Protein AF-A0A519LH57-F1 (afdb_monomer_lite)

Secondary structure (DSSP, 8-state):
-EEESTTS-HHHHHHHHHHHHHHHH------PEEEETTSPEEEE---TT-THHHHHHHTTEEE-S---TT---GGG--TTGGGGS-HHHHTTEEPTT-EEEEEETTEEEEEEEE-S-EEHHHHTTS---TTEEEEEEEEEEEEEEEP--------EE--SSHHHHHHHHHHHHTTEEEE---HHHHHHHGGGSS-SEEEEE--TT--HHHHTEEEEEEE-TT--EEEEEEE-HHHHHHHHHHHHTT-SSHHHHHHS-HHHHHHHHHTPPPEEEEEETGGGS-HHHHHGGGGTTTSGGGSTTSTT---B--TTT--SSPB---TTEEEEEEEESS-TTPPPPPHHHHTTS--EE----GGGGTT-EETTEEHHHHHHHHHHHHHHHS-GGGPPPTT-

Radius of gyration: 27.73 Å; chains: 1; bounding box: 90×45×63 Å

Structure (mmCIF, N/CA/C/O backbone):
data_AF-A0A519LH57-F1
#
_entry.id   AF-A0A519LH57-F1
#
loop_
_atom_site.group_PDB
_atom_site.id
_atom_site.type_symbol
_atom_site.label_atom_id
_atom_site.label_alt_id
_atom_site.label_comp_id
_atom_site.label_asym_id
_atom_site.label_entity_id
_atom_site.label_seq_id
_atom_site.pdbx_PDB_ins_code
_atom_site.Cartn_x
_atom_site.Cartn_y
_atom_site.Cartn_z
_atom_site.occupancy
_atom_site.B_iso_or_equiv
_atom_site.auth_seq_id
_atom_site.auth_comp_id
_atom_site.auth_asym_id
_atom_site.auth_atom_id
_atom_site.pdbx_PDB_model_num
ATOM 1 N N . MET A 1 1 ? -12.711 -1.588 0.528 1.00 86.62 1 MET A N 1
ATOM 2 C CA . MET A 1 1 ? -12.561 -0.575 1.585 1.00 86.62 1 MET A CA 1
ATOM 3 C C . MET A 1 1 ? -13.440 -0.939 2.759 1.00 86.62 1 MET A C 1
ATOM 5 O O . MET A 1 1 ? -14.632 -1.154 2.567 1.00 86.62 1 MET A O 1
ATOM 9 N N . PHE A 1 2 ? -12.862 -1.014 3.952 1.00 86.56 2 PHE A N 1
ATOM 10 C CA . PHE A 1 2 ? -13.617 -1.192 5.187 1.00 86.56 2 PHE A CA 1
ATOM 11 C C . PHE A 1 2 ? -13.914 0.171 5.791 1.00 86.56 2 PHE A C 1
ATOM 13 O O . PHE A 1 2 ? -12.991 0.946 6.025 1.00 86.56 2 PHE A O 1
ATOM 20 N N . TYR A 1 3 ? -15.178 0.465 6.058 1.00 88.75 3 TYR A N 1
ATOM 21 C CA . TYR A 1 3 ? -15.562 1.753 6.619 1.00 88.75 3 TYR A CA 1
ATOM 22 C C . TYR A 1 3 ? -16.493 1.587 7.811 1.00 88.75 3 TYR A C 1
ATOM 24 O O . TYR A 1 3 ? -17.164 0.568 7.942 1.00 88.75 3 TYR A O 1
ATOM 32 N N . GLY A 1 4 ? -16.512 2.575 8.696 1.00 87.38 4 GLY A N 1
ATOM 33 C CA . GLY A 1 4 ? -17.443 2.621 9.816 1.00 87.38 4 GLY A CA 1
ATOM 34 C C . GLY A 1 4 ? -16.901 3.434 10.987 1.00 87.38 4 GLY A C 1
ATOM 35 O O . GLY A 1 4 ? -15.805 4.000 10.881 1.00 87.38 4 GLY A O 1
ATOM 36 N N . PRO A 1 5 ? -17.619 3.440 12.115 1.00 86.19 5 PRO A N 1
ATOM 37 C CA . PRO A 1 5 ? -17.265 4.222 13.294 1.00 86.19 5 PRO A CA 1
ATOM 38 C C . PRO A 1 5 ? -15.869 3.888 13.851 1.00 86.19 5 PRO A C 1
ATOM 40 O O . PRO A 1 5 ? -15.321 2.808 13.575 1.00 86.19 5 PRO A O 1
ATOM 43 N N . PRO A 1 6 ? -15.241 4.793 14.618 1.00 86.00 6 PRO A N 1
ATOM 44 C CA . PRO A 1 6 ? -13.938 4.539 15.222 1.00 86.00 6 PRO A CA 1
ATOM 45 C C . PRO A 1 6 ? -13.995 3.356 16.203 1.00 86.00 6 PRO A C 1
ATOM 47 O O . PRO A 1 6 ? -15.017 3.071 16.825 1.00 86.00 6 PRO A O 1
ATOM 50 N N . GLY A 1 7 ? -12.883 2.628 16.331 1.00 82.75 7 GLY A N 1
ATOM 51 C CA . GLY A 1 7 ? -12.760 1.509 17.275 1.00 82.75 7 GLY A CA 1
ATOM 52 C C . GLY A 1 7 ? -13.539 0.235 16.917 1.00 82.75 7 GLY A C 1
ATOM 53 O O . GLY A 1 7 ? -13.696 -0.664 17.741 1.00 82.75 7 GLY A O 1
ATOM 54 N N . THR A 1 8 ? -14.066 0.105 15.697 1.00 83.62 8 THR A N 1
ATOM 55 C CA . THR A 1 8 ? -14.770 -1.121 15.260 1.00 83.62 8 THR A CA 1
ATOM 56 C C . THR A 1 8 ? -13.824 -2.257 14.850 1.00 83.62 8 THR A C 1
ATOM 58 O O . THR A 1 8 ? -14.255 -3.296 14.348 1.00 83.62 8 THR A O 1
ATOM 61 N N . GLY A 1 9 ? -12.516 -2.078 15.063 1.00 78.75 9 GLY A N 1
ATOM 62 C CA . GLY A 1 9 ? -11.500 -3.093 14.794 1.00 78.75 9 GLY A CA 1
ATOM 63 C C . GLY A 1 9 ? -11.222 -3.325 13.307 1.00 78.75 9 GLY A C 1
ATOM 64 O O . GLY A 1 9 ? -10.816 -4.425 12.947 1.00 78.75 9 GLY A O 1
ATOM 65 N N . LYS A 1 10 ? -11.428 -2.325 12.436 1.00 82.25 10 LYS A N 1
ATOM 66 C CA . LYS A 1 10 ? -11.167 -2.416 10.981 1.00 82.25 10 LYS A CA 1
ATOM 67 C C . LYS A 1 10 ? -9.721 -2.834 10.682 1.00 82.25 10 LYS A C 1
ATOM 69 O O . LYS A 1 10 ? -9.503 -3.890 10.088 1.00 82.25 10 LYS A O 1
ATOM 74 N N . THR A 1 11 ? -8.749 -2.072 11.186 1.00 75.56 11 THR A N 1
ATOM 75 C CA . THR A 1 11 ? -7.308 -2.350 11.044 1.00 75.56 11 THR A CA 1
ATOM 76 C C . THR A 1 11 ? -6.927 -3.683 11.701 1.00 75.56 11 THR A C 1
ATOM 78 O O . THR A 1 11 ? -6.190 -4.481 11.128 1.00 75.56 11 THR A O 1
ATOM 81 N N . PHE A 1 12 ? -7.523 -4.014 12.853 1.00 70.62 12 PHE A N 1
ATOM 82 C CA . PHE A 1 12 ? -7.316 -5.309 13.515 1.00 70.62 12 PHE A CA 1
ATOM 83 C C . PHE A 1 12 ? -7.858 -6.500 12.702 1.00 70.62 12 PHE A C 1
ATOM 85 O O . PHE A 1 12 ? -7.219 -7.549 12.624 1.00 70.62 12 PHE A O 1
ATOM 92 N N . LYS A 1 13 ? -9.028 -6.369 12.068 1.00 69.19 13 LYS A N 1
ATOM 93 C CA . LYS A 1 13 ? -9.631 -7.414 11.224 1.00 69.19 13 LYS A CA 1
ATOM 94 C C . LYS A 1 13 ? -8.754 -7.715 10.008 1.00 69.19 13 LYS A C 1
ATOM 96 O O . LYS A 1 13 ? -8.604 -8.877 9.642 1.00 69.19 13 LYS A O 1
ATOM 101 N N . ILE A 1 14 ? -8.133 -6.683 9.442 1.00 69.19 14 ILE A N 1
ATOM 102 C CA . ILE A 1 14 ? -7.126 -6.819 8.388 1.00 69.19 14 ILE A CA 1
ATOM 103 C C . ILE A 1 14 ? -5.888 -7.539 8.933 1.00 69.19 14 ILE A C 1
ATOM 105 O O . ILE A 1 14 ? -5.545 -8.610 8.444 1.00 69.19 14 ILE A O 1
ATOM 109 N N . ASN A 1 15 ? -5.274 -7.033 10.004 1.00 65.94 15 ASN A N 1
ATOM 110 C CA . ASN A 1 15 ? -4.054 -7.625 10.568 1.00 65.94 15 ASN A CA 1
ATOM 111 C C . ASN A 1 15 ? -4.246 -9.088 11.008 1.00 65.94 15 ASN A C 1
ATOM 113 O O . ASN A 1 15 ? -3.377 -9.933 10.800 1.00 65.94 15 ASN A O 1
ATOM 117 N N . SER A 1 16 ? -5.408 -9.423 11.572 1.00 63.00 16 SER A N 1
ATOM 118 C CA . SER A 1 16 ? -5.740 -10.793 11.983 1.00 63.00 16 SER A CA 1
ATOM 119 C C . SER A 1 16 ? -5.959 -11.749 10.806 1.00 63.00 16 SER A C 1
ATOM 121 O O . SER A 1 16 ? -5.621 -12.927 10.928 1.00 63.00 16 SER A O 1
ATOM 123 N N . PHE A 1 17 ? -6.463 -11.271 9.661 1.00 62.25 17 PHE A N 1
ATOM 124 C CA . PHE A 1 17 ? -6.525 -12.061 8.427 1.00 62.25 17 PHE A CA 1
ATOM 125 C C . PHE A 1 17 ? -5.117 -12.491 7.980 1.00 62.25 17 PHE A C 1
ATOM 127 O O . PHE A 1 17 ? -4.906 -13.670 7.693 1.00 62.25 17 PHE A O 1
ATOM 134 N N . PHE A 1 18 ? -4.132 -11.589 8.037 1.00 57.09 18 PHE A N 1
ATOM 135 C CA . PHE A 1 18 ? -2.741 -11.904 7.684 1.00 57.09 18 PHE A CA 1
ATOM 136 C C . PHE A 1 18 ? -2.032 -12.760 8.718 1.00 57.09 18 PHE A C 1
ATOM 138 O O . PHE A 1 18 ? -1.332 -13.697 8.347 1.00 57.09 18 PHE A O 1
ATOM 145 N N . ASN A 1 19 ? -2.247 -12.517 10.011 1.00 54.31 19 ASN A N 1
ATOM 146 C CA . ASN A 1 19 ? -1.657 -13.365 11.047 1.00 54.31 19 ASN A CA 1
ATOM 147 C C . ASN A 1 19 ? -2.153 -14.819 10.945 1.00 54.31 19 ASN A C 1
ATOM 149 O O . ASN A 1 19 ? -1.376 -15.742 11.176 1.00 54.31 19 ASN A O 1
ATOM 153 N N . LYS A 1 20 ? -3.403 -15.039 10.512 1.00 50.91 20 LYS A N 1
ATOM 154 C CA . LYS A 1 20 ? -3.922 -16.382 10.194 1.00 50.91 20 LYS A CA 1
ATOM 155 C C . LYS A 1 20 ? -3.296 -17.004 8.940 1.00 50.91 20 LYS A C 1
ATOM 157 O O . LYS A 1 20 ? -3.197 -18.227 8.866 1.00 50.91 20 LYS A O 1
ATOM 162 N N . GLN A 1 21 ? -2.881 -16.203 7.955 1.00 46.81 21 GLN A N 1
ATOM 163 C CA . GLN A 1 21 ? -2.101 -16.706 6.817 1.00 46.81 21 GLN A CA 1
ATOM 164 C C . GLN A 1 21 ? -0.653 -17.021 7.222 1.00 46.81 21 GLN A C 1
ATOM 166 O O . GLN A 1 21 ? -0.165 -18.102 6.901 1.00 46.81 21 GLN A O 1
ATOM 171 N N . LYS A 1 22 ? -0.011 -16.164 8.031 1.00 41.72 22 LYS A N 1
ATOM 172 C CA . LYS A 1 22 ? 1.315 -16.418 8.626 1.00 41.72 22 LYS A CA 1
ATOM 173 C C . LYS A 1 22 ? 1.349 -17.724 9.422 1.00 41.72 22 LYS A C 1
ATOM 175 O O . LYS A 1 22 ? 2.281 -18.502 9.265 1.00 41.72 22 LYS A O 1
ATOM 180 N N . SER A 1 23 ? 0.312 -18.011 10.215 1.00 32.34 23 SER A N 1
ATOM 181 C CA . SER A 1 23 ? 0.250 -19.233 11.031 1.00 32.34 23 SER A CA 1
ATOM 182 C C . SER A 1 23 ? 0.074 -20.527 10.224 1.00 32.34 23 SER A C 1
ATOM 184 O O . SER A 1 23 ? 0.236 -21.610 10.776 1.00 32.34 23 SER A O 1
ATOM 186 N N . LYS A 1 24 ? -0.275 -20.445 8.931 1.00 32.28 24 LYS A N 1
ATOM 187 C CA . LYS A 1 24 ? -0.234 -21.596 8.010 1.00 32.28 24 LYS A CA 1
ATOM 188 C C . LYS A 1 24 ? 1.150 -21.803 7.383 1.00 32.28 24 LYS A C 1
ATOM 190 O O . LYS A 1 24 ? 1.414 -22.895 6.897 1.00 32.28 24 LYS A O 1
ATOM 195 N N . ILE A 1 25 ? 2.007 -20.778 7.395 1.00 31.89 25 ILE A N 1
ATOM 196 C CA . ILE A 1 25 ? 3.345 -20.767 6.777 1.00 31.89 25 ILE A CA 1
ATOM 197 C C . ILE A 1 25 ? 4.450 -21.065 7.806 1.00 31.89 25 ILE A C 1
ATOM 199 O O . ILE A 1 25 ? 5.575 -21.375 7.427 1.00 31.89 25 ILE A O 1
ATOM 203 N N . THR A 1 26 ? 4.145 -21.074 9.108 1.00 26.42 26 THR A N 1
ATOM 204 C CA . THR A 1 26 ? 5.056 -21.574 10.149 1.00 26.42 26 THR A CA 1
ATOM 205 C C . THR A 1 26 ? 5.199 -23.095 10.084 1.00 26.42 26 THR A C 1
ATOM 207 O O . THR A 1 26 ? 4.656 -23.831 10.903 1.00 26.42 26 THR A O 1
ATOM 210 N N . VAL A 1 27 ? 5.958 -23.556 9.095 1.00 26.59 27 VAL A N 1
ATOM 211 C CA . VAL A 1 27 ? 6.859 -24.690 9.268 1.00 26.59 27 VAL A CA 1
ATOM 212 C C . VAL A 1 27 ? 8.116 -24.134 9.935 1.00 26.59 27 VAL A C 1
ATOM 214 O O . VAL A 1 27 ? 8.675 -23.128 9.498 1.00 26.59 27 VAL A O 1
ATOM 217 N N . GLU A 1 28 ? 8.498 -24.764 11.041 1.00 39.25 28 GLU A N 1
ATOM 218 C CA . GLU A 1 28 ? 9.746 -24.568 11.779 1.00 39.25 28 GLU A CA 1
ATOM 219 C C . GLU A 1 28 ? 10.941 -24.309 10.846 1.00 39.25 28 GLU A C 1
ATOM 221 O O . GLU A 1 28 ? 11.124 -25.032 9.875 1.00 39.25 28 GLU A O 1
ATOM 226 N N . THR A 1 29 ? 11.794 -23.325 11.151 1.00 32.84 29 THR A N 1
ATOM 227 C CA . THR A 1 29 ? 13.244 -23.446 10.899 1.00 32.84 29 THR A CA 1
ATOM 228 C C . THR A 1 29 ? 14.023 -22.469 11.781 1.00 32.84 29 THR A C 1
ATOM 230 O O . THR A 1 29 ? 13.977 -21.255 11.596 1.00 32.84 29 THR A O 1
ATOM 233 N N . ASP A 1 30 ? 14.769 -23.056 12.709 1.00 46.25 30 ASP A N 1
ATOM 234 C CA . ASP A 1 30 ? 15.690 -22.495 13.707 1.00 46.25 30 ASP A CA 1
ATOM 235 C C . ASP A 1 30 ? 17.018 -21.972 13.084 1.00 46.25 30 ASP A C 1
ATOM 237 O O . ASP A 1 30 ? 18.065 -21.955 13.721 1.00 46.25 30 ASP A O 1
ATOM 241 N N . ASP A 1 31 ? 16.999 -21.559 11.807 1.00 51.50 31 ASP A N 1
ATOM 242 C CA . ASP A 1 31 ? 18.203 -21.307 10.983 1.00 51.50 31 ASP A CA 1
ATOM 243 C C . ASP A 1 31 ? 18.528 -19.811 10.775 1.00 51.50 31 ASP A C 1
ATOM 245 O O . ASP A 1 31 ? 19.300 -19.442 9.884 1.00 51.50 31 ASP A O 1
ATOM 249 N N . SER A 1 32 ? 17.919 -18.906 11.547 1.00 52.75 32 SER A N 1
ATOM 250 C CA . SER A 1 32 ? 18.198 -17.470 11.420 1.00 52.75 32 SER A CA 1
ATOM 251 C C . SER A 1 32 ? 19.548 -17.099 12.038 1.00 52.75 32 SER A C 1
ATOM 253 O O . SER A 1 32 ? 19.804 -17.386 13.206 1.00 52.75 32 SER A O 1
ATOM 255 N N . ILE A 1 33 ? 20.393 -16.400 11.281 1.00 58.28 33 ILE A N 1
ATOM 256 C CA . ILE A 1 33 ? 21.719 -15.961 11.727 1.00 58.28 33 ILE A CA 1
ATOM 257 C C . ILE A 1 33 ? 21.624 -14.514 12.210 1.00 58.28 33 ILE A C 1
ATOM 259 O O . ILE A 1 33 ? 21.286 -13.627 11.430 1.00 58.28 33 ILE A O 1
ATOM 263 N N . LEU A 1 34 ? 21.957 -14.264 13.478 1.00 58.94 34 LEU A N 1
ATOM 264 C CA . LEU A 1 34 ? 21.999 -12.919 14.057 1.00 58.94 34 LEU A CA 1
ATOM 265 C C . LEU A 1 34 ? 23.425 -12.365 14.047 1.00 58.94 34 LEU A C 1
ATOM 267 O O . LEU A 1 34 ? 24.358 -12.953 14.591 1.00 58.94 34 LEU A O 1
ATOM 271 N N . VAL A 1 35 ? 23.580 -11.201 13.435 1.00 59.75 35 VAL A N 1
ATOM 272 C CA . VAL A 1 35 ? 24.844 -10.530 13.177 1.00 59.75 35 VAL A CA 1
ATOM 273 C C . VAL A 1 35 ? 24.882 -9.225 13.975 1.00 59.75 35 VAL A C 1
ATOM 275 O O . VAL A 1 35 ? 24.046 -8.343 13.818 1.00 59.75 35 VAL A O 1
ATOM 278 N N . ASN A 1 36 ? 25.863 -9.063 14.858 1.00 61.59 36 ASN A N 1
ATOM 279 C CA . ASN A 1 36 ? 25.970 -7.854 15.679 1.00 61.59 36 ASN A CA 1
ATOM 280 C C . ASN A 1 36 ? 26.385 -6.634 14.825 1.00 61.59 36 ASN A C 1
ATOM 282 O O . ASN A 1 36 ? 27.467 -6.634 14.233 1.00 61.59 36 ASN A O 1
ATOM 286 N N . ARG A 1 37 ? 25.553 -5.579 14.801 1.00 55.75 37 ARG A N 1
ATOM 287 C CA . ARG A 1 37 ? 25.773 -4.356 14.000 1.00 55.75 37 ARG A CA 1
ATOM 288 C C . ARG A 1 37 ? 26.990 -3.526 14.442 1.00 55.75 37 ARG A C 1
ATOM 290 O O . ARG A 1 37 ? 27.453 -2.693 13.673 1.00 55.75 37 ARG A O 1
ATOM 297 N N . HIS A 1 38 ? 27.520 -3.732 15.650 1.00 54.62 38 HIS A N 1
ATOM 298 C CA . HIS A 1 38 ? 28.698 -3.008 16.150 1.00 54.62 38 HIS A CA 1
ATOM 299 C C . HIS A 1 38 ? 30.034 -3.537 15.605 1.00 54.62 38 HIS A C 1
ATOM 301 O O . HIS A 1 38 ? 31.081 -2.972 15.921 1.00 54.62 38 HIS A O 1
ATOM 307 N N . LYS A 1 39 ? 30.023 -4.616 14.813 1.00 62.41 39 LYS A N 1
ATOM 308 C CA . LYS A 1 39 ? 31.231 -5.174 14.193 1.00 62.41 39 LYS A CA 1
ATOM 309 C C . LYS A 1 39 ? 31.447 -4.606 12.787 1.00 62.41 39 LYS A C 1
ATOM 311 O O . LYS A 1 39 ? 30.489 -4.245 12.107 1.00 62.41 39 LYS A O 1
ATOM 316 N N . THR A 1 40 ? 32.703 -4.505 12.353 1.00 62.50 40 THR A N 1
ATOM 317 C CA . THR A 1 40 ? 33.045 -3.893 11.059 1.00 62.50 40 THR A CA 1
ATOM 318 C C . THR A 1 40 ? 32.749 -4.872 9.926 1.00 62.50 40 THR A C 1
ATOM 320 O O . THR A 1 40 ? 33.123 -6.041 10.021 1.00 62.50 40 THR A O 1
ATOM 323 N N . PHE A 1 41 ? 32.115 -4.397 8.848 1.00 69.31 41 PHE A N 1
ATOM 324 C CA . PHE A 1 41 ? 31.885 -5.194 7.642 1.00 69.31 41 PHE A CA 1
ATOM 325 C C . PHE A 1 41 ? 32.854 -4.814 6.535 1.00 69.31 41 PHE A C 1
ATOM 327 O O . PHE A 1 41 ? 32.938 -3.652 6.124 1.00 69.31 41 PHE A O 1
ATOM 334 N N . TRP A 1 42 ? 33.529 -5.827 6.015 1.00 63.91 42 TRP A N 1
ATOM 335 C CA . TRP A 1 42 ? 34.465 -5.717 4.914 1.00 63.91 42 TRP A CA 1
ATOM 336 C C . TRP A 1 42 ? 33.834 -6.267 3.644 1.00 63.91 42 TRP A C 1
ATOM 338 O O . TRP A 1 42 ? 33.405 -7.422 3.591 1.00 63.91 42 TRP A O 1
ATOM 348 N N . HIS A 1 43 ? 33.794 -5.436 2.609 1.00 59.50 43 HIS A N 1
ATOM 349 C CA . HIS A 1 43 ? 33.404 -5.866 1.278 1.00 59.50 43 HIS A CA 1
ATOM 350 C C . HIS A 1 43 ? 34.622 -6.437 0.559 1.00 59.50 43 HIS A C 1
ATOM 352 O O . HIS A 1 43 ? 35.592 -5.721 0.285 1.00 59.50 43 HIS A O 1
ATOM 358 N N . LEU A 1 44 ? 34.560 -7.729 0.250 1.00 59.47 44 LEU A N 1
ATOM 359 C CA . LEU A 1 44 ? 35.591 -8.418 -0.506 1.00 59.47 44 LEU A CA 1
ATOM 360 C C . LEU A 1 44 ? 35.054 -8.803 -1.872 1.00 59.47 44 LEU A C 1
ATOM 362 O O . LEU A 1 44 ? 33.998 -9.424 -1.976 1.00 59.47 44 LEU A O 1
ATOM 366 N N . ALA A 1 45 ? 35.837 -8.467 -2.897 1.00 54.72 45 ALA A N 1
ATOM 367 C CA . ALA A 1 45 ? 35.523 -8.754 -4.285 1.00 54.72 45 ALA A CA 1
ATOM 368 C C . ALA A 1 45 ? 36.394 -9.875 -4.897 1.00 54.72 45 ALA A C 1
ATOM 370 O O . ALA A 1 45 ? 37.166 -9.575 -5.812 1.00 54.72 45 ALA A O 1
ATOM 371 N N . PRO A 1 46 ? 36.358 -11.142 -4.433 1.00 51.22 46 PRO A N 1
ATOM 372 C CA . PRO A 1 46 ? 37.061 -12.218 -5.114 1.00 51.22 46 PRO A CA 1
ATOM 373 C C . PRO A 1 46 ? 36.134 -12.837 -6.168 1.00 51.22 46 PRO A C 1
ATOM 375 O O . PRO A 1 46 ? 35.061 -13.347 -5.856 1.00 51.22 46 PRO A O 1
ATOM 378 N N . GLY A 1 47 ? 36.535 -12.773 -7.439 1.00 47.47 47 GLY A N 1
ATOM 379 C CA . GLY A 1 47 ? 35.885 -13.528 -8.509 1.00 47.47 47 GLY A CA 1
ATOM 380 C C . GLY A 1 47 ? 35.867 -15.017 -8.200 1.00 47.47 47 GLY A C 1
ATOM 381 O O . GLY A 1 47 ? 36.927 -15.6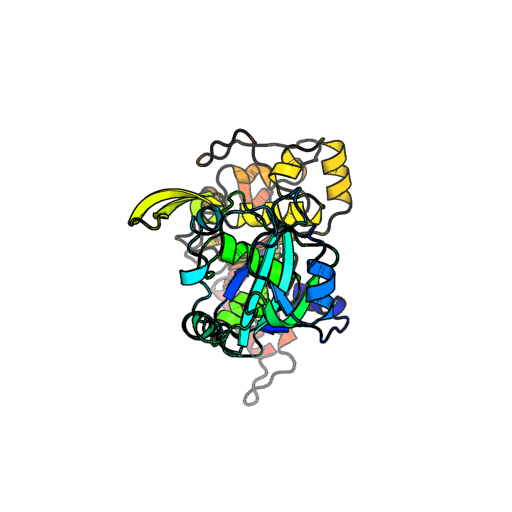26 -8.074 1.00 47.47 47 GLY A O 1
ATOM 382 N N . GLU A 1 48 ? 34.676 -15.603 -8.074 1.00 40.88 48 GLU A N 1
ATOM 383 C CA . GLU A 1 48 ? 34.534 -17.054 -8.059 1.00 40.88 48 GLU A CA 1
ATOM 384 C C . GLU A 1 48 ? 35.039 -17.578 -9.415 1.00 40.88 48 GLU A C 1
ATOM 386 O O . GLU A 1 48 ? 34.524 -17.201 -10.468 1.00 40.88 48 GLU A O 1
ATOM 391 N N . GLY A 1 49 ? 36.133 -18.347 -9.388 1.00 44.44 49 GLY A N 1
ATOM 392 C CA . GLY A 1 49 ? 36.847 -18.788 -10.592 1.00 44.44 49 GLY A CA 1
ATOM 393 C C . GLY A 1 49 ? 38.345 -19.063 -10.406 1.00 44.44 49 GLY A C 1
ATOM 394 O O . GLY A 1 49 ? 38.957 -19.688 -11.268 1.00 44.44 49 GLY A O 1
ATOM 395 N N . GLY A 1 50 ? 38.953 -18.645 -9.290 1.00 48.47 50 GLY A N 1
ATOM 396 C CA . GLY A 1 50 ? 40.349 -18.974 -8.975 1.00 48.47 50 GLY A CA 1
ATOM 397 C C . GLY A 1 50 ? 40.507 -20.369 -8.357 1.00 48.47 50 GLY A C 1
ATOM 398 O O . GLY A 1 50 ? 39.748 -20.731 -7.459 1.00 48.47 50 GLY A O 1
ATOM 399 N N . TYR A 1 51 ? 41.533 -21.125 -8.770 1.00 47.34 51 TYR A N 1
ATOM 400 C CA . TYR A 1 51 ? 41.884 -22.440 -8.201 1.00 47.34 51 TYR A CA 1
ATOM 401 C C . TYR A 1 51 ? 42.007 -22.425 -6.662 1.00 47.34 51 TYR A C 1
ATOM 403 O O . TYR A 1 51 ? 41.651 -23.401 -6.012 1.00 47.34 51 TYR A O 1
ATOM 411 N N . LEU A 1 52 ? 42.412 -21.291 -6.072 1.00 50.72 52 LEU A N 1
ATOM 412 C CA . LEU A 1 52 ? 42.555 -21.126 -4.622 1.00 50.72 52 LEU A CA 1
ATOM 413 C C . LEU A 1 52 ? 41.234 -21.045 -3.837 1.00 50.72 52 LEU A C 1
ATOM 415 O O . LEU A 1 52 ? 41.262 -21.249 -2.627 1.00 50.72 52 LEU A O 1
ATOM 419 N N . TRP A 1 53 ? 40.085 -20.735 -4.453 1.00 58.97 53 TRP A N 1
ATOM 420 C CA . TRP A 1 53 ? 38.835 -20.527 -3.699 1.00 58.97 53 TRP A CA 1
ATOM 421 C C . TRP A 1 53 ? 38.401 -21.784 -2.945 1.00 58.97 53 TRP A C 1
ATOM 423 O O . TRP A 1 53 ? 38.085 -21.717 -1.760 1.00 58.97 53 TRP A O 1
ATOM 433 N N . ASN A 1 54 ? 38.433 -22.938 -3.612 1.00 60.88 54 ASN A N 1
ATOM 434 C CA . ASN A 1 54 ? 38.037 -24.204 -3.000 1.00 60.88 54 ASN A CA 1
ATOM 435 C C . ASN A 1 54 ? 39.026 -24.643 -1.912 1.00 60.88 54 ASN A C 1
ATOM 437 O O . ASN A 1 54 ? 38.596 -25.100 -0.852 1.00 60.88 54 ASN A O 1
ATOM 441 N N . ASP A 1 55 ? 40.323 -24.427 -2.134 1.00 60.94 55 ASP A N 1
ATOM 442 C CA . ASP A 1 55 ? 41.373 -24.758 -1.169 1.00 60.94 55 ASP A CA 1
ATOM 443 C C . ASP A 1 55 ? 41.254 -23.894 0.094 1.00 60.94 55 ASP A C 1
ATOM 445 O O . ASP A 1 55 ? 41.189 -24.417 1.207 1.00 60.94 55 ASP A O 1
ATOM 449 N N . LEU A 1 56 ? 41.112 -22.575 -0.061 1.00 63.66 56 LEU A N 1
ATOM 450 C CA . LEU A 1 56 ? 40.930 -21.637 1.051 1.00 63.66 56 LEU A CA 1
ATOM 451 C C . LEU A 1 56 ? 39.614 -21.877 1.800 1.00 63.66 56 LEU A C 1
ATOM 453 O O . LEU A 1 56 ? 39.600 -21.914 3.033 1.00 63.66 56 LEU A O 1
ATOM 457 N N . LYS A 1 57 ? 38.524 -22.128 1.063 1.00 64.19 57 LYS A N 1
ATOM 458 C CA . LYS A 1 57 ? 37.224 -22.509 1.626 1.00 64.19 57 LYS A CA 1
ATOM 459 C C . LYS A 1 57 ? 37.346 -23.763 2.491 1.00 64.19 57 LYS A C 1
ATOM 461 O O . LYS A 1 57 ? 36.873 -23.752 3.624 1.00 64.19 57 LYS A O 1
ATOM 466 N N . SER A 1 58 ? 38.011 -24.809 1.994 1.00 67.44 58 SER A N 1
ATOM 467 C CA . SER A 1 58 ? 38.226 -26.055 2.745 1.00 67.44 58 SER A CA 1
ATOM 468 C C . SER A 1 58 ? 39.122 -25.871 3.977 1.00 67.44 58 SER A C 1
ATOM 470 O O . SER A 1 58 ? 38.950 -26.566 4.976 1.00 67.44 58 SER A O 1
ATOM 472 N N . GLY A 1 59 ? 40.034 -24.896 3.932 1.00 69.69 59 GLY A N 1
ATOM 473 C CA . GLY A 1 59 ? 40.966 -24.571 5.008 1.00 69.69 59 GLY A CA 1
ATOM 474 C C . GLY A 1 59 ? 40.479 -23.520 6.010 1.00 69.69 59 GLY A C 1
ATOM 475 O O . GLY A 1 59 ? 41.286 -23.100 6.834 1.00 69.69 59 GLY A O 1
ATOM 476 N N . ASN A 1 60 ? 39.214 -23.071 5.957 1.00 79.56 60 ASN A N 1
ATOM 477 C CA . ASN A 1 60 ? 38.682 -21.972 6.789 1.00 79.56 60 ASN A CA 1
ATOM 478 C C . ASN A 1 60 ? 39.509 -20.677 6.692 1.00 79.56 60 ASN A C 1
ATOM 480 O O . ASN A 1 60 ? 39.763 -19.982 7.678 1.00 79.56 60 ASN A O 1
ATOM 484 N N . ARG A 1 61 ? 39.960 -20.363 5.478 1.00 71.81 61 ARG A N 1
ATOM 485 C CA . ARG A 1 61 ? 40.816 -19.216 5.180 1.00 71.81 61 ARG A CA 1
ATOM 486 C C . ARG A 1 61 ? 40.202 -18.343 4.098 1.00 71.81 61 ARG A C 1
ATOM 488 O O . ARG A 1 61 ? 39.434 -18.803 3.259 1.00 71.81 61 ARG A O 1
ATOM 495 N N . LEU A 1 62 ? 40.570 -17.070 4.117 1.00 70.44 62 LEU A N 1
ATOM 496 C CA . LEU A 1 62 ? 40.093 -16.038 3.209 1.00 70.44 62 LEU A CA 1
ATOM 497 C C . LEU A 1 62 ? 41.283 -15.257 2.656 1.00 70.44 62 LEU A C 1
ATOM 499 O O . LEU A 1 62 ? 41.976 -14.585 3.411 1.00 70.44 62 LEU A O 1
ATOM 503 N N . GLY A 1 63 ? 41.533 -15.358 1.351 1.00 63.69 63 GLY A N 1
ATOM 504 C CA . GLY A 1 63 ? 42.611 -14.629 0.673 1.00 63.69 63 GLY A CA 1
ATOM 505 C C . GLY A 1 63 ? 42.169 -13.242 0.200 1.00 63.69 63 GLY A C 1
ATOM 506 O O . GLY A 1 63 ? 41.009 -13.085 -0.184 1.00 63.69 63 GLY A O 1
ATOM 507 N N . TYR A 1 64 ? 43.063 -12.243 0.209 1.00 55.97 64 TYR A N 1
ATOM 508 C CA . TYR A 1 64 ? 42.713 -10.851 -0.145 1.00 55.97 64 TYR A CA 1
ATOM 509 C C . TYR A 1 64 ? 43.551 -10.180 -1.260 1.00 55.97 64 TYR A C 1
ATOM 511 O O . TYR A 1 64 ? 43.418 -8.973 -1.459 1.00 55.97 64 TYR A O 1
ATOM 519 N N . GLU A 1 65 ? 44.316 -10.924 -2.071 1.00 48.69 65 GLU A N 1
ATOM 520 C CA . GLU A 1 65 ? 44.940 -10.412 -3.313 1.00 48.69 65 GLU A CA 1
ATOM 521 C C . GLU A 1 65 ? 44.409 -11.128 -4.578 1.00 48.69 65 GLU A C 1
ATOM 523 O O . GLU A 1 65 ? 44.053 -12.304 -4.557 1.00 48.69 65 GLU A O 1
ATOM 528 N N . TRP A 1 66 ? 44.262 -10.362 -5.667 1.00 44.06 66 TRP A N 1
ATOM 529 C CA . TRP A 1 66 ? 43.395 -10.618 -6.830 1.00 44.06 66 TRP A CA 1
ATOM 530 C C . TRP A 1 66 ? 43.733 -11.862 -7.676 1.00 44.06 66 TRP A C 1
ATOM 532 O O . TRP A 1 66 ? 44.869 -12.050 -8.101 1.00 44.06 66 TRP A O 1
ATOM 542 N N . CYS A 1 67 ? 42.692 -12.609 -8.067 1.00 34.09 67 CYS A N 1
ATOM 543 C CA . CYS A 1 67 ? 42.663 -13.393 -9.306 1.00 34.09 67 CYS A CA 1
ATOM 544 C C . CYS A 1 67 ? 42.010 -12.535 -10.399 1.00 34.09 67 CYS A C 1
ATOM 546 O O . CYS A 1 67 ? 40.789 -12.380 -10.408 1.00 34.09 67 CYS A O 1
ATOM 548 N N . HIS A 1 68 ? 42.806 -11.980 -11.315 1.00 32.28 68 HIS A N 1
ATOM 549 C CA . HIS A 1 68 ? 42.278 -11.525 -12.600 1.00 32.28 68 HIS A CA 1
ATOM 550 C C . HIS A 1 68 ? 42.341 -12.690 -13.590 1.00 32.28 68 HIS A C 1
ATOM 552 O O . HIS A 1 68 ? 43.328 -13.426 -13.621 1.00 32.28 68 HIS A O 1
ATOM 558 N N . ASN A 1 69 ? 41.268 -12.848 -14.366 1.00 39.81 69 ASN A N 1
ATOM 559 C CA . ASN A 1 69 ? 41.133 -13.791 -15.473 1.00 39.81 69 ASN A CA 1
ATOM 560 C C . ASN A 1 69 ? 42.445 -13.955 -16.274 1.00 39.81 69 ASN A C 1
ATOM 562 O O . ASN A 1 69 ? 43.002 -12.970 -16.751 1.00 39.81 69 ASN A O 1
ATOM 566 N N . ASP A 1 70 ? 42.874 -15.215 -16.397 1.00 38.75 70 ASP A N 1
ATOM 567 C CA . ASP A 1 70 ? 43.907 -15.787 -17.283 1.00 38.75 70 ASP A CA 1
ATOM 568 C C . ASP A 1 70 ? 45.310 -16.137 -16.757 1.00 38.75 70 ASP A C 1
ATOM 570 O O . ASP A 1 70 ? 46.059 -16.758 -17.511 1.00 38.75 70 ASP A O 1
ATOM 574 N N . ILE A 1 71 ? 45.717 -15.877 -15.506 1.00 34.06 71 ILE A N 1
ATOM 575 C CA . ILE A 1 71 ? 47.108 -16.213 -15.107 1.00 34.06 71 ILE A CA 1
ATOM 576 C C . ILE A 1 71 ? 47.211 -16.826 -13.705 1.00 34.06 71 ILE A C 1
ATOM 578 O O . ILE A 1 71 ? 47.374 -16.139 -12.704 1.00 34.06 71 ILE A O 1
ATOM 582 N N . GLY A 1 72 ? 47.201 -18.160 -13.656 1.00 34.62 72 GLY A N 1
ATOM 583 C CA . GLY A 1 72 ? 47.566 -18.975 -12.493 1.00 34.62 72 GLY A CA 1
ATOM 584 C C . GLY A 1 72 ? 49.075 -19.226 -12.346 1.00 34.62 72 GLY A C 1
ATOM 585 O O . GLY A 1 72 ? 49.473 -20.366 -12.134 1.00 34.62 72 GLY A O 1
ATOM 586 N N . ASP A 1 73 ? 49.926 -18.201 -12.469 1.00 35.56 73 ASP A N 1
ATOM 587 C CA . ASP A 1 73 ? 51.353 -18.312 -12.115 1.00 35.56 73 ASP A CA 1
ATOM 588 C C . ASP A 1 73 ? 51.909 -16.976 -11.585 1.00 35.56 73 ASP A C 1
ATOM 590 O O . ASP A 1 73 ? 52.152 -16.024 -12.332 1.00 35.56 73 ASP A O 1
ATOM 594 N N . LEU A 1 74 ? 52.130 -16.928 -10.269 1.00 36.50 74 LEU A N 1
ATOM 595 C CA . LEU A 1 74 ? 52.633 -15.778 -9.506 1.00 36.50 74 LEU A CA 1
ATOM 596 C C . LEU A 1 74 ? 54.101 -15.411 -9.807 1.00 36.50 74 LEU A C 1
ATOM 598 O O . LEU A 1 74 ? 54.609 -14.439 -9.255 1.00 36.50 74 LEU A O 1
ATOM 602 N N . LYS A 1 75 ? 54.808 -16.122 -10.699 1.00 35.09 75 LYS A N 1
ATOM 603 C CA . LYS A 1 75 ? 56.191 -15.773 -11.088 1.00 35.09 75 LYS A CA 1
ATOM 604 C C . LYS A 1 75 ? 56.310 -14.644 -12.122 1.00 35.09 75 LYS A C 1
ATOM 606 O O . LYS A 1 75 ? 57.430 -14.268 -12.460 1.00 35.09 75 LYS A O 1
ATOM 611 N N . LYS A 1 76 ? 55.200 -14.123 -12.661 1.00 36.03 76 LYS A N 1
ATOM 612 C CA . LYS A 1 76 ? 55.214 -13.213 -13.829 1.00 36.03 76 LYS A CA 1
ATOM 613 C C . LYS A 1 76 ? 54.799 -11.761 -13.573 1.00 36.03 76 LYS A C 1
ATOM 615 O O . LYS A 1 76 ? 54.722 -10.999 -14.533 1.00 36.03 76 LYS A O 1
ATOM 620 N N . LEU A 1 77 ? 54.580 -11.343 -12.328 1.00 33.38 77 LEU A N 1
ATOM 621 C CA . LEU A 1 77 ? 54.227 -9.952 -12.017 1.00 33.38 77 LEU A CA 1
ATOM 622 C C . LEU A 1 77 ? 55.351 -9.256 -11.243 1.00 33.38 77 LEU A C 1
ATOM 624 O O . LEU A 1 77 ? 55.783 -9.719 -10.190 1.00 33.38 77 LEU A O 1
ATOM 628 N N . ASN A 1 78 ? 55.822 -8.125 -11.776 1.00 35.84 78 ASN A N 1
ATOM 629 C CA . ASN A 1 78 ? 56.760 -7.243 -11.085 1.00 35.84 78 ASN A CA 1
ATOM 630 C C . ASN A 1 78 ? 56.019 -6.388 -10.045 1.00 35.84 78 ASN A C 1
ATOM 632 O O . ASN A 1 78 ? 54.919 -5.893 -10.295 1.00 35.84 78 ASN A O 1
ATOM 636 N N . ARG A 1 79 ? 56.689 -6.179 -8.902 1.00 39.69 79 ARG A N 1
ATOM 637 C CA . ARG A 1 79 ? 56.238 -5.488 -7.673 1.00 39.69 79 ARG A CA 1
ATOM 638 C C . ARG A 1 79 ? 55.480 -4.166 -7.869 1.00 39.69 79 ARG A C 1
ATOM 640 O O . ARG A 1 79 ? 54.705 -3.786 -6.993 1.00 39.69 79 ARG A O 1
ATOM 647 N N . ASP A 1 80 ? 55.680 -3.480 -8.987 1.00 38.44 80 ASP A N 1
ATOM 648 C CA . ASP A 1 80 ? 55.093 -2.165 -9.244 1.00 38.44 80 ASP A CA 1
ATOM 649 C C . ASP A 1 80 ? 53.619 -2.220 -9.677 1.00 38.44 80 ASP A C 1
ATOM 651 O O . ASP A 1 80 ? 52.882 -1.266 -9.437 1.00 38.44 80 ASP A O 1
ATOM 655 N N . GLN A 1 81 ? 53.134 -3.343 -10.224 1.00 38.09 81 GLN A N 1
ATOM 656 C CA . GLN A 1 81 ? 51.725 -3.478 -10.637 1.00 38.09 81 GLN A CA 1
ATOM 657 C C . GLN A 1 81 ? 50.767 -3.741 -9.459 1.00 38.09 81 GLN A C 1
ATOM 659 O O . GLN A 1 81 ? 49.584 -3.420 -9.541 1.00 38.09 81 GLN A O 1
ATOM 664 N N . THR A 1 82 ? 51.285 -4.230 -8.330 1.00 41.25 82 THR A N 1
ATOM 665 C CA . THR A 1 82 ? 50.562 -4.407 -7.054 1.00 41.25 82 THR A CA 1
ATOM 666 C C . THR A 1 82 ? 50.337 -3.106 -6.272 1.00 41.25 82 THR A C 1
ATOM 668 O O . THR A 1 82 ? 49.520 -3.077 -5.357 1.00 41.25 82 THR A O 1
ATOM 671 N N . ASN A 1 83 ? 51.029 -2.011 -6.605 1.00 37.56 83 ASN A N 1
ATOM 672 C CA . ASN A 1 83 ? 50.973 -0.767 -5.822 1.00 37.56 83 ASN A CA 1
ATOM 673 C C . ASN A 1 83 ? 49.778 0.149 -6.154 1.00 37.56 83 ASN A C 1
ATOM 675 O O . ASN A 1 83 ? 49.527 1.093 -5.408 1.00 37.56 83 ASN A O 1
ATOM 679 N N . ASN A 1 84 ? 49.022 -0.117 -7.226 1.00 35.94 84 ASN A N 1
ATOM 680 C CA . ASN A 1 84 ? 47.942 0.776 -7.676 1.00 35.94 84 ASN A CA 1
ATOM 681 C C . ASN A 1 84 ? 46.604 0.606 -6.939 1.00 35.94 84 ASN A C 1
ATOM 683 O O . ASN A 1 84 ? 45.707 1.425 -7.122 1.00 35.94 84 ASN A O 1
ATOM 687 N N . PHE A 1 85 ? 46.469 -0.392 -6.065 1.00 44.41 85 PHE A N 1
ATOM 688 C CA . PHE A 1 85 ? 45.340 -0.485 -5.145 1.00 44.41 85 PHE A CA 1
ATOM 689 C C . PHE A 1 85 ? 45.857 -0.434 -3.713 1.00 44.41 85 PHE A C 1
ATOM 691 O O . PHE A 1 85 ? 46.608 -1.302 -3.275 1.00 44.41 85 PHE A O 1
ATOM 698 N N . ASN A 1 86 ? 45.446 0.585 -2.958 1.00 45.28 86 ASN A N 1
ATOM 699 C CA . ASN A 1 86 ? 45.854 0.790 -1.568 1.00 45.28 86 ASN A CA 1
ATOM 700 C C . ASN A 1 86 ? 45.136 -0.192 -0.611 1.00 45.28 86 ASN A C 1
ATOM 702 O O . ASN A 1 86 ? 44.582 0.202 0.409 1.00 45.28 86 ASN A O 1
ATOM 706 N N . ILE A 1 87 ? 45.122 -1.489 -0.948 1.00 46.94 87 ILE A N 1
ATOM 707 C CA . ILE A 1 87 ? 44.562 -2.598 -0.152 1.00 46.94 87 ILE A CA 1
ATOM 708 C C . ILE A 1 87 ? 45.191 -2.610 1.251 1.00 46.94 87 ILE A C 1
ATOM 710 O O . ILE A 1 87 ? 44.501 -2.862 2.238 1.00 46.94 87 ILE A O 1
ATOM 714 N N . LYS A 1 88 ? 46.468 -2.207 1.347 1.00 49.44 88 LYS A N 1
ATOM 715 C CA . LYS A 1 88 ? 47.225 -2.005 2.595 1.00 49.44 88 LYS A CA 1
ATOM 716 C C . LYS A 1 88 ? 46.559 -1.010 3.556 1.00 49.44 88 LYS A C 1
ATOM 718 O O . LYS A 1 88 ? 46.630 -1.198 4.766 1.00 49.44 88 LYS A O 1
ATOM 723 N N . ALA A 1 89 ? 45.892 0.029 3.049 1.00 49.28 89 ALA A N 1
ATOM 724 C CA . ALA A 1 89 ? 45.189 1.005 3.885 1.00 49.28 89 ALA A CA 1
ATOM 725 C C . ALA A 1 89 ? 43.851 0.472 4.418 1.00 49.28 89 ALA A C 1
ATOM 727 O O . ALA A 1 89 ? 43.433 0.862 5.503 1.00 49.28 89 ALA A O 1
ATOM 728 N N . TYR A 1 90 ? 43.200 -0.439 3.690 1.00 51.38 90 TYR A N 1
ATOM 729 C CA . TYR A 1 90 ? 41.905 -0.981 4.088 1.00 51.38 90 TYR A CA 1
ATOM 730 C C . TYR A 1 90 ? 42.066 -2.170 5.042 1.00 51.38 90 TYR A C 1
ATOM 732 O O . TYR A 1 90 ? 41.509 -2.128 6.125 1.00 51.38 90 TYR A O 1
ATOM 740 N N . PHE A 1 91 ? 42.901 -3.169 4.753 1.00 57.94 91 PHE A N 1
ATOM 741 C CA . PHE A 1 91 ? 43.037 -4.370 5.605 1.00 57.94 91 PHE A CA 1
ATOM 742 C C . PHE A 1 91 ? 44.135 -4.277 6.666 1.00 57.94 91 PHE A C 1
ATOM 744 O O . PHE A 1 91 ? 44.535 -5.284 7.246 1.00 57.94 91 PHE A O 1
ATOM 751 N N . SER A 1 92 ? 44.633 -3.071 6.945 1.00 57.84 92 SER A N 1
ATOM 752 C CA . SER A 1 92 ? 45.703 -2.883 7.929 1.00 57.84 92 SER A CA 1
ATOM 753 C C . SER A 1 92 ? 45.288 -3.242 9.349 1.00 57.84 92 SER A C 1
ATOM 755 O O . SER A 1 92 ? 46.160 -3.536 10.163 1.00 57.84 92 SER A O 1
ATOM 757 N N . TYR A 1 93 ? 43.983 -3.261 9.634 1.00 68.44 93 TYR A N 1
ATOM 758 C CA . TYR A 1 93 ? 43.469 -3.600 10.950 1.00 68.44 93 TYR A CA 1
ATOM 759 C C . TYR A 1 93 ? 42.100 -4.288 10.866 1.00 68.44 93 TYR A C 1
ATOM 761 O O . TYR A 1 93 ? 41.061 -3.626 10.790 1.00 68.44 93 TYR A O 1
ATOM 769 N N . VAL A 1 94 ? 42.115 -5.621 10.880 1.00 74.25 94 VAL A N 1
ATOM 770 C CA . VAL A 1 94 ? 40.927 -6.473 11.049 1.00 74.25 94 VAL A CA 1
ATOM 771 C C . VAL A 1 94 ? 40.914 -6.949 12.493 1.00 74.25 94 VAL A C 1
ATOM 773 O O . VAL A 1 94 ? 41.911 -7.481 12.975 1.00 74.25 94 VAL A O 1
ATOM 776 N N . LYS A 1 95 ? 39.796 -6.784 13.195 1.00 77.31 95 LYS A N 1
ATOM 777 C CA . LYS A 1 95 ? 39.644 -7.335 14.544 1.00 77.31 95 LYS A CA 1
ATOM 778 C C . LYS A 1 95 ? 38.972 -8.694 14.499 1.00 77.31 95 LYS A C 1
ATOM 780 O O . LYS A 1 95 ? 38.108 -8.946 13.660 1.00 77.31 95 LYS A O 1
ATOM 785 N N . LYS A 1 96 ? 39.281 -9.534 15.481 1.00 81.31 96 LYS A N 1
ATOM 786 C CA . LYS A 1 96 ? 38.506 -10.729 15.779 1.00 81.31 96 LYS A CA 1
ATOM 787 C C . LYS A 1 96 ? 37.030 -10.358 15.887 1.00 81.31 96 LYS A C 1
ATOM 789 O O . LYS A 1 96 ? 36.636 -9.477 16.652 1.00 81.31 96 LYS A O 1
ATOM 794 N N . GLY A 1 97 ? 36.212 -11.090 15.150 1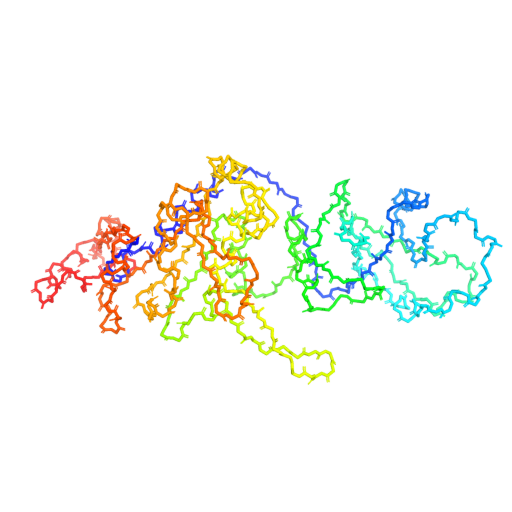.00 75.75 97 GLY A N 1
ATOM 795 C CA . GLY A 1 97 ? 34.782 -10.889 15.075 1.00 75.75 97 GLY A CA 1
ATOM 796 C C . GLY A 1 97 ? 34.324 -9.975 13.944 1.00 75.75 97 GLY A C 1
ATOM 797 O O . GLY A 1 97 ? 33.128 -9.974 13.678 1.00 75.75 97 GLY A O 1
ATOM 798 N N . ASP A 1 98 ? 35.201 -9.222 13.278 1.00 77.81 98 ASP A N 1
ATOM 799 C CA . ASP A 1 98 ? 34.800 -8.478 12.080 1.00 77.81 98 ASP A CA 1
ATOM 800 C C . ASP A 1 98 ? 34.239 -9.437 11.022 1.00 77.81 98 ASP A C 1
ATOM 802 O O . ASP A 1 98 ? 34.676 -10.584 10.902 1.00 77.81 98 ASP A O 1
ATOM 806 N N . TYR A 1 99 ? 33.262 -8.967 10.254 1.00 79.81 99 TYR A N 1
ATOM 807 C CA . TYR A 1 99 ? 32.592 -9.779 9.247 1.00 79.81 99 TYR A CA 1
ATOM 808 C C . TYR A 1 99 ? 33.052 -9.410 7.840 1.00 79.81 99 TYR A C 1
ATOM 810 O O . TYR A 1 99 ? 33.293 -8.248 7.513 1.00 79.81 99 TYR A O 1
ATOM 818 N N . PHE A 1 100 ? 33.111 -10.415 6.979 1.00 77.12 100 PHE A N 1
ATOM 819 C CA . PHE A 1 100 ? 33.438 -10.300 5.569 1.00 77.12 100 PHE A CA 1
ATOM 820 C C . PHE A 1 100 ? 32.231 -10.696 4.730 1.00 77.12 100 PHE A C 1
ATOM 822 O O . PHE A 1 100 ? 31.700 -11.792 4.901 1.00 77.12 100 PHE A O 1
ATOM 829 N N . CYS A 1 101 ? 31.838 -9.831 3.799 1.00 75.12 101 CYS A N 1
ATOM 830 C CA . CYS A 1 101 ? 30.853 -10.136 2.767 1.00 75.12 101 CYS A CA 1
ATOM 831 C C . CYS A 1 101 ? 31.590 -10.398 1.451 1.00 75.12 101 CYS A C 1
ATOM 833 O O . CYS A 1 101 ? 32.259 -9.504 0.925 1.00 75.12 101 CYS A O 1
ATOM 835 N N . ILE A 1 102 ? 31.466 -11.621 0.934 1.00 74.81 102 ILE A N 1
ATOM 836 C CA . ILE A 1 102 ? 32.143 -12.074 -0.279 1.00 74.81 102 ILE A CA 1
ATOM 837 C C . ILE A 1 102 ? 31.207 -11.873 -1.467 1.00 74.81 102 ILE A C 1
ATOM 839 O O . ILE A 1 102 ? 30.159 -12.516 -1.566 1.00 74.81 102 ILE A O 1
ATOM 843 N N . ILE A 1 103 ? 31.587 -10.979 -2.373 1.00 66.56 103 ILE A N 1
ATOM 844 C CA . ILE A 1 103 ? 30.787 -10.574 -3.529 1.00 66.56 103 ILE A CA 1
ATOM 845 C C . ILE A 1 103 ? 31.658 -10.671 -4.784 1.00 66.56 103 ILE A C 1
ATOM 847 O O . ILE A 1 103 ? 32.846 -10.400 -4.744 1.00 66.56 103 ILE A O 1
ATOM 851 N N . SER A 1 104 ? 31.096 -11.016 -5.936 1.00 64.75 104 SER A N 1
ATOM 852 C CA . SER A 1 104 ? 31.778 -10.829 -7.221 1.00 64.75 104 SER A CA 1
ATOM 853 C C . SER A 1 104 ? 30.809 -10.313 -8.265 1.00 64.75 104 SER A C 1
ATOM 855 O O . SER A 1 104 ? 29.747 -10.896 -8.488 1.00 64.75 104 SER A O 1
ATOM 857 N N . GLY A 1 105 ? 31.152 -9.190 -8.896 1.00 62.06 105 GLY A N 1
ATOM 858 C CA . GLY A 1 105 ? 30.221 -8.470 -9.760 1.00 62.06 105 GLY A CA 1
ATOM 859 C C . GLY A 1 105 ? 28.938 -8.115 -8.998 1.00 62.06 105 GLY A C 1
ATOM 860 O O . GLY A 1 105 ? 28.989 -7.391 -8.003 1.00 62.06 105 GLY A O 1
ATOM 861 N N . ARG A 1 106 ? 27.801 -8.647 -9.467 1.00 61.56 106 ARG A N 1
ATOM 862 C CA . ARG A 1 106 ? 26.466 -8.506 -8.852 1.00 61.56 106 ARG A CA 1
ATOM 863 C C . ARG A 1 106 ? 26.045 -9.716 -8.014 1.00 61.56 106 ARG A C 1
ATOM 865 O O . ARG A 1 106 ? 24.873 -9.844 -7.705 1.00 61.56 106 ARG A O 1
ATOM 872 N N . LYS A 1 107 ? 26.955 -10.634 -7.700 1.00 64.56 107 LYS A N 1
ATOM 873 C CA . LYS A 1 107 ? 26.629 -11.893 -7.023 1.00 64.56 107 LYS A CA 1
ATOM 874 C C . LYS A 1 107 ? 27.178 -11.922 -5.603 1.00 64.56 107 LYS A C 1
ATOM 876 O O . LYS A 1 107 ? 28.352 -11.612 -5.409 1.00 64.56 107 LYS A O 1
ATOM 881 N N . PHE A 1 108 ? 26.356 -12.317 -4.637 1.00 71.81 108 PHE A N 1
ATOM 882 C CA . PHE A 1 108 ? 26.741 -12.515 -3.239 1.00 71.81 108 PHE A CA 1
ATOM 883 C C . PHE A 1 108 ? 26.959 -14.005 -2.939 1.00 71.81 108 PHE A C 1
ATOM 885 O O . PHE A 1 108 ? 26.065 -14.820 -3.155 1.00 71.81 108 PHE A O 1
ATOM 892 N N . TYR A 1 109 ? 28.157 -14.359 -2.463 1.00 72.50 109 TYR A N 1
ATOM 893 C CA . TYR A 1 109 ? 28.624 -15.750 -2.376 1.00 72.50 109 TYR A CA 1
ATOM 894 C C . TYR A 1 109 ? 28.718 -16.285 -0.955 1.00 72.50 109 TYR A C 1
ATOM 896 O O . TYR A 1 109 ? 28.462 -17.468 -0.732 1.00 72.50 109 TYR A O 1
ATOM 904 N N . ALA A 1 110 ? 29.105 -15.455 0.015 1.00 77.19 110 ALA A N 1
ATOM 905 C CA . ALA A 1 110 ? 29.286 -15.917 1.386 1.00 77.19 110 ALA A CA 1
ATOM 906 C C . ALA A 1 110 ? 29.411 -14.772 2.397 1.00 77.19 110 ALA A C 1
ATOM 908 O O . ALA A 1 110 ? 29.741 -13.636 2.050 1.00 77.19 110 ALA A O 1
ATOM 909 N N . ILE A 1 111 ? 29.236 -15.127 3.670 1.00 80.62 111 ILE A N 1
ATOM 910 C CA . ILE A 1 111 ? 29.609 -14.320 4.832 1.00 80.62 111 ILE A CA 1
ATOM 911 C C . ILE A 1 111 ? 30.538 -15.115 5.753 1.00 80.62 111 ILE A C 1
ATOM 913 O O . ILE A 1 111 ? 30.331 -16.311 5.986 1.00 80.62 111 ILE A O 1
ATOM 917 N N . ALA A 1 112 ? 31.566 -14.453 6.278 1.00 82.50 112 ALA A N 1
ATOM 918 C CA . ALA A 1 112 ? 32.547 -15.056 7.175 1.00 82.50 112 ALA A CA 1
ATOM 919 C C . ALA A 1 112 ? 32.910 -14.114 8.332 1.00 82.50 112 ALA A C 1
ATOM 921 O O . ALA A 1 112 ? 32.833 -12.901 8.182 1.00 82.50 112 ALA A O 1
ATOM 922 N N . GLU A 1 113 ? 33.305 -14.661 9.477 1.00 84.50 113 GLU A N 1
ATOM 923 C CA . GLU A 1 113 ? 33.736 -13.918 10.668 1.00 84.50 113 GLU A CA 1
ATOM 924 C C . GLU A 1 113 ? 35.241 -14.115 10.900 1.00 84.50 113 GLU A C 1
ATOM 926 O O . GLU A 1 113 ? 35.718 -15.249 10.895 1.00 84.50 113 GLU A O 1
ATOM 931 N N . ALA A 1 114 ? 35.993 -13.039 11.135 1.00 83.81 114 ALA A N 1
ATOM 932 C CA . ALA A 1 114 ? 37.412 -13.095 11.479 1.00 83.81 114 ALA A CA 1
ATOM 933 C C . ALA A 1 114 ? 37.632 -13.811 12.821 1.00 83.81 114 ALA A C 1
ATOM 935 O O . ALA A 1 114 ? 37.041 -13.434 13.837 1.00 83.81 114 ALA A O 1
ATOM 936 N N . LEU A 1 115 ? 38.524 -14.804 12.870 1.00 81.88 115 LEU A N 1
ATOM 937 C CA . LEU A 1 115 ? 38.799 -15.544 14.111 1.00 81.88 115 LEU A CA 1
ATOM 938 C C . LEU A 1 115 ? 39.845 -14.880 15.013 1.00 81.88 115 LEU A C 1
ATOM 940 O O . LEU A 1 115 ? 39.846 -15.106 16.230 1.00 81.88 115 LEU A O 1
ATOM 944 N N . HIS A 1 116 ? 40.695 -14.033 14.436 1.00 80.19 116 HIS A N 1
ATOM 945 C CA . HIS A 1 116 ? 41.817 -13.387 15.110 1.00 80.19 116 HIS A CA 1
ATOM 946 C C . HIS A 1 116 ? 41.916 -11.905 14.740 1.00 80.19 116 HIS A C 1
ATOM 948 O O . HIS A 1 116 ? 41.302 -11.451 13.775 1.00 80.19 116 HIS A O 1
ATOM 954 N N . ASP A 1 117 ? 42.678 -11.156 15.535 1.00 77.69 117 ASP A N 1
ATOM 955 C CA . ASP A 1 117 ? 43.100 -9.808 15.168 1.00 77.69 117 ASP A CA 1
ATOM 956 C C . ASP A 1 117 ? 44.222 -9.919 14.125 1.00 77.69 117 ASP A C 1
ATOM 958 O O . ASP A 1 117 ? 45.211 -10.620 14.350 1.00 77.69 117 ASP A O 1
ATOM 962 N N . TYR A 1 118 ? 44.087 -9.211 13.007 1.00 72.12 118 TYR A N 1
ATOM 963 C CA . TYR A 1 118 ? 45.093 -9.131 11.954 1.00 72.12 118 TYR A CA 1
ATOM 964 C C . TYR A 1 118 ? 45.558 -7.687 11.802 1.00 72.12 118 TYR A C 1
ATOM 966 O O . TYR A 1 118 ? 44.767 -6.774 11.559 1.00 72.12 118 TYR A O 1
ATOM 974 N N . ASP A 1 119 ? 46.867 -7.499 11.941 1.00 69.19 119 ASP A N 1
ATOM 975 C CA . ASP A 1 119 ? 47.541 -6.213 11.808 1.00 69.19 119 ASP A CA 1
ATOM 976 C C . ASP A 1 119 ? 48.624 -6.329 10.733 1.00 69.19 119 ASP A C 1
ATOM 978 O O . ASP A 1 119 ? 49.699 -6.895 10.957 1.00 69.19 119 ASP A O 1
ATOM 982 N N . TYR A 1 120 ? 48.330 -5.790 9.550 1.00 59.84 120 TYR A N 1
ATOM 983 C CA . TYR A 1 120 ? 49.232 -5.845 8.397 1.00 59.84 120 TYR A CA 1
ATOM 984 C C . TYR A 1 120 ? 50.560 -5.119 8.670 1.00 59.84 120 TYR A C 1
ATOM 986 O O . TYR A 1 120 ? 51.601 -5.498 8.133 1.00 59.84 120 TYR A O 1
ATOM 994 N N . SER A 1 121 ? 50.562 -4.089 9.527 1.00 57.47 121 SER A N 1
ATOM 995 C CA . SER A 1 121 ? 51.769 -3.301 9.811 1.00 57.47 121 SER A CA 1
ATOM 996 C C . SER A 1 121 ? 52.851 -4.111 10.541 1.00 57.47 121 SER A C 1
ATOM 998 O O . SER A 1 121 ? 54.039 -3.834 10.377 1.00 57.47 121 SER A O 1
ATOM 1000 N N . LYS A 1 122 ? 52.456 -5.164 11.272 1.00 53.50 122 LYS A N 1
ATOM 1001 C CA . LYS A 1 122 ? 53.355 -6.080 12.000 1.00 53.50 122 LYS A CA 1
ATOM 1002 C C . LYS A 1 122 ? 53.859 -7.261 11.160 1.00 53.50 122 LYS A C 1
ATOM 1004 O O . LYS A 1 122 ? 54.812 -7.930 11.557 1.00 53.50 122 LYS A O 1
ATOM 1009 N N . ALA A 1 123 ? 53.246 -7.516 10.003 1.00 47.84 123 ALA A N 1
ATOM 1010 C CA . ALA A 1 123 ? 53.572 -8.645 9.128 1.00 47.84 123 ALA A CA 1
ATOM 1011 C C . ALA A 1 123 ? 54.905 -8.466 8.375 1.00 47.84 123 ALA A C 1
ATOM 1013 O O . ALA A 1 123 ? 55.605 -9.442 8.116 1.00 47.84 123 ALA A O 1
ATOM 1014 N N . ILE A 1 124 ? 55.296 -7.218 8.081 1.00 47.91 124 ILE A N 1
ATOM 1015 C CA . ILE A 1 124 ? 56.517 -6.874 7.322 1.00 47.91 124 ILE A CA 1
ATOM 1016 C C . ILE A 1 124 ? 57.794 -7.384 8.018 1.00 47.91 124 ILE A C 1
ATOM 1018 O O . ILE A 1 124 ? 58.799 -7.640 7.362 1.00 47.91 124 ILE A O 1
ATOM 1022 N N . THR A 1 125 ? 57.756 -7.566 9.337 1.00 44.69 125 THR A N 1
ATOM 1023 C CA . THR A 1 125 ? 58.910 -7.964 10.154 1.00 44.69 125 THR A CA 1
ATOM 1024 C C . THR A 1 125 ? 59.075 -9.470 10.379 1.00 44.69 125 THR A C 1
ATOM 1026 O O . THR A 1 125 ? 60.067 -9.849 10.992 1.00 44.69 125 THR A O 1
ATOM 1029 N N . LEU A 1 126 ? 58.144 -10.331 9.939 1.00 40.94 126 LEU A N 1
ATOM 1030 C CA . LEU A 1 126 ? 58.077 -11.727 10.418 1.00 40.94 126 LEU A CA 1
ATOM 1031 C C . LEU A 1 126 ? 58.061 -12.842 9.348 1.00 40.94 126 LEU A C 1
ATOM 1033 O O . LEU A 1 126 ? 57.814 -13.981 9.717 1.00 40.94 126 LEU A O 1
ATOM 1037 N N . GLU A 1 127 ? 58.343 -12.580 8.065 1.00 41.00 127 GLU A N 1
ATOM 1038 C CA . GLU A 1 127 ? 58.411 -13.617 6.993 1.00 41.00 127 GLU A CA 1
ATOM 1039 C C . GLU A 1 127 ? 57.183 -14.562 6.891 1.00 41.00 127 GLU A C 1
ATOM 1041 O O . GLU A 1 127 ? 57.252 -15.622 6.273 1.00 41.00 127 GLU A O 1
ATOM 1046 N N . PHE A 1 128 ? 56.033 -14.190 7.462 1.00 37.28 128 PHE A N 1
ATOM 1047 C CA . PHE A 1 128 ? 54.807 -14.989 7.409 1.00 37.28 128 PHE A CA 1
ATOM 1048 C C . PHE A 1 128 ? 53.909 -14.581 6.237 1.00 37.28 128 PHE A C 1
ATOM 1050 O O . PHE A 1 128 ? 53.719 -13.398 5.946 1.00 37.28 128 PHE A O 1
ATOM 1057 N N . ASP A 1 129 ? 53.305 -15.590 5.612 1.00 47.66 129 ASP A N 1
ATOM 1058 C CA . ASP A 1 129 ? 52.427 -15.481 4.448 1.00 47.66 129 ASP A CA 1
ATOM 1059 C C . ASP A 1 129 ? 50.997 -15.071 4.868 1.00 47.66 129 ASP A C 1
ATOM 1061 O O . ASP A 1 129 ? 50.041 -15.848 4.834 1.00 47.66 129 ASP A O 1
ATOM 1065 N N . PHE A 1 130 ? 50.840 -13.828 5.340 1.00 49.91 130 PHE A N 1
ATOM 1066 C CA . PHE A 1 130 ? 49.556 -13.246 5.770 1.00 49.91 130 PHE A CA 1
ATOM 1067 C C . PHE A 1 130 ? 48.627 -12.881 4.603 1.00 49.91 130 PHE A C 1
ATOM 1069 O O . PHE A 1 130 ? 47.740 -12.046 4.764 1.00 49.91 130 PHE A O 1
ATOM 1076 N N . GLN A 1 131 ? 48.789 -13.496 3.429 1.00 55.66 131 GLN A N 1
ATOM 1077 C CA . GLN A 1 131 ? 47.863 -13.334 2.302 1.00 55.66 131 GLN A CA 1
ATOM 1078 C C . GLN A 1 131 ? 46.467 -13.894 2.606 1.00 55.66 131 GLN A C 1
ATOM 1080 O O . GLN A 1 131 ? 45.529 -13.654 1.846 1.00 55.66 131 GLN A O 1
ATOM 1085 N N . THR A 1 132 ? 46.325 -14.633 3.714 1.00 63.41 132 THR A N 1
ATOM 1086 C CA . THR A 1 132 ? 45.074 -15.249 4.148 1.00 63.41 132 THR A CA 1
ATOM 1087 C C . THR A 1 132 ? 44.699 -14.857 5.577 1.00 63.41 132 THR A C 1
ATOM 1089 O O . THR A 1 132 ? 45.548 -14.732 6.458 1.00 63.41 132 THR A O 1
ATOM 1092 N N . ILE A 1 133 ? 43.403 -14.667 5.796 1.00 71.88 133 ILE A N 1
ATOM 1093 C CA . ILE A 1 133 ? 42.758 -14.411 7.083 1.00 71.88 133 ILE A CA 1
ATOM 1094 C C . ILE A 1 133 ? 42.033 -15.698 7.474 1.00 71.88 133 ILE A C 1
ATOM 1096 O O . ILE A 1 133 ? 41.281 -16.243 6.668 1.00 71.88 133 ILE A O 1
ATOM 1100 N N . GLU A 1 134 ? 42.243 -16.203 8.687 1.00 76.94 134 GLU A N 1
ATOM 1101 C CA . GLU A 1 134 ? 41.465 -17.338 9.187 1.00 76.94 134 GLU A CA 1
ATOM 1102 C C . GLU A 1 134 ? 40.082 -16.850 9.603 1.00 76.94 134 GLU A C 1
ATOM 1104 O O . GLU A 1 134 ? 39.922 -15.892 10.372 1.00 76.94 134 GLU A O 1
ATOM 1109 N N . VAL A 1 135 ? 39.071 -17.512 9.055 1.00 83.44 135 VAL A N 1
ATOM 1110 C CA . VAL A 1 135 ? 37.684 -17.101 9.187 1.00 83.44 135 VAL A CA 1
ATOM 1111 C C . VAL A 1 135 ? 36.799 -18.278 9.539 1.00 83.44 135 VAL A C 1
ATOM 1113 O O . VAL A 1 135 ? 37.008 -19.410 9.110 1.00 83.44 135 VAL A O 1
ATOM 1116 N N . LYS A 1 136 ? 35.742 -17.992 10.287 1.00 85.06 136 LYS A N 1
ATOM 1117 C CA . LYS A 1 136 ? 34.609 -18.891 10.430 1.00 85.06 136 LYS A CA 1
ATOM 1118 C C . LYS A 1 136 ? 33.604 -18.564 9.337 1.00 85.06 136 LYS A C 1
ATOM 1120 O O . LYS A 1 136 ? 33.014 -17.486 9.349 1.00 85.06 136 LYS A O 1
ATOM 1125 N N . TRP A 1 137 ? 33.382 -19.490 8.410 1.00 81.31 137 TRP A N 1
ATOM 1126 C CA . TRP A 1 137 ? 32.305 -19.356 7.434 1.00 81.31 137 TRP A CA 1
ATOM 1127 C C . TRP A 1 137 ? 30.958 -19.402 8.150 1.00 81.31 137 TRP A C 1
ATOM 1129 O O . TRP A 1 137 ? 30.625 -20.381 8.816 1.00 81.31 137 TRP A O 1
ATOM 1139 N N . ILE A 1 138 ? 30.204 -18.317 8.033 1.00 78.75 138 ILE A N 1
ATOM 1140 C CA . ILE A 1 138 ? 28.892 -18.172 8.658 1.00 78.75 138 ILE A CA 1
ATOM 1141 C C . ILE A 1 138 ? 27.826 -18.754 7.733 1.00 78.75 138 ILE A C 1
ATOM 1143 O O . ILE A 1 138 ? 26.974 -19.521 8.172 1.00 78.75 138 ILE A O 1
ATOM 1147 N N . LYS A 1 139 ? 27.902 -18.427 6.439 1.00 78.44 139 LYS A N 1
ATOM 1148 C CA . LYS A 1 139 ? 27.042 -18.995 5.397 1.00 78.44 139 LYS A CA 1
ATOM 1149 C C . LYS A 1 139 ? 27.725 -18.899 4.039 1.00 78.44 139 LYS A C 1
ATOM 1151 O O . LYS A 1 139 ? 28.402 -17.912 3.759 1.00 78.44 139 LYS A O 1
ATOM 1156 N N . ILE A 1 140 ? 27.533 -19.919 3.206 1.00 75.94 140 ILE A N 1
ATOM 1157 C CA . ILE A 1 140 ? 28.033 -19.980 1.829 1.00 75.94 140 ILE A CA 1
ATOM 1158 C C . ILE A 1 140 ? 26.863 -20.354 0.920 1.00 75.94 140 ILE A C 1
ATOM 1160 O O . ILE A 1 140 ? 26.121 -21.288 1.226 1.00 75.94 140 ILE A O 1
ATOM 1164 N N . PHE A 1 141 ? 26.700 -19.631 -0.183 1.00 71.81 141 PHE A N 1
ATOM 1165 C CA . PHE A 1 141 ? 25.596 -19.798 -1.122 1.00 71.81 141 PHE A CA 1
ATOM 1166 C C . PHE A 1 141 ? 26.062 -20.593 -2.342 1.00 71.81 141 PHE A C 1
ATOM 1168 O O . PHE A 1 141 ? 26.950 -20.161 -3.070 1.00 71.81 141 PHE A O 1
ATOM 1175 N N . ASN A 1 142 ? 25.456 -21.761 -2.575 1.00 63.81 142 ASN A N 1
ATOM 1176 C CA . ASN A 1 142 ? 25.751 -22.583 -3.758 1.00 63.81 142 ASN A CA 1
ATOM 1177 C C . ASN A 1 142 ? 25.182 -21.964 -5.049 1.00 63.81 142 ASN A C 1
ATOM 1179 O O . ASN A 1 142 ? 25.713 -22.185 -6.132 1.00 63.81 142 ASN A O 1
ATOM 1183 N N . THR A 1 143 ? 24.106 -21.186 -4.926 1.00 64.38 143 THR A N 1
ATOM 1184 C CA . THR A 1 143 ? 23.528 -20.341 -5.977 1.00 64.38 143 THR A CA 1
ATOM 1185 C C . THR A 1 143 ? 23.618 -18.890 -5.503 1.00 64.38 143 THR A C 1
ATOM 1187 O O . THR A 1 143 ? 22.841 -18.508 -4.627 1.00 64.38 143 THR A O 1
ATOM 1190 N N . PRO A 1 144 ? 24.581 -18.101 -6.006 1.00 61.22 144 PRO A N 1
ATOM 1191 C CA . PRO A 1 144 ? 24.834 -16.753 -5.508 1.00 61.22 144 PRO A CA 1
ATOM 1192 C C . PRO A 1 144 ? 23.646 -15.827 -5.755 1.00 61.22 144 PRO A C 1
ATOM 1194 O O . PRO A 1 144 ? 23.086 -15.827 -6.854 1.00 61.22 144 PRO A O 1
ATOM 1197 N N . GLU A 1 145 ? 23.302 -14.998 -4.776 1.00 61.28 145 GLU A N 1
ATOM 1198 C CA . GLU A 1 145 ? 22.195 -14.053 -4.924 1.00 61.28 145 GLU A CA 1
ATOM 1199 C C . GLU A 1 145 ? 22.561 -12.841 -5.768 1.00 61.28 145 GLU A C 1
ATOM 1201 O O . GLU A 1 145 ? 23.669 -12.308 -5.665 1.00 61.28 145 GLU A O 1
ATOM 1206 N N . LEU A 1 146 ? 21.608 -12.391 -6.585 1.00 58.22 146 LEU A N 1
ATOM 1207 C CA . LEU A 1 146 ? 21.735 -11.194 -7.404 1.00 58.22 146 LEU A CA 1
ATOM 1208 C C . LEU A 1 146 ? 21.489 -9.943 -6.554 1.00 58.22 146 LEU A C 1
ATOM 1210 O O . LEU A 1 146 ? 20.400 -9.727 -6.037 1.00 58.22 146 LEU A O 1
ATOM 1214 N N . LEU A 1 147 ? 22.510 -9.101 -6.448 1.00 58.91 147 LEU A N 1
ATOM 1215 C CA . LEU A 1 147 ? 22.430 -7.778 -5.845 1.00 58.91 147 LEU A CA 1
ATOM 1216 C C . LEU A 1 147 ? 21.913 -6.780 -6.888 1.00 58.91 147 LEU A C 1
ATOM 1218 O O . LEU A 1 147 ? 22.514 -6.601 -7.955 1.00 58.91 147 LEU A O 1
ATOM 1222 N N . SER A 1 148 ? 20.818 -6.099 -6.563 1.00 53.09 148 SER A N 1
ATOM 1223 C CA . SER A 1 148 ? 20.202 -5.054 -7.379 1.00 53.09 148 SER A CA 1
ATOM 1224 C C . SER A 1 148 ? 21.031 -3.764 -7.320 1.00 53.09 148 SER A C 1
ATOM 1226 O O . SER A 1 148 ? 20.820 -2.925 -6.457 1.00 53.09 148 SER A O 1
ATOM 1228 N N . THR A 1 149 ? 22.046 -3.592 -8.176 1.00 47.31 149 THR A N 1
ATOM 1229 C CA . THR A 1 149 ? 22.568 -2.262 -8.586 1.00 47.31 149 THR A CA 1
ATOM 1230 C C . THR A 1 149 ? 23.667 -2.349 -9.657 1.00 47.31 149 THR A C 1
ATOM 1232 O O . THR A 1 149 ? 24.479 -3.275 -9.717 1.00 47.31 149 THR A O 1
ATOM 1235 N N . SER A 1 150 ? 23.721 -1.325 -10.511 1.00 45.41 150 SER A N 1
ATOM 1236 C CA . SER A 1 150 ? 24.753 -1.078 -11.521 1.00 45.41 150 SER A CA 1
ATOM 1237 C C . SER A 1 150 ? 25.752 -0.021 -11.041 1.00 45.41 150 SER A C 1
ATOM 1239 O O . SER A 1 150 ? 25.447 1.150 -11.172 1.00 45.41 150 SER A O 1
ATOM 1241 N N . TYR A 1 151 ? 26.906 -0.427 -10.493 1.00 39.12 151 TYR A N 1
ATOM 1242 C CA . TYR A 1 151 ? 28.201 0.293 -10.451 1.00 39.12 151 TYR A CA 1
ATOM 1243 C C . TYR A 1 151 ? 29.243 -0.624 -9.761 1.00 39.12 151 TYR A C 1
ATOM 1245 O O . TYR A 1 151 ? 28.996 -1.152 -8.675 1.00 39.12 151 TYR A O 1
ATOM 1253 N N . THR A 1 152 ? 30.418 -0.826 -10.363 1.00 44.12 152 THR A N 1
ATOM 1254 C CA . THR A 1 152 ? 31.601 -1.437 -9.708 1.00 44.12 152 THR A CA 1
ATOM 1255 C C . THR A 1 152 ? 32.522 -0.295 -9.281 1.00 44.12 152 THR A C 1
ATOM 1257 O O . THR A 1 152 ? 32.798 0.542 -10.141 1.00 44.12 152 THR A O 1
ATOM 1260 N N . PRO A 1 153 ? 32.987 -0.201 -8.012 1.00 48.34 153 PRO A N 1
ATOM 1261 C CA . PRO A 1 153 ? 34.383 -0.603 -7.755 1.00 48.34 153 PRO A CA 1
ATOM 1262 C C . PRO A 1 153 ? 34.755 -1.015 -6.298 1.00 48.34 153 PRO A C 1
ATOM 1264 O O . PRO A 1 153 ? 34.026 -0.776 -5.344 1.00 48.34 153 PRO A O 1
ATOM 1267 N N . THR A 1 154 ? 35.923 -1.668 -6.219 1.00 51.22 154 THR A N 1
ATOM 1268 C CA . THR A 1 154 ? 36.908 -1.976 -5.147 1.00 51.22 154 THR A CA 1
ATOM 1269 C C . THR A 1 154 ? 36.623 -2.090 -3.636 1.00 51.22 154 THR A C 1
ATOM 1271 O O . THR A 1 154 ? 35.728 -1.489 -3.060 1.00 51.22 154 THR A O 1
ATOM 1274 N N . PHE A 1 155 ? 37.508 -2.885 -3.010 1.00 46.97 155 PHE A N 1
ATOM 1275 C CA . PHE A 1 155 ? 37.726 -3.148 -1.581 1.00 46.97 155 PHE A CA 1
ATOM 1276 C C . PHE A 1 155 ? 37.460 -1.960 -0.638 1.00 46.97 155 PHE A C 1
ATOM 1278 O O . PHE A 1 155 ? 37.987 -0.871 -0.856 1.00 46.97 155 PHE A O 1
ATOM 1285 N N . GLY A 1 156 ? 36.719 -2.192 0.455 1.00 52.88 156 GLY A N 1
ATOM 1286 C CA . GLY A 1 156 ? 36.469 -1.170 1.479 1.00 52.88 156 GLY A CA 1
ATOM 1287 C C . GLY A 1 156 ? 35.511 -1.595 2.599 1.00 52.88 156 GLY A C 1
ATOM 1288 O O . GLY A 1 156 ? 34.991 -2.714 2.611 1.00 52.88 156 GLY A O 1
ATOM 1289 N N . ARG A 1 157 ? 35.282 -0.680 3.551 1.00 54.94 157 ARG A N 1
ATOM 1290 C CA . ARG A 1 157 ? 34.250 -0.815 4.594 1.00 54.94 157 ARG A CA 1
ATOM 1291 C C . ARG A 1 157 ? 32.876 -0.501 4.014 1.00 54.94 157 ARG A C 1
ATOM 1293 O O . ARG A 1 157 ? 32.744 0.413 3.203 1.00 54.94 157 ARG A O 1
ATOM 1300 N N . LEU A 1 158 ? 31.855 -1.232 4.448 1.00 56.47 158 LEU A N 1
ATOM 1301 C CA . LEU A 1 158 ? 30.478 -0.940 4.060 1.00 56.47 158 LEU A CA 1
ATOM 1302 C C . LEU A 1 158 ? 29.904 0.195 4.922 1.00 56.47 158 LEU A C 1
ATOM 1304 O O . LEU A 1 158 ? 29.831 0.055 6.139 1.00 56.47 158 LEU A O 1
ATOM 1308 N N . ASN A 1 159 ? 29.459 1.284 4.285 1.00 51.38 159 ASN A N 1
ATOM 1309 C CA . ASN A 1 159 ? 28.770 2.401 4.936 1.00 51.38 159 ASN A CA 1
ATOM 1310 C C . ASN A 1 159 ? 27.463 2.726 4.195 1.00 51.38 159 ASN A C 1
ATOM 1312 O O . ASN A 1 159 ? 27.509 2.997 3.000 1.00 51.38 159 ASN A O 1
ATOM 1316 N N . GLY A 1 160 ? 26.336 2.704 4.918 1.00 50.03 160 GLY A N 1
ATOM 1317 C CA . GLY A 1 160 ? 25.111 3.525 4.778 1.00 50.03 160 GLY A CA 1
ATOM 1318 C C . GLY A 1 160 ? 24.422 3.805 3.426 1.00 50.03 160 GLY A C 1
ATOM 1319 O O . GLY A 1 160 ? 23.375 4.439 3.445 1.00 50.03 160 GLY A O 1
ATOM 1320 N N . GLY A 1 161 ? 24.951 3.391 2.273 1.00 53.91 161 GLY A N 1
ATOM 1321 C CA . GLY A 1 161 ? 24.450 3.774 0.946 1.00 53.91 161 GLY A CA 1
ATOM 1322 C C . GLY A 1 161 ? 23.486 2.771 0.295 1.00 53.91 161 GLY A C 1
ATOM 1323 O O . GLY A 1 161 ? 23.212 1.694 0.821 1.00 53.91 161 GLY A O 1
ATOM 1324 N N . LYS A 1 162 ? 23.019 3.078 -0.926 1.00 50.00 162 LYS A N 1
ATOM 1325 C CA . LYS A 1 162 ? 22.048 2.258 -1.692 1.00 50.00 162 LYS A CA 1
ATOM 1326 C C . LYS A 1 162 ? 22.459 0.781 -1.849 1.00 50.00 162 LYS A C 1
ATOM 1328 O O . LYS A 1 162 ? 21.623 -0.109 -1.728 1.00 50.00 162 LYS A O 1
ATOM 1333 N N . ARG A 1 163 ? 23.755 0.499 -2.043 1.00 54.53 163 ARG A N 1
ATOM 1334 C CA . ARG A 1 163 ? 24.289 -0.876 -2.143 1.00 54.53 163 ARG A CA 1
ATOM 1335 C C . ARG A 1 163 ? 24.323 -1.609 -0.797 1.00 54.53 163 ARG A C 1
ATOM 1337 O O . ARG A 1 163 ? 24.160 -2.824 -0.776 1.00 54.53 163 ARG A O 1
ATOM 1344 N N . TRP A 1 164 ? 24.506 -0.889 0.314 1.00 58.06 164 TRP A N 1
ATOM 1345 C CA . TRP A 1 164 ? 24.350 -1.458 1.656 1.00 58.06 164 TRP A CA 1
ATOM 1346 C C . TRP A 1 164 ? 22.903 -1.888 1.871 1.00 58.06 164 TRP A C 1
ATOM 1348 O O . TRP A 1 164 ? 22.679 -3.007 2.304 1.00 58.06 164 TRP A O 1
ATOM 1358 N N . ASN A 1 165 ? 21.930 -1.069 1.469 1.00 58.59 165 ASN A N 1
ATOM 1359 C CA . ASN A 1 165 ? 20.517 -1.432 1.580 1.00 58.59 165 ASN A CA 1
ATOM 1360 C C . ASN A 1 165 ? 20.171 -2.673 0.741 1.00 58.59 165 ASN A C 1
ATOM 1362 O O . ASN A 1 165 ? 19.599 -3.607 1.288 1.00 58.59 165 ASN A O 1
ATOM 1366 N N . SER A 1 166 ? 20.621 -2.745 -0.517 1.00 58.91 166 SER A N 1
ATOM 1367 C CA . SER A 1 166 ? 20.451 -3.937 -1.374 1.00 58.91 166 SER A CA 1
ATOM 1368 C C . SER A 1 166 ? 21.114 -5.195 -0.783 1.00 58.91 166 SER A C 1
ATOM 1370 O O . SER A 1 166 ? 20.525 -6.273 -0.766 1.00 58.91 166 SER A O 1
ATOM 1372 N N . LEU A 1 167 ? 22.320 -5.069 -0.210 1.00 62.06 167 LEU A N 1
ATOM 1373 C CA . LEU A 1 167 ? 22.978 -6.179 0.486 1.00 62.06 167 LEU A CA 1
ATOM 1374 C C . LEU A 1 167 ? 22.216 -6.595 1.750 1.00 62.06 167 LEU A C 1
ATOM 1376 O O . LEU A 1 167 ? 22.076 -7.783 2.010 1.00 62.06 167 LEU A O 1
ATOM 1380 N N . ILE A 1 168 ? 21.732 -5.636 2.540 1.00 64.88 168 ILE A N 1
ATOM 1381 C CA . ILE A 1 168 ? 20.919 -5.904 3.729 1.00 64.88 168 ILE A CA 1
ATOM 1382 C C . ILE A 1 168 ? 19.614 -6.599 3.340 1.00 64.88 168 ILE A C 1
ATOM 1384 O O . ILE A 1 168 ? 19.192 -7.508 4.048 1.00 64.88 168 ILE A O 1
ATOM 1388 N N . GLU A 1 169 ? 18.995 -6.221 2.224 1.00 59.81 169 GLU A N 1
ATOM 1389 C CA . GLU A 1 169 ? 17.812 -6.894 1.685 1.00 59.81 169 GLU A CA 1
ATOM 1390 C C . GLU A 1 169 ? 18.110 -8.343 1.280 1.00 59.81 169 GLU A C 1
ATOM 1392 O O . GLU A 1 169 ? 17.400 -9.239 1.732 1.00 59.81 169 GLU A O 1
ATOM 1397 N N . GLY A 1 170 ? 19.196 -8.608 0.543 1.00 60.47 170 GLY A N 1
ATOM 1398 C CA . GLY A 1 170 ? 19.608 -9.983 0.206 1.00 60.47 170 GLY A CA 1
ATOM 1399 C C . GLY A 1 170 ? 20.005 -10.822 1.433 1.00 60.47 170 GLY A C 1
ATOM 1400 O O . GLY A 1 170 ? 19.630 -11.986 1.585 1.00 60.47 170 GLY A O 1
ATOM 1401 N N . LEU A 1 171 ? 20.699 -10.216 2.402 1.00 66.25 171 LEU A N 1
ATOM 1402 C CA . LEU A 1 171 ? 21.018 -10.869 3.677 1.00 66.25 171 LEU A CA 1
ATOM 1403 C C . LEU A 1 171 ? 19.742 -11.238 4.448 1.00 66.25 171 LEU A C 1
ATOM 1405 O O . LEU A 1 171 ? 19.631 -12.363 4.941 1.00 66.25 171 LEU A O 1
ATOM 1409 N N . LYS A 1 172 ? 18.753 -10.338 4.487 1.00 64.12 172 LYS A N 1
ATOM 1410 C CA . LYS A 1 172 ? 17.444 -10.595 5.103 1.00 64.12 172 LYS A CA 1
ATOM 1411 C C . LYS A 1 172 ? 16.676 -11.703 4.384 1.00 64.12 172 LYS A C 1
ATOM 1413 O O . LYS A 1 172 ? 16.163 -12.587 5.068 1.00 64.12 172 LYS A O 1
ATOM 1418 N N . ALA A 1 173 ? 16.663 -11.716 3.048 1.00 59.03 173 ALA A N 1
ATOM 1419 C CA . ALA A 1 173 ? 16.062 -12.796 2.253 1.00 59.03 173 ALA A CA 1
ATOM 1420 C C . ALA A 1 173 ? 16.657 -14.174 2.610 1.00 59.03 173 ALA A C 1
ATOM 1422 O O . ALA A 1 173 ? 15.972 -15.194 2.599 1.00 59.03 173 ALA A O 1
ATOM 1423 N N . ASN A 1 174 ? 17.916 -14.196 3.053 1.00 57.41 174 ASN A N 1
ATOM 1424 C CA . ASN A 1 174 ? 18.612 -15.393 3.517 1.00 57.41 174 ASN A CA 1
ATOM 1425 C C . ASN A 1 174 ? 18.514 -15.702 5.006 1.00 57.41 174 ASN A C 1
ATOM 1427 O O . ASN A 1 174 ? 19.281 -16.549 5.486 1.00 57.41 174 ASN A O 1
ATOM 1431 N N . LYS A 1 175 ? 17.603 -15.053 5.734 1.00 63.22 175 LYS A N 1
ATOM 1432 C CA . LYS A 1 175 ? 17.461 -15.183 7.191 1.00 63.22 175 LYS A CA 1
ATOM 1433 C C . LYS A 1 175 ? 18.714 -14.737 7.965 1.00 63.22 175 LYS A C 1
ATOM 1435 O O . LYS A 1 175 ? 18.981 -15.254 9.049 1.00 63.22 175 LYS A O 1
ATOM 1440 N N . ILE A 1 176 ? 19.501 -13.802 7.425 1.00 65.12 176 ILE A N 1
ATOM 1441 C CA . ILE A 1 176 ? 20.629 -13.170 8.122 1.00 65.12 176 ILE A CA 1
ATOM 1442 C C . ILE A 1 176 ? 20.184 -11.782 8.589 1.00 65.12 176 ILE A C 1
ATOM 1444 O O . ILE A 1 176 ? 19.935 -10.884 7.786 1.00 65.12 176 ILE A O 1
ATOM 1448 N N . PHE A 1 177 ? 20.088 -11.600 9.901 1.00 63.91 177 PHE A N 1
ATOM 1449 C CA . PHE A 1 177 ? 19.556 -10.397 10.534 1.00 63.91 177 PHE A CA 1
ATOM 1450 C C . PHE A 1 177 ? 20.635 -9.669 11.318 1.00 63.91 177 PHE A C 1
ATOM 1452 O O . PHE A 1 177 ? 21.515 -10.299 11.895 1.00 63.91 177 PHE A O 1
ATOM 1459 N N . PHE A 1 178 ? 20.544 -8.343 11.389 1.00 63.09 178 PHE A N 1
ATOM 1460 C CA . PHE A 1 178 ? 21.444 -7.536 12.205 1.00 63.09 178 PHE A CA 1
ATOM 1461 C C . PHE A 1 178 ? 20.770 -7.175 13.526 1.00 63.09 178 PHE A C 1
ATOM 1463 O O . PHE A 1 178 ? 19.620 -6.742 13.530 1.00 63.09 178 PHE A O 1
ATOM 1470 N N . ASP A 1 179 ? 21.476 -7.343 14.640 1.00 60.66 179 ASP A N 1
ATOM 1471 C CA . ASP A 1 179 ? 20.948 -7.032 15.970 1.00 60.66 179 ASP A CA 1
ATOM 1472 C C . ASP A 1 179 ? 20.779 -5.506 16.132 1.00 60.66 179 ASP A C 1
ATOM 1474 O O . ASP A 1 179 ? 21.734 -4.749 15.907 1.00 60.66 179 ASP A O 1
ATOM 1478 N N . HIS A 1 180 ? 19.566 -5.031 16.451 1.00 52.44 180 HIS A N 1
ATOM 1479 C CA . HIS A 1 180 ? 19.227 -3.608 16.635 1.00 52.44 180 HIS A CA 1
ATOM 1480 C C . HIS A 1 180 ? 18.457 -3.396 17.947 1.00 52.44 180 HIS A C 1
ATOM 1482 O O . HIS A 1 180 ? 17.497 -4.104 18.247 1.00 52.44 180 HIS A O 1
ATOM 1488 N N . GLN A 1 181 ? 18.888 -2.392 18.718 1.00 40.78 181 GLN A N 1
ATOM 1489 C CA . GLN A 1 181 ? 18.487 -2.155 20.110 1.00 40.78 181 GLN A CA 1
ATOM 1490 C C . GLN A 1 181 ? 17.179 -1.375 20.343 1.00 40.78 181 GLN A C 1
ATOM 1492 O O . GLN A 1 181 ? 16.901 -1.056 21.492 1.00 40.78 181 GLN A O 1
ATOM 1497 N N . ASN A 1 182 ? 16.329 -1.108 19.348 1.00 34.19 182 ASN A N 1
ATOM 1498 C CA . ASN A 1 182 ? 15.109 -0.323 19.595 1.00 34.19 182 ASN A CA 1
ATOM 1499 C C . ASN A 1 182 ? 13.827 -1.135 19.360 1.00 34.19 182 ASN A C 1
ATOM 1501 O O . ASN A 1 182 ? 13.533 -1.573 18.249 1.00 34.19 182 ASN A O 1
ATOM 1505 N N . GLU A 1 183 ? 13.036 -1.315 20.423 1.00 36.31 183 GLU A N 1
ATOM 1506 C CA . GLU A 1 183 ? 11.735 -2.002 20.386 1.00 36.31 183 GLU A CA 1
ATOM 1507 C C . GLU A 1 183 ? 10.690 -1.284 19.506 1.00 36.31 183 GLU A C 1
ATOM 1509 O O . GLU A 1 183 ? 9.787 -1.934 18.980 1.00 36.31 183 GLU A O 1
ATOM 1514 N N . GLU A 1 184 ? 10.851 0.018 19.247 1.00 34.41 184 GLU A N 1
ATOM 1515 C CA . GLU A 1 184 ? 10.019 0.772 18.292 1.00 34.41 184 GLU A CA 1
ATOM 1516 C C . GLU A 1 184 ? 10.356 0.437 16.825 1.00 34.41 184 GLU A C 1
ATOM 1518 O O . GLU A 1 184 ? 9.458 0.297 15.994 1.00 34.41 184 GLU A O 1
ATOM 1523 N N . GLU A 1 185 ? 11.630 0.185 16.497 1.00 35.94 185 GLU A N 1
ATOM 1524 C CA . GLU A 1 185 ? 12.024 -0.324 15.173 1.00 35.94 185 GLU A CA 1
ATOM 1525 C C . GLU A 1 185 ? 11.645 -1.796 14.996 1.00 35.94 185 GLU A C 1
ATOM 1527 O O . GLU A 1 185 ? 11.354 -2.217 13.877 1.00 35.94 185 GLU A O 1
ATOM 1532 N N . LYS A 1 186 ? 11.548 -2.580 16.081 1.00 34.28 186 LYS A N 1
ATOM 1533 C CA . LYS A 1 186 ? 10.962 -3.924 16.007 1.00 34.28 186 LYS A CA 1
ATOM 1534 C C . LYS A 1 186 ? 9.539 -3.875 15.475 1.00 34.28 186 LYS A C 1
ATOM 1536 O O . LYS A 1 186 ? 9.232 -4.743 14.678 1.00 34.28 186 LYS A O 1
ATOM 1541 N N . GLN A 1 187 ? 8.687 -2.906 15.810 1.00 32.69 187 GLN A N 1
ATOM 1542 C CA . GLN A 1 187 ? 7.324 -2.855 15.249 1.00 32.69 187 GLN A CA 1
ATOM 1543 C C . GLN A 1 187 ? 7.304 -2.492 13.754 1.00 32.69 187 GLN A C 1
ATOM 1545 O O . GLN A 1 187 ? 6.530 -3.078 12.998 1.00 32.69 187 GLN A O 1
ATOM 1550 N N . ASN A 1 188 ? 8.216 -1.624 13.307 1.00 32.28 188 ASN A N 1
ATOM 1551 C CA . ASN A 1 188 ? 8.345 -1.253 11.892 1.00 32.28 188 ASN A CA 1
ATOM 1552 C C . ASN A 1 188 ? 9.131 -2.271 11.042 1.00 32.28 188 ASN A C 1
ATOM 1554 O O . ASN A 1 188 ? 9.011 -2.260 9.821 1.00 32.28 188 ASN A O 1
ATOM 1558 N N . ILE A 1 189 ? 9.915 -3.165 11.659 1.00 34.41 189 ILE A N 1
ATOM 1559 C CA . ILE A 1 189 ? 10.707 -4.202 10.973 1.00 34.41 189 ILE A CA 1
ATOM 1560 C C . ILE A 1 189 ? 10.088 -5.603 11.136 1.00 34.41 189 ILE A C 1
ATOM 1562 O O . ILE A 1 189 ? 10.223 -6.424 10.233 1.00 34.41 189 ILE A O 1
ATOM 1566 N N . THR A 1 190 ? 9.331 -5.904 12.198 1.00 29.69 190 THR A N 1
ATOM 1567 C CA . THR A 1 190 ? 8.559 -7.171 12.310 1.00 29.69 190 THR A CA 1
ATOM 1568 C C . THR A 1 190 ? 7.341 -7.222 11.381 1.00 29.69 190 THR A C 1
ATOM 1570 O O . THR A 1 190 ? 6.773 -8.296 11.160 1.00 29.69 190 THR A O 1
ATOM 1573 N N . SER A 1 191 ? 6.982 -6.106 10.744 1.00 36.28 191 SER A N 1
ATOM 1574 C CA . SER A 1 191 ? 6.113 -6.085 9.562 1.00 36.28 191 SER A CA 1
ATOM 1575 C C . SER A 1 191 ? 6.833 -6.517 8.272 1.00 36.28 191 SER A C 1
ATOM 1577 O O . SER A 1 191 ? 6.158 -6.851 7.304 1.00 36.28 191 SER A O 1
ATOM 1579 N N . SER A 1 192 ? 8.174 -6.585 8.260 1.00 35.41 192 SER A N 1
ATOM 1580 C CA . SER A 1 192 ? 8.990 -7.019 7.109 1.00 35.41 192 SER A CA 1
ATOM 1581 C C . SER A 1 192 ? 9.331 -8.517 7.096 1.00 35.41 192 SER A C 1
ATOM 1583 O O . SER A 1 192 ? 10.112 -8.960 6.260 1.00 35.41 192 SER A O 1
ATOM 1585 N N . CYS A 1 193 ? 8.722 -9.320 7.977 1.00 35.25 193 CYS A N 1
ATOM 1586 C CA . CYS A 1 193 ? 8.603 -10.755 7.717 1.00 35.25 193 CYS A CA 1
ATOM 1587 C C . CYS A 1 193 ? 7.735 -10.942 6.470 1.00 35.25 193 CYS A C 1
ATOM 1589 O O . CYS A 1 193 ? 6.590 -10.482 6.508 1.00 35.25 193 CYS A O 1
ATOM 1591 N N . ASP A 1 194 ? 8.278 -11.608 5.440 1.00 48.03 194 ASP A N 1
ATOM 1592 C CA . ASP A 1 194 ? 7.635 -12.052 4.192 1.00 48.03 194 ASP A CA 1
ATOM 1593 C C . ASP A 1 194 ? 6.115 -12.129 4.302 1.00 48.03 194 ASP A C 1
ATOM 1595 O O . ASP A 1 194 ? 5.501 -13.142 4.644 1.00 48.03 194 ASP A O 1
ATOM 1599 N N . THR A 1 195 ? 5.492 -10.995 4.040 1.00 58.69 195 THR A N 1
ATOM 1600 C CA . THR A 1 195 ? 4.077 -10.925 3.761 1.00 58.69 195 THR A CA 1
ATOM 1601 C C . THR A 1 195 ? 3.986 -10.276 2.415 1.00 58.69 195 THR A C 1
ATOM 1603 O O . THR A 1 195 ? 4.673 -9.286 2.153 1.00 58.69 195 THR A O 1
ATOM 1606 N N . ASN A 1 196 ? 3.135 -10.828 1.561 1.00 82.62 196 ASN A N 1
ATOM 1607 C CA . ASN A 1 196 ? 2.779 -10.225 0.289 1.00 82.62 196 ASN A CA 1
ATOM 1608 C C . ASN A 1 196 ? 1.940 -8.964 0.553 1.00 82.62 196 ASN A C 1
ATOM 1610 O O . ASN A 1 196 ? 0.790 -8.880 0.137 1.00 82.62 196 ASN A O 1
ATOM 1614 N N . SER A 1 197 ? 2.454 -8.021 1.346 1.00 81.81 197 SER A N 1
ATOM 1615 C CA . SER A 1 197 ? 1.743 -6.829 1.756 1.00 81.81 197 SER A CA 1
ATOM 1616 C C . SER A 1 197 ? 2.646 -5.659 2.132 1.00 81.81 197 SER A C 1
ATOM 1618 O O . SER A 1 197 ? 3.756 -5.840 2.627 1.00 81.81 197 SER A O 1
ATOM 1620 N N . ILE A 1 198 ? 2.123 -4.451 1.948 1.00 81.94 198 ILE A N 1
ATOM 1621 C CA . ILE A 1 198 ? 2.670 -3.188 2.446 1.00 81.94 198 ILE A CA 1
ATOM 1622 C C . ILE A 1 198 ? 1.569 -2.455 3.207 1.00 81.94 198 ILE A C 1
ATOM 1624 O O . ILE A 1 198 ? 0.417 -2.464 2.779 1.00 81.94 198 ILE A O 1
ATOM 1628 N N . PHE A 1 199 ? 1.934 -1.785 4.299 1.00 83.56 199 PHE A N 1
ATOM 1629 C CA . PHE A 1 199 ? 1.043 -0.916 5.062 1.00 83.56 199 PHE A CA 1
ATOM 1630 C C . PHE A 1 199 ? 1.492 0.538 4.948 1.00 83.56 199 PHE A C 1
ATOM 1632 O O . PHE A 1 199 ? 2.675 0.840 5.080 1.00 83.56 199 PHE A O 1
ATOM 1639 N N . THR A 1 200 ? 0.535 1.430 4.722 1.00 84.88 200 THR A N 1
ATOM 1640 C CA . THR A 1 200 ? 0.715 2.880 4.790 1.00 84.88 200 THR A CA 1
ATOM 1641 C C . THR A 1 200 ? -0.525 3.530 5.398 1.00 84.88 200 THR A C 1
ATOM 1643 O O . THR A 1 200 ? -1.593 2.919 5.429 1.00 84.88 200 THR A O 1
ATOM 1646 N N . THR A 1 201 ? -0.394 4.766 5.874 1.00 86.50 201 THR A N 1
ATOM 1647 C CA . THR A 1 201 ? -1.485 5.545 6.471 1.00 86.50 201 THR A CA 1
ATOM 1648 C C . THR A 1 201 ? -1.543 6.916 5.816 1.00 86.50 201 THR A C 1
ATOM 1650 O O . THR A 1 201 ? -0.552 7.652 5.798 1.00 86.50 201 THR A O 1
ATOM 1653 N N . PHE A 1 202 ? -2.711 7.284 5.295 1.00 87.06 202 PHE A N 1
ATOM 1654 C CA . PHE A 1 202 ? -2.908 8.604 4.708 1.00 87.06 202 PHE A CA 1
ATOM 1655 C C . PHE A 1 202 ? -3.128 9.659 5.790 1.00 87.06 202 PHE A C 1
ATOM 1657 O O . PHE A 1 202 ? -3.729 9.429 6.839 1.00 87.06 202 PHE A O 1
ATOM 1664 N N . HIS A 1 203 ? -2.613 10.848 5.514 1.00 87.94 203 HIS A N 1
ATOM 1665 C CA . HIS A 1 203 ? -2.723 12.028 6.356 1.00 87.94 203 HIS A CA 1
ATOM 1666 C C . HIS A 1 203 ? -2.756 13.271 5.462 1.00 87.94 203 HIS A C 1
ATOM 1668 O O . HIS A 1 203 ? -2.475 13.186 4.269 1.00 87.94 203 HIS A O 1
ATOM 1674 N N . GLN A 1 204 ? -3.103 14.429 6.023 1.00 85.69 204 GLN A N 1
ATOM 1675 C CA . GLN A 1 204 ? -3.370 15.648 5.243 1.00 85.69 204 GLN A CA 1
ATOM 1676 C C . GLN A 1 204 ? -2.176 16.146 4.416 1.00 85.69 204 GLN A C 1
ATOM 1678 O O . GLN A 1 204 ? -2.372 16.843 3.428 1.00 85.69 204 GLN A O 1
ATOM 1683 N N . SER A 1 205 ? -0.953 15.805 4.822 1.00 88.38 205 SER A N 1
ATOM 1684 C CA . SER A 1 205 ? 0.277 16.176 4.113 1.00 88.38 205 SER A CA 1
ATOM 1685 C C . SER A 1 205 ? 0.768 15.106 3.138 1.00 88.38 205 SER A C 1
ATOM 1687 O O . SER A 1 205 ? 1.746 15.354 2.447 1.00 88.38 205 SER A O 1
ATOM 1689 N N . PHE A 1 206 ? 0.112 13.942 3.082 1.00 89.56 206 PHE A N 1
ATOM 1690 C CA . PHE A 1 206 ? 0.487 12.861 2.175 1.00 89.56 206 PHE A CA 1
ATOM 1691 C C . PHE A 1 206 ? 0.123 13.251 0.742 1.00 89.56 206 PHE A C 1
ATOM 1693 O O . PHE A 1 206 ? -1.034 13.587 0.470 1.00 89.56 206 PHE A O 1
ATOM 1700 N N . CYS A 1 207 ? 1.092 13.205 -0.166 1.00 91.50 207 CYS A N 1
ATOM 1701 C CA . CYS A 1 207 ? 0.927 13.704 -1.529 1.00 91.50 207 CYS A CA 1
ATOM 1702 C C . CYS A 1 207 ? 1.286 12.658 -2.594 1.00 91.50 207 CYS A C 1
ATOM 1704 O O . CYS A 1 207 ? 1.622 11.508 -2.299 1.00 91.50 207 CYS A O 1
ATOM 1706 N N . TYR A 1 208 ? 1.169 13.056 -3.863 1.00 92.62 208 TYR A N 1
ATOM 1707 C CA . TYR A 1 208 ? 1.500 12.208 -5.009 1.00 92.62 208 TYR A CA 1
ATOM 1708 C C . TYR A 1 208 ? 2.961 11.741 -4.960 1.00 92.62 208 TYR A C 1
ATOM 1710 O O . TYR A 1 208 ? 3.261 10.588 -5.263 1.00 92.62 208 TYR A O 1
ATOM 1718 N N . GLU A 1 209 ? 3.859 12.625 -4.531 1.00 90.75 209 GLU A N 1
ATOM 1719 C CA . GLU A 1 209 ? 5.302 12.405 -4.468 1.00 90.75 209 GLU A CA 1
ATOM 1720 C C . GLU A 1 209 ? 5.696 11.303 -3.476 1.00 90.75 209 GLU A C 1
ATOM 1722 O O . GLU A 1 209 ? 6.683 10.601 -3.697 1.00 90.75 209 GLU A O 1
ATOM 1727 N N . ASP A 1 210 ? 4.906 11.108 -2.418 1.00 89.44 210 ASP A N 1
ATOM 1728 C CA . ASP A 1 210 ? 5.092 10.018 -1.453 1.00 89.44 210 ASP A CA 1
ATOM 1729 C C . ASP A 1 210 ? 4.478 8.702 -1.947 1.00 89.44 210 ASP A C 1
ATOM 1731 O O . ASP A 1 210 ? 4.922 7.600 -1.598 1.00 89.44 210 ASP A O 1
ATOM 1735 N N . PHE A 1 211 ? 3.414 8.807 -2.746 1.00 92.25 211 PHE A N 1
ATOM 1736 C CA . PHE A 1 211 ? 2.625 7.661 -3.162 1.00 92.25 211 PHE A CA 1
ATOM 1737 C C . PHE A 1 211 ? 3.163 7.006 -4.427 1.00 92.25 211 PHE A C 1
ATOM 1739 O O . PHE A 1 211 ? 3.276 5.783 -4.464 1.00 92.25 211 PHE A O 1
ATOM 1746 N N . ILE A 1 212 ? 3.499 7.791 -5.450 1.00 90.94 212 ILE A N 1
ATOM 1747 C CA . ILE A 1 212 ? 3.782 7.302 -6.804 1.00 90.94 212 ILE A CA 1
ATOM 1748 C C . ILE A 1 212 ? 5.244 7.498 -7.174 1.00 90.94 212 ILE A C 1
ATOM 1750 O O . ILE A 1 212 ? 5.965 6.515 -7.333 1.00 90.94 212 ILE A O 1
ATOM 1754 N N . GLU A 1 213 ? 5.672 8.749 -7.316 1.00 89.56 213 GLU A N 1
ATOM 1755 C CA . GLU A 1 213 ? 7.065 9.128 -7.534 1.00 89.56 213 GLU A CA 1
ATOM 1756 C C . GLU A 1 213 ? 7.257 10.615 -7.240 1.00 89.56 213 GLU A C 1
ATOM 1758 O O . GLU A 1 213 ? 6.386 11.434 -7.545 1.00 89.56 213 GLU A O 1
ATOM 1763 N N . GLY A 1 214 ? 8.407 10.963 -6.673 1.00 87.31 214 GLY A N 1
ATOM 1764 C CA . GLY A 1 214 ? 8.712 12.323 -6.252 1.00 87.31 214 GLY A CA 1
ATOM 1765 C C . GLY A 1 214 ? 10.174 12.682 -6.456 1.00 87.31 214 GLY A C 1
ATOM 1766 O O . GLY A 1 214 ? 11.061 11.834 -6.364 1.00 87.31 214 GLY A O 1
ATOM 1767 N N . ILE A 1 215 ? 10.438 13.960 -6.719 1.00 86.44 215 ILE A N 1
ATOM 1768 C CA . ILE A 1 215 ? 11.803 14.481 -6.791 1.00 86.44 215 ILE A CA 1
ATOM 1769 C C . ILE A 1 215 ? 12.292 14.745 -5.367 1.00 86.44 215 ILE A C 1
ATOM 1771 O O . ILE A 1 215 ? 11.751 15.608 -4.676 1.00 86.44 215 ILE A O 1
ATOM 1775 N N . LYS A 1 216 ? 13.346 14.046 -4.943 1.00 84.69 216 LYS A N 1
ATOM 1776 C CA . LYS A 1 216 ? 13.972 14.243 -3.635 1.00 84.69 216 LYS A CA 1
ATOM 1777 C C . LYS A 1 216 ? 15.409 14.746 -3.757 1.00 84.69 216 LYS A C 1
ATOM 1779 O O . LYS A 1 216 ? 16.134 14.340 -4.671 1.00 84.69 216 LYS A O 1
ATOM 1784 N N . PRO A 1 217 ? 15.837 15.644 -2.855 1.00 86.31 217 PRO A N 1
ATOM 1785 C CA . PRO A 1 217 ? 17.224 16.069 -2.791 1.00 86.31 217 PRO A CA 1
ATOM 1786 C C . PRO A 1 217 ? 18.104 14.921 -2.287 1.00 86.31 217 PRO A C 1
ATOM 1788 O O . PRO A 1 217 ? 17.776 14.255 -1.308 1.00 86.31 217 PRO A O 1
ATOM 1791 N N . ASN A 1 218 ? 19.244 14.724 -2.933 1.00 81.31 218 ASN A N 1
ATOM 1792 C CA . ASN A 1 218 ? 20.271 13.772 -2.549 1.00 81.31 218 ASN A CA 1
ATOM 1793 C C . ASN A 1 218 ? 21.623 14.490 -2.526 1.00 81.31 218 ASN A C 1
ATOM 1795 O O . ASN A 1 218 ? 22.035 15.072 -3.532 1.00 81.31 218 ASN A O 1
ATOM 1799 N N . LEU A 1 219 ? 22.295 14.455 -1.379 1.00 82.25 219 LEU A N 1
ATOM 1800 C CA . LEU A 1 219 ? 23.650 14.977 -1.236 1.00 82.25 219 LEU A CA 1
ATOM 1801 C C . LEU A 1 219 ? 24.627 13.873 -1.623 1.00 82.25 219 LEU A C 1
ATOM 1803 O O . LEU A 1 219 ? 24.522 12.752 -1.123 1.00 82.25 219 LEU A O 1
ATOM 1807 N N . ASP A 1 220 ? 25.543 14.175 -2.533 1.00 75.19 220 ASP A N 1
ATOM 1808 C CA . ASP A 1 220 ? 26.651 13.271 -2.817 1.00 75.19 220 ASP A CA 1
ATOM 1809 C C . ASP A 1 220 ? 27.748 13.371 -1.737 1.00 75.19 220 ASP A C 1
ATOM 1811 O O . ASP A 1 220 ? 27.685 14.198 -0.823 1.00 75.19 220 ASP A O 1
ATOM 1815 N N . ASP A 1 221 ? 28.776 12.523 -1.837 1.00 76.62 221 ASP A N 1
ATOM 1816 C CA . ASP A 1 221 ? 29.904 12.503 -0.891 1.00 76.62 221 ASP A CA 1
ATOM 1817 C C . ASP A 1 221 ? 30.695 13.832 -0.859 1.00 76.62 221 ASP A C 1
ATOM 1819 O O . ASP A 1 221 ? 31.470 14.072 0.069 1.00 76.62 221 ASP A O 1
ATOM 1823 N N . ASN A 1 222 ? 30.487 14.712 -1.847 1.00 77.56 222 ASN A N 1
ATOM 1824 C CA . ASN A 1 222 ? 31.097 16.035 -1.945 1.00 77.56 222 ASN A CA 1
ATOM 1825 C C . ASN A 1 222 ? 30.188 17.157 -1.404 1.00 77.56 222 ASN A C 1
ATOM 1827 O O . ASN A 1 222 ? 30.546 18.330 -1.520 1.00 77.56 222 ASN A O 1
ATOM 1831 N N . ASN A 1 223 ? 29.047 16.823 -0.783 1.00 77.88 223 ASN A N 1
ATOM 1832 C CA . ASN A 1 223 ? 27.996 17.760 -0.365 1.00 77.88 223 ASN A CA 1
ATOM 1833 C C . ASN A 1 223 ? 27.379 18.573 -1.522 1.00 77.88 223 ASN A C 1
ATOM 1835 O O . ASN A 1 223 ? 26.815 19.647 -1.289 1.00 77.88 223 ASN A O 1
ATOM 1839 N N . GLU A 1 224 ? 27.444 18.085 -2.760 1.00 80.69 224 GLU A N 1
ATOM 1840 C CA . GLU A 1 224 ? 26.722 18.685 -3.877 1.00 80.69 224 GLU A CA 1
ATOM 1841 C C . GLU A 1 224 ? 25.261 18.219 -3.879 1.00 80.69 224 GLU A C 1
ATOM 1843 O O . GLU A 1 224 ? 24.941 17.037 -3.724 1.00 80.69 224 GLU A O 1
ATOM 1848 N N . LEU A 1 225 ? 24.346 19.178 -4.040 1.00 87.25 225 LEU A N 1
ATOM 1849 C CA . LEU A 1 225 ? 22.913 18.917 -4.083 1.00 87.25 225 LEU A CA 1
ATOM 1850 C C . LEU A 1 225 ? 22.521 18.388 -5.466 1.00 87.25 225 LEU A C 1
ATOM 1852 O O . LEU A 1 225 ? 22.497 19.134 -6.445 1.00 87.25 225 LEU A O 1
ATOM 1856 N N . SER A 1 226 ? 22.149 17.114 -5.525 1.00 86.62 226 SER A N 1
ATOM 1857 C CA . SER A 1 226 ? 21.510 16.495 -6.686 1.00 86.62 226 SER A CA 1
ATOM 1858 C C . SER A 1 226 ? 20.024 16.261 -6.417 1.00 86.62 226 SER A C 1
ATOM 1860 O O . SER A 1 226 ? 19.597 16.156 -5.269 1.00 86.62 226 SER A O 1
ATOM 1862 N N . TYR A 1 227 ? 19.221 16.174 -7.472 1.00 85.56 227 TYR A N 1
ATOM 1863 C CA . TYR A 1 227 ? 17.815 15.797 -7.372 1.00 85.56 227 TYR A CA 1
ATOM 1864 C C . TYR A 1 227 ? 17.627 14.439 -8.034 1.00 85.56 227 TYR A C 1
ATOM 1866 O O . TYR A 1 227 ? 17.994 14.255 -9.195 1.00 85.56 227 TYR A O 1
ATOM 1874 N N . VAL A 1 228 ? 17.070 13.488 -7.291 1.00 85.38 228 VAL A N 1
ATOM 1875 C CA . VAL A 1 228 ? 16.780 12.137 -7.773 1.00 85.38 228 VAL A CA 1
ATOM 1876 C C . VAL A 1 228 ? 15.287 11.886 -7.699 1.00 85.38 228 VAL A C 1
ATOM 1878 O O . VAL A 1 228 ? 14.609 12.368 -6.796 1.00 85.38 228 VAL A O 1
ATOM 1881 N N . ILE A 1 229 ? 14.774 11.135 -8.662 1.00 85.19 229 ILE A N 1
ATOM 1882 C CA . ILE A 1 229 ? 13.394 10.668 -8.618 1.00 85.19 229 ILE A CA 1
ATOM 1883 C C . ILE A 1 229 ? 13.385 9.413 -7.759 1.00 85.19 229 ILE A C 1
ATOM 1885 O O . ILE A 1 229 ? 14.151 8.481 -8.011 1.00 85.19 229 ILE A O 1
ATOM 1889 N N . GLU A 1 230 ? 12.556 9.423 -6.727 1.00 85.31 230 GLU A N 1
ATOM 1890 C CA . GLU A 1 230 ? 12.323 8.269 -5.875 1.00 85.31 230 GLU A CA 1
ATOM 1891 C C . GLU A 1 230 ? 10.924 7.722 -6.097 1.00 85.31 230 GLU A C 1
ATOM 1893 O O . GLU A 1 230 ? 9.959 8.476 -6.237 1.00 85.31 230 GLU A O 1
ATOM 1898 N N . ASP A 1 231 ? 10.835 6.398 -6.087 1.00 87.50 231 ASP A N 1
ATOM 1899 C CA . ASP A 1 231 ? 9.582 5.681 -6.226 1.00 87.50 231 ASP A CA 1
ATOM 1900 C C . ASP A 1 231 ? 8.798 5.737 -4.916 1.00 87.50 231 ASP A C 1
ATOM 1902 O O . ASP A 1 231 ? 9.322 5.484 -3.828 1.00 87.50 231 ASP A O 1
ATOM 1906 N N . GLY A 1 232 ? 7.520 6.076 -5.033 1.00 88.69 232 GLY A N 1
ATOM 1907 C CA . GLY A 1 232 ? 6.588 6.094 -3.923 1.00 88.69 232 GLY A CA 1
ATOM 1908 C C . GLY A 1 232 ? 6.069 4.700 -3.575 1.00 88.69 232 GLY A C 1
ATOM 1909 O O . GLY A 1 232 ? 6.286 3.707 -4.280 1.00 88.69 232 GLY A O 1
ATOM 1910 N N . ILE A 1 233 ? 5.336 4.622 -2.465 1.00 88.31 233 ILE A N 1
ATOM 1911 C CA . ILE A 1 233 ? 4.911 3.345 -1.875 1.00 88.31 233 ILE A CA 1
ATOM 1912 C C . ILE A 1 233 ? 4.044 2.479 -2.808 1.00 88.31 233 ILE A C 1
ATOM 1914 O O . ILE A 1 233 ? 4.106 1.250 -2.751 1.00 88.31 233 ILE A O 1
ATOM 1918 N N . PHE A 1 234 ? 3.254 3.098 -3.687 1.00 94.06 234 PHE A N 1
ATOM 1919 C CA . PHE A 1 234 ? 2.415 2.412 -4.665 1.00 94.06 234 PHE A CA 1
ATOM 1920 C C . PHE A 1 234 ? 3.240 1.764 -5.776 1.00 94.06 234 PHE A C 1
ATOM 1922 O O . PHE A 1 234 ? 2.979 0.619 -6.149 1.00 94.06 234 PHE A O 1
ATOM 1929 N N . LYS A 1 235 ? 4.253 2.472 -6.286 1.00 90.50 235 LYS A N 1
ATOM 1930 C CA . LYS A 1 235 ? 5.148 1.958 -7.328 1.00 90.50 235 LYS A CA 1
ATOM 1931 C C . LYS A 1 235 ? 5.987 0.800 -6.792 1.00 90.50 235 LYS A C 1
ATOM 1933 O O . LYS A 1 235 ? 5.981 -0.272 -7.388 1.00 90.50 235 LYS A O 1
ATOM 1938 N N . ILE A 1 236 ? 6.516 0.948 -5.575 1.00 87.25 236 ILE A N 1
ATOM 1939 C CA . ILE A 1 236 ? 7.180 -0.140 -4.840 1.00 87.25 236 ILE A CA 1
ATOM 1940 C C . ILE A 1 236 ? 6.250 -1.357 -4.682 1.00 87.25 236 ILE A C 1
ATOM 1942 O O . ILE A 1 236 ? 6.684 -2.500 -4.825 1.00 87.25 236 ILE A O 1
ATOM 1946 N N . ALA A 1 237 ? 4.961 -1.151 -4.387 1.00 89.88 237 ALA A N 1
ATOM 1947 C CA . ALA A 1 237 ? 3.999 -2.251 -4.295 1.00 89.88 237 ALA A CA 1
ATOM 1948 C C . ALA A 1 237 ? 3.754 -2.940 -5.651 1.00 89.88 237 ALA A C 1
ATOM 1950 O O . ALA A 1 237 ? 3.590 -4.160 -5.686 1.00 89.88 237 ALA A O 1
ATOM 1951 N N . CYS A 1 238 ? 3.761 -2.193 -6.758 1.00 93.88 238 CYS A N 1
ATOM 1952 C CA . CYS A 1 238 ? 3.655 -2.752 -8.108 1.00 93.88 238 CYS A CA 1
ATOM 1953 C C . CYS A 1 238 ? 4.889 -3.585 -8.483 1.00 93.88 238 CYS A C 1
ATOM 1955 O O . CYS A 1 238 ? 4.739 -4.674 -9.041 1.00 93.88 238 CYS A O 1
ATOM 1957 N N . ASP A 1 239 ? 6.092 -3.132 -8.130 1.00 87.44 239 ASP A N 1
ATOM 1958 C CA . ASP A 1 239 ? 7.316 -3.915 -8.332 1.00 87.44 239 ASP A CA 1
ATOM 1959 C C . ASP A 1 239 ? 7.254 -5.225 -7.551 1.00 87.44 239 ASP A C 1
ATOM 1961 O O . ASP A 1 239 ? 7.382 -6.304 -8.124 1.00 87.44 239 ASP A O 1
ATOM 1965 N N . LYS A 1 240 ? 6.929 -5.166 -6.254 1.00 84.75 240 LYS A N 1
ATOM 1966 C CA . LYS A 1 240 ? 6.801 -6.379 -5.431 1.00 84.75 240 LYS A CA 1
ATOM 1967 C C . LYS A 1 240 ? 5.727 -7.335 -5.950 1.00 84.75 240 LYS A C 1
ATOM 1969 O O . LYS A 1 240 ? 5.933 -8.547 -5.935 1.00 84.75 240 LYS A O 1
ATOM 1974 N N . ALA A 1 241 ? 4.599 -6.814 -6.429 1.00 90.12 241 ALA A N 1
ATOM 1975 C CA . ALA A 1 241 ? 3.557 -7.628 -7.048 1.00 90.12 241 ALA A CA 1
ATOM 1976 C C . ALA A 1 241 ? 4.051 -8.315 -8.336 1.00 90.12 241 ALA A C 1
ATOM 1978 O O . ALA A 1 241 ? 3.746 -9.487 -8.559 1.00 90.12 241 ALA A O 1
ATOM 1979 N N . SER A 1 242 ? 4.856 -7.622 -9.144 1.00 87.94 242 SER A N 1
ATOM 1980 C CA . SER A 1 242 ? 5.473 -8.174 -10.359 1.00 87.94 242 SER A CA 1
ATOM 1981 C C . SER A 1 242 ? 6.505 -9.257 -10.030 1.00 87.94 242 SER A C 1
ATOM 1983 O O . SER A 1 242 ? 6.532 -10.303 -10.682 1.00 87.94 242 SER A O 1
ATOM 1985 N N . ASN A 1 243 ? 7.265 -9.081 -8.948 1.00 85.12 243 ASN A N 1
ATOM 1986 C CA . ASN A 1 243 ? 8.234 -10.072 -8.476 1.00 85.12 243 ASN A CA 1
ATOM 1987 C C . ASN A 1 243 ? 7.557 -11.389 -8.076 1.00 85.12 243 ASN A C 1
ATOM 1989 O O . ASN A 1 243 ? 8.062 -12.463 -8.398 1.00 85.12 243 ASN A O 1
ATOM 1993 N N . LEU A 1 244 ? 6.371 -11.329 -7.457 1.00 82.19 244 LEU A N 1
ATOM 1994 C CA . LEU A 1 244 ? 5.575 -12.527 -7.149 1.00 82.19 244 LEU A CA 1
ATOM 1995 C C . LEU A 1 244 ? 5.084 -13.276 -8.395 1.00 82.19 244 LEU A C 1
ATOM 1997 O O . LEU A 1 244 ? 4.812 -14.472 -8.319 1.00 82.19 244 LEU A O 1
ATOM 2001 N N . ALA A 1 245 ? 4.976 -12.601 -9.539 1.00 82.19 245 ALA A N 1
ATOM 2002 C CA . ALA A 1 245 ? 4.691 -13.233 -10.826 1.00 82.19 245 ALA A CA 1
ATOM 2003 C C . ALA A 1 245 ? 5.962 -13.742 -11.538 1.00 82.19 245 ALA A C 1
ATOM 2005 O O . ALA A 1 245 ? 5.886 -14.300 -12.634 1.00 82.19 245 ALA A O 1
ATOM 2006 N N . GLY A 1 246 ? 7.138 -13.585 -10.921 1.00 76.00 246 GLY A N 1
ATOM 2007 C CA . GLY A 1 246 ? 8.421 -14.048 -11.445 1.00 76.00 246 GLY A CA 1
ATOM 2008 C C . GLY A 1 246 ? 9.052 -13.111 -12.476 1.00 76.00 246 GLY A C 1
ATOM 2009 O O . GLY A 1 246 ? 9.732 -13.596 -13.384 1.00 76.00 246 GLY A O 1
ATOM 2010 N N . PHE A 1 247 ? 8.777 -11.809 -12.398 1.00 77.25 247 PHE A N 1
ATOM 2011 C CA . PHE A 1 247 ? 9.531 -10.757 -13.095 1.00 77.25 247 PHE A CA 1
ATOM 2012 C C . PHE A 1 247 ? 10.636 -10.193 -12.190 1.00 77.25 247 PHE A C 1
ATOM 2014 O O . PHE A 1 247 ? 10.599 -10.410 -10.980 1.00 77.25 247 PHE A O 1
ATOM 2021 N N . GLU A 1 248 ? 11.629 -9.507 -12.764 1.00 71.19 248 GLU A N 1
ATOM 2022 C CA . GLU A 1 248 ? 12.660 -8.810 -11.968 1.00 71.19 248 GLU A CA 1
ATOM 2023 C C . GLU A 1 248 ? 12.096 -7.572 -11.250 1.00 71.19 248 GLU A C 1
ATOM 2025 O O . GLU A 1 248 ? 12.449 -7.311 -10.099 1.00 71.19 248 GLU A O 1
ATOM 2030 N N . ASP A 1 249 ? 11.228 -6.831 -11.942 1.00 80.88 249 ASP A N 1
ATOM 2031 C CA . ASP A 1 249 ? 10.501 -5.654 -11.464 1.00 80.88 249 ASP A CA 1
ATOM 2032 C C . ASP A 1 249 ? 9.271 -5.379 -12.364 1.00 80.88 249 ASP A C 1
ATOM 2034 O O . ASP A 1 249 ? 8.946 -6.160 -13.272 1.00 80.88 249 ASP A O 1
ATOM 2038 N N . LEU A 1 250 ? 8.559 -4.267 -12.137 1.00 87.62 250 LEU A N 1
ATOM 2039 C CA . LEU A 1 250 ? 7.441 -3.864 -12.995 1.00 87.62 250 LEU A CA 1
ATOM 2040 C C . LEU A 1 250 ? 7.886 -3.546 -14.430 1.00 87.62 250 LEU A C 1
ATOM 2042 O O . LEU A 1 250 ? 7.142 -3.810 -15.374 1.00 87.62 250 LEU A O 1
ATOM 2046 N N . ASN A 1 251 ? 9.077 -2.979 -14.628 1.00 87.12 251 ASN A N 1
ATOM 2047 C CA . ASN A 1 251 ? 9.556 -2.608 -15.960 1.00 87.12 251 ASN A CA 1
ATOM 2048 C C . ASN A 1 251 ? 9.830 -3.840 -16.829 1.00 87.12 251 ASN A C 1
ATOM 2050 O O . ASN A 1 251 ? 9.551 -3.812 -18.029 1.00 87.12 251 ASN A O 1
ATOM 2054 N N . ASP A 1 252 ? 10.346 -4.916 -16.238 1.00 84.56 252 ASP A N 1
ATOM 2055 C CA . ASP A 1 252 ? 10.509 -6.218 -16.885 1.00 84.56 252 ASP A CA 1
ATOM 2056 C C . ASP A 1 252 ? 9.150 -6.789 -17.320 1.00 84.56 252 ASP A C 1
ATOM 2058 O O . ASP A 1 252 ? 8.969 -7.198 -18.473 1.00 84.56 252 ASP A O 1
ATOM 2062 N N . ALA A 1 253 ? 8.137 -6.699 -16.451 1.00 87.94 253 ALA A N 1
ATOM 2063 C CA . ALA A 1 253 ? 6.770 -7.078 -16.801 1.00 87.94 253 ALA A CA 1
ATOM 2064 C C . ALA A 1 253 ? 6.198 -6.214 -17.944 1.00 87.94 253 ALA A C 1
ATOM 2066 O O . ALA A 1 253 ? 5.604 -6.740 -18.883 1.00 87.94 253 ALA A O 1
ATOM 2067 N N . LEU A 1 254 ? 6.412 -4.895 -17.916 1.00 92.12 254 LEU A N 1
ATOM 2068 C CA . LEU A 1 254 ? 5.904 -3.957 -18.927 1.00 92.12 254 LEU A CA 1
ATOM 2069 C C . LEU A 1 254 ? 6.554 -4.130 -20.308 1.00 92.12 254 LEU A C 1
ATOM 2071 O O . LEU A 1 254 ? 5.903 -3.850 -21.321 1.00 92.12 254 LEU A O 1
ATOM 2075 N N . LYS A 1 255 ? 7.814 -4.579 -20.359 1.00 91.25 255 LYS A N 1
ATOM 2076 C CA . LYS A 1 255 ? 8.556 -4.875 -21.600 1.00 91.25 255 LYS A CA 1
ATOM 2077 C C . LYS A 1 255 ? 8.289 -6.278 -22.144 1.00 91.25 255 LYS A C 1
ATOM 2079 O O . LYS A 1 255 ? 8.600 -6.552 -23.303 1.00 91.25 255 LYS A O 1
ATOM 2084 N N . SER A 1 256 ? 7.749 -7.164 -21.315 1.00 89.50 256 SER A N 1
ATOM 2085 C CA . SER A 1 256 ? 7.491 -8.551 -21.684 1.00 89.50 256 SER A CA 1
ATOM 2086 C C . SER A 1 256 ? 6.287 -8.686 -22.633 1.00 89.50 256 SER A C 1
ATOM 2088 O O . SER A 1 256 ? 5.341 -7.899 -22.556 1.00 89.50 256 SER A O 1
ATOM 2090 N N . PRO A 1 257 ? 6.273 -9.705 -23.518 1.00 90.06 257 PRO A N 1
ATOM 2091 C CA . PRO A 1 257 ? 5.116 -10.017 -24.357 1.00 90.06 257 PRO A CA 1
ATOM 2092 C C . PRO A 1 257 ? 3.837 -10.235 -23.541 1.00 90.06 257 PRO A C 1
ATOM 2094 O O . PRO A 1 257 ? 3.859 -10.910 -22.505 1.00 90.06 257 PRO A O 1
ATOM 2097 N N . LYS A 1 258 ? 2.708 -9.709 -24.032 1.00 90.31 258 LYS A N 1
ATOM 2098 C CA . LYS A 1 258 ? 1.425 -9.688 -23.308 1.00 90.31 258 LYS A CA 1
ATOM 2099 C C . LYS A 1 258 ? 0.949 -11.086 -22.902 1.00 90.31 258 LYS A C 1
ATOM 2101 O O . LYS A 1 258 ? 0.380 -11.254 -21.827 1.00 90.31 258 LYS A O 1
ATOM 2106 N N . GLU A 1 259 ? 1.216 -12.099 -23.720 1.00 87.94 259 GLU A N 1
ATOM 2107 C CA . GLU A 1 259 ? 0.856 -13.493 -23.455 1.00 87.94 259 GLU A CA 1
ATOM 2108 C C . GLU A 1 259 ? 1.626 -14.065 -22.255 1.00 87.94 259 GLU A C 1
ATOM 2110 O O . GLU A 1 259 ? 1.042 -14.756 -21.421 1.00 87.94 259 GLU A O 1
ATOM 2115 N N . ILE A 1 260 ? 2.920 -13.737 -22.132 1.00 88.06 260 ILE A N 1
ATOM 2116 C CA . ILE A 1 260 ? 3.767 -14.155 -21.002 1.00 88.06 260 ILE A CA 1
ATOM 2117 C C . ILE A 1 260 ? 3.319 -13.446 -19.726 1.00 88.06 260 ILE A C 1
ATOM 2119 O O . ILE A 1 260 ? 3.190 -14.083 -18.683 1.00 88.06 260 ILE A O 1
ATOM 2123 N N . VAL A 1 261 ? 3.052 -12.142 -19.825 1.00 91.81 261 VAL A N 1
ATOM 2124 C CA . VAL A 1 261 ? 2.521 -11.318 -18.733 1.00 91.81 261 VAL A CA 1
ATOM 2125 C C . VAL A 1 261 ? 1.226 -11.910 -18.196 1.00 91.81 261 VAL A C 1
ATOM 2127 O O . VAL A 1 261 ? 1.128 -12.189 -17.002 1.00 91.81 261 VAL A O 1
ATOM 2130 N N . LYS A 1 262 ? 0.264 -12.183 -19.081 1.00 90.25 262 LYS A N 1
ATOM 2131 C CA . LYS A 1 262 ? -1.019 -12.773 -18.705 1.00 90.25 262 LYS A CA 1
ATOM 2132 C C . LYS A 1 262 ? -0.841 -14.133 -18.025 1.00 90.25 262 LYS A C 1
ATOM 2134 O O . LYS A 1 262 ? -1.356 -14.323 -16.930 1.00 90.25 262 LYS A O 1
ATOM 2139 N N . ALA A 1 263 ? -0.056 -15.035 -18.616 1.00 83.94 263 ALA A N 1
ATOM 2140 C CA . ALA A 1 263 ? 0.164 -16.372 -18.063 1.00 83.94 263 ALA A CA 1
ATOM 2141 C C . ALA A 1 263 ? 0.859 -16.350 -16.690 1.00 83.94 263 ALA A C 1
ATOM 2143 O O . ALA A 1 263 ? 0.462 -17.085 -15.789 1.00 83.94 263 ALA A O 1
ATOM 2144 N N . LYS A 1 264 ? 1.879 -15.499 -16.507 1.00 86.94 264 LYS A N 1
ATOM 2145 C CA . LYS A 1 264 ? 2.596 -15.369 -15.229 1.00 86.94 264 LYS A CA 1
ATOM 2146 C C . LYS A 1 264 ? 1.705 -14.807 -14.122 1.00 86.94 264 LYS A C 1
ATOM 2148 O O . LYS A 1 264 ? 1.719 -15.331 -13.013 1.00 86.94 264 LYS A O 1
ATOM 2153 N N . PHE A 1 265 ? 0.906 -13.783 -14.421 1.00 92.56 265 PHE A N 1
ATOM 2154 C CA . PHE A 1 265 ? -0.001 -13.184 -13.441 1.00 92.56 265 PHE A CA 1
ATOM 2155 C C . PHE A 1 265 ? -1.253 -14.027 -13.146 1.00 92.56 265 PHE A C 1
ATOM 2157 O O . PHE A 1 265 ? -1.842 -13.876 -12.081 1.00 92.56 265 PHE A O 1
ATOM 2164 N N . GLU A 1 266 ? -1.676 -14.917 -14.049 1.00 87.19 266 GLU A N 1
ATOM 2165 C CA . GLU A 1 266 ? -2.798 -15.839 -13.798 1.00 87.19 266 GLU A CA 1
ATOM 2166 C C . GLU A 1 266 ? -2.508 -16.839 -12.668 1.00 87.19 266 GLU A C 1
ATOM 2168 O O . GLU A 1 266 ? -3.434 -17.277 -11.987 1.00 87.19 266 GLU A O 1
ATOM 2173 N N . VAL A 1 267 ? -1.235 -17.184 -12.455 1.00 82.06 267 VAL A N 1
ATOM 2174 C CA . VAL A 1 267 ? -0.791 -18.138 -11.424 1.00 82.06 267 VAL A CA 1
ATOM 2175 C C . VAL A 1 267 ? -0.023 -17.474 -10.279 1.00 82.06 267 VAL A C 1
ATOM 2177 O O . VAL A 1 267 ? 0.514 -18.177 -9.424 1.00 82.06 267 VAL A O 1
ATOM 2180 N N . SER A 1 268 ? 0.069 -16.141 -10.260 1.00 85.00 268 SER A N 1
ATOM 2181 C CA . SER A 1 268 ? 0.849 -15.427 -9.253 1.00 85.00 268 SER A CA 1
ATOM 2182 C C . SER A 1 268 ? 0.082 -15.243 -7.949 1.00 85.00 268 SER A C 1
ATOM 2184 O O . SER A 1 268 ? -1.139 -15.070 -7.918 1.00 85.00 268 SER A O 1
ATOM 2186 N N . GLU A 1 269 ? 0.827 -15.222 -6.848 1.00 85.19 269 GLU A N 1
ATOM 2187 C CA . GLU A 1 269 ? 0.264 -14.895 -5.544 1.00 85.19 269 GLU A CA 1
ATOM 2188 C C . GLU A 1 269 ? -0.185 -13.420 -5.497 1.00 85.19 269 GLU A C 1
ATOM 2190 O O . GLU A 1 269 ? 0.437 -12.547 -6.126 1.00 85.19 269 GLU A O 1
ATOM 2195 N N . PRO A 1 270 ? -1.258 -13.105 -4.750 1.00 86.81 270 PRO A N 1
ATOM 2196 C CA . PRO A 1 270 ? -1.712 -11.736 -4.574 1.00 86.81 270 PRO A CA 1
ATOM 2197 C C . PRO A 1 270 ? -0.743 -10.947 -3.689 1.00 86.81 270 PRO A C 1
ATOM 2199 O O . PRO A 1 270 ? -0.261 -11.453 -2.675 1.00 86.81 270 PRO A O 1
ATOM 2202 N N . PHE A 1 271 ? -0.529 -9.680 -4.038 1.00 88.25 271 PHE A N 1
ATOM 2203 C CA . PHE A 1 271 ? 0.140 -8.683 -3.208 1.00 88.25 271 PHE A CA 1
ATOM 2204 C C . PHE A 1 271 ? -0.878 -7.665 -2.697 1.00 88.25 271 PHE A C 1
ATOM 2206 O O . PHE A 1 271 ? -1.756 -7.248 -3.444 1.00 88.25 271 PHE A O 1
ATOM 2213 N N . PHE A 1 272 ? -0.767 -7.222 -1.449 1.00 87.06 272 PHE A N 1
ATOM 2214 C CA . PHE A 1 272 ? -1.752 -6.348 -0.817 1.00 87.06 272 PHE A CA 1
ATOM 2215 C C . PHE A 1 272 ? -1.155 -5.000 -0.398 1.00 87.06 272 PHE A C 1
ATOM 2217 O O . PHE A 1 272 ? -0.243 -4.934 0.417 1.00 87.06 272 PHE A O 1
ATOM 2224 N N . LEU A 1 273 ? -1.707 -3.897 -0.890 1.00 91.00 273 LEU 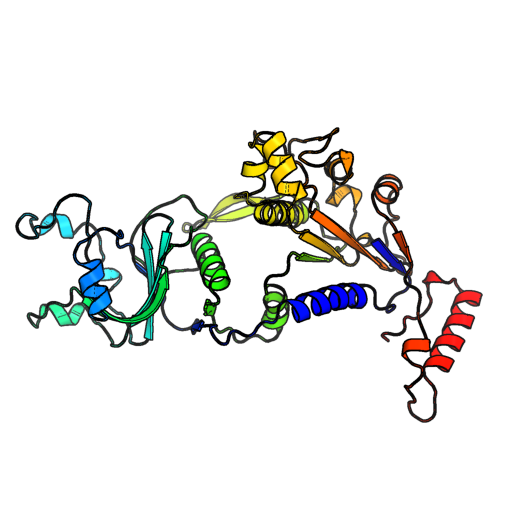A N 1
ATOM 2225 C CA . LEU A 1 273 ? -1.408 -2.561 -0.385 1.00 91.00 273 LEU A CA 1
ATOM 2226 C C . LEU A 1 273 ? -2.512 -2.113 0.573 1.00 91.00 273 LEU A C 1
ATOM 2228 O O . LEU A 1 273 ? -3.646 -1.862 0.159 1.00 91.00 273 LEU A O 1
ATOM 2232 N N . PHE A 1 274 ? -2.169 -1.990 1.849 1.00 87.88 274 PHE A N 1
ATOM 2233 C CA . PHE A 1 274 ? -3.048 -1.480 2.890 1.00 87.88 274 PHE A CA 1
ATOM 2234 C C . PHE A 1 274 ? -2.875 0.013 3.063 1.00 87.88 274 PHE A C 1
ATOM 2236 O O . PHE A 1 274 ? -1.759 0.488 3.262 1.00 87.88 274 PHE A O 1
ATOM 2243 N N . ILE A 1 275 ? -3.993 0.729 3.018 1.00 88.19 275 ILE A N 1
ATOM 2244 C CA . ILE A 1 275 ? -4.027 2.174 3.200 1.00 88.19 275 ILE A CA 1
ATOM 2245 C C . ILE A 1 275 ? -4.959 2.482 4.365 1.00 88.19 275 ILE A C 1
ATOM 2247 O O . ILE A 1 275 ? -6.184 2.443 4.216 1.00 88.19 275 ILE A O 1
ATOM 2251 N N . ASP A 1 276 ? -4.383 2.755 5.531 1.00 86.81 276 ASP A N 1
ATOM 2252 C CA . ASP A 1 276 ? -5.160 3.202 6.678 1.00 86.81 276 ASP A CA 1
ATOM 2253 C C . ASP A 1 276 ? -5.587 4.660 6.515 1.00 86.81 276 ASP A C 1
ATOM 2255 O O . ASP A 1 276 ? -4.881 5.457 5.892 1.00 86.81 276 ASP A O 1
ATOM 2259 N N . GLU A 1 277 ? -6.751 4.995 7.066 1.00 84.00 277 GLU A N 1
ATOM 2260 C CA . GLU A 1 277 ? -7.306 6.351 7.070 1.00 84.00 277 GLU A CA 1
ATOM 2261 C C . GLU A 1 277 ? -7.314 7.010 5.677 1.00 84.00 277 GLU A C 1
ATOM 2263 O O . GLU A 1 277 ? -6.976 8.185 5.519 1.00 84.00 277 GLU A O 1
ATOM 2268 N N . ILE A 1 278 ? -7.699 6.251 4.640 1.00 86.38 278 ILE A N 1
ATOM 2269 C CA . ILE A 1 278 ? -7.529 6.662 3.234 1.00 86.38 278 ILE A CA 1
ATOM 2270 C C . ILE A 1 278 ? -8.196 8.004 2.905 1.00 86.38 278 ILE A C 1
ATOM 2272 O O . ILE A 1 278 ? -7.791 8.714 1.996 1.00 86.38 278 ILE A O 1
ATOM 2276 N N . ASN A 1 279 ? -9.219 8.375 3.658 1.00 82.44 279 ASN A N 1
ATOM 2277 C CA . ASN A 1 279 ? -10.001 9.588 3.488 1.00 82.44 279 ASN A CA 1
ATOM 2278 C C . ASN A 1 279 ? -9.459 10.815 4.252 1.00 82.44 279 ASN A C 1
ATOM 2280 O O . ASN A 1 279 ? -10.094 11.868 4.231 1.00 82.44 279 ASN A O 1
ATOM 2284 N N . ARG A 1 280 ? -8.305 10.700 4.928 1.00 84.38 280 ARG A N 1
ATOM 2285 C CA . ARG A 1 280 ? -7.612 11.832 5.575 1.00 84.38 280 ARG A CA 1
ATOM 2286 C C . ARG A 1 280 ? -6.669 12.601 4.654 1.00 84.38 280 ARG A C 1
ATOM 2288 O O . ARG A 1 280 ? -6.187 13.660 5.051 1.00 84.38 280 ARG A O 1
ATOM 2295 N N . GLY A 1 281 ? -6.381 12.067 3.472 1.00 82.38 281 GLY A N 1
ATOM 2296 C CA . GLY A 1 281 ? -5.620 12.745 2.425 1.00 82.38 281 GLY A CA 1
ATOM 2297 C C . GLY A 1 281 ? -6.511 13.117 1.242 1.00 82.38 281 GLY A C 1
ATOM 2298 O O . GLY A 1 281 ? -7.599 12.557 1.082 1.00 82.38 281 GLY A O 1
ATOM 2299 N N . ASN A 1 282 ? -6.034 14.024 0.387 1.00 85.88 282 ASN A N 1
ATOM 2300 C CA . ASN A 1 282 ? -6.719 14.338 -0.862 1.00 85.88 282 ASN A CA 1
ATOM 2301 C C . ASN A 1 282 ? -6.505 13.208 -1.871 1.00 85.88 282 ASN A C 1
ATOM 2303 O O . ASN A 1 282 ? -5.519 13.176 -2.604 1.00 85.88 282 ASN A O 1
ATOM 2307 N N . ILE A 1 283 ? -7.419 12.237 -1.878 1.00 85.38 283 ILE A N 1
ATOM 2308 C CA . ILE A 1 283 ? -7.229 10.985 -2.621 1.00 85.38 283 ILE A CA 1
ATOM 2309 C C . ILE A 1 283 ? -7.077 11.248 -4.124 1.00 85.38 283 ILE A C 1
ATOM 2311 O O . ILE A 1 283 ? -6.260 10.599 -4.775 1.00 85.38 283 ILE A O 1
ATOM 2315 N N . SER A 1 284 ? -7.825 12.207 -4.676 1.00 84.38 284 SER A N 1
ATOM 2316 C CA . SER A 1 284 ? -7.743 12.552 -6.098 1.00 84.38 284 SER A CA 1
ATOM 2317 C C . SER A 1 284 ? -6.370 13.117 -6.470 1.00 84.38 284 SER A C 1
ATOM 2319 O O . SER A 1 284 ? -5.844 12.762 -7.520 1.00 84.38 284 SER A O 1
ATOM 2321 N N . GLN A 1 285 ? -5.760 13.937 -5.610 1.00 87.69 285 GLN A N 1
ATOM 2322 C CA . GLN A 1 285 ? -4.391 14.423 -5.814 1.00 87.69 285 GLN A CA 1
ATOM 2323 C C . GLN A 1 285 ? -3.348 13.323 -5.595 1.00 87.69 285 GLN A C 1
ATOM 2325 O O . GLN A 1 285 ? -2.424 13.203 -6.391 1.00 87.69 285 GLN A O 1
ATOM 2330 N N . ILE A 1 286 ? -3.516 12.492 -4.562 1.00 91.38 286 ILE A N 1
ATOM 2331 C CA . ILE A 1 286 ? -2.573 11.416 -4.225 1.00 91.38 286 ILE A CA 1
ATOM 2332 C C . ILE A 1 286 ? -2.504 10.362 -5.338 1.00 91.38 286 ILE A C 1
ATOM 2334 O O . ILE A 1 286 ? -1.417 9.968 -5.750 1.00 91.38 286 ILE A O 1
ATOM 2338 N N . PHE A 1 287 ? -3.654 9.897 -5.834 1.00 88.81 287 PHE A N 1
ATOM 2339 C CA . PHE A 1 287 ? -3.701 8.922 -6.929 1.00 88.81 287 PHE A CA 1
ATOM 2340 C C . PHE A 1 287 ? -3.449 9.568 -8.294 1.00 88.81 287 PHE A C 1
ATOM 2342 O O . PHE A 1 287 ? -2.979 8.886 -9.206 1.00 88.81 287 PHE A O 1
ATOM 2349 N N . GLY A 1 288 ? -3.781 10.852 -8.452 1.00 85.62 288 GLY A N 1
ATOM 2350 C CA . GLY A 1 288 ? -3.640 11.583 -9.704 1.00 85.62 288 GLY A CA 1
ATOM 2351 C C . GLY A 1 288 ? -4.251 10.823 -10.884 1.00 85.62 288 GLY A C 1
ATOM 2352 O O . GLY A 1 288 ? -5.420 10.435 -10.887 1.00 85.62 288 GLY A O 1
ATOM 2353 N N . GLU A 1 289 ? -3.419 10.571 -11.886 1.00 81.62 289 GLU A N 1
ATOM 2354 C CA . GLU A 1 289 ? -3.782 9.927 -13.152 1.00 81.62 289 GLU A CA 1
ATOM 2355 C C . GLU A 1 289 ? -4.067 8.416 -13.005 1.00 81.62 289 GLU A C 1
ATOM 2357 O O . GLU A 1 289 ? -4.807 7.815 -13.793 1.00 81.62 289 GLU A O 1
ATOM 2362 N N . LEU A 1 290 ? -3.547 7.800 -11.938 1.00 85.38 290 LEU A N 1
ATOM 2363 C CA . LEU A 1 290 ? -3.622 6.358 -11.684 1.00 85.38 290 LEU A CA 1
ATOM 2364 C C . LEU A 1 290 ? -4.985 5.892 -11.203 1.00 85.38 290 LEU A C 1
ATOM 2366 O O . LEU A 1 290 ? -5.243 4.689 -11.150 1.00 85.38 290 LEU A O 1
ATOM 2370 N N . ILE A 1 291 ? -5.876 6.828 -10.879 1.00 85.88 291 ILE A N 1
ATOM 2371 C CA . ILE A 1 291 ? -7.245 6.501 -10.505 1.00 85.88 291 ILE A CA 1
ATOM 2372 C C . ILE A 1 291 ? -7.933 5.649 -11.581 1.00 85.88 291 ILE A C 1
ATOM 2374 O O . ILE A 1 291 ? -8.792 4.842 -11.262 1.00 85.88 291 ILE A O 1
ATOM 2378 N N . THR A 1 292 ? -7.545 5.784 -12.848 1.00 86.69 292 THR A N 1
ATOM 2379 C CA . THR A 1 292 ? -8.071 4.965 -13.947 1.00 86.69 292 THR A CA 1
ATOM 2380 C C . THR A 1 292 ? -7.455 3.563 -13.990 1.00 86.69 292 THR A C 1
ATOM 2382 O O . THR A 1 292 ? -8.155 2.591 -14.258 1.00 86.69 292 THR A O 1
ATOM 2385 N N . LEU A 1 293 ? -6.165 3.434 -13.670 1.00 91.88 293 LEU A N 1
ATOM 2386 C CA . LEU A 1 293 ? -5.400 2.190 -13.812 1.00 91.88 293 LEU A CA 1
ATOM 2387 C C . LEU A 1 293 ? -5.694 1.151 -12.727 1.00 91.88 293 LEU A C 1
ATOM 2389 O O . LEU A 1 293 ? -5.379 -0.026 -12.893 1.00 91.88 293 LEU A O 1
ATOM 2393 N N . ILE A 1 294 ? -6.299 1.563 -11.612 1.00 92.31 294 ILE A N 1
ATOM 2394 C CA . ILE A 1 294 ? -6.687 0.635 -10.543 1.00 92.31 294 ILE A CA 1
ATOM 2395 C C . ILE A 1 294 ? -7.906 -0.230 -10.907 1.00 92.31 294 ILE A C 1
ATOM 2397 O O . ILE A 1 294 ? -8.149 -1.221 -10.213 1.00 92.31 294 ILE A O 1
ATOM 2401 N N . GLU A 1 295 ? -8.640 0.110 -11.973 1.00 91.56 295 GLU A N 1
ATOM 2402 C CA . GLU A 1 295 ? -9.773 -0.663 -12.502 1.00 91.56 295 GLU A CA 1
ATOM 2403 C C . GLU A 1 295 ? -9.322 -2.029 -13.040 1.00 91.56 295 GLU A C 1
ATOM 2405 O O . GLU A 1 295 ? -8.286 -2.138 -13.687 1.00 91.56 295 GLU A O 1
ATOM 2410 N N . GLU A 1 296 ? -10.093 -3.089 -12.775 1.00 90.69 296 GLU A N 1
ATOM 2411 C CA . GLU A 1 296 ? -9.665 -4.473 -13.024 1.00 90.69 296 GLU A CA 1
ATOM 2412 C C . GLU A 1 296 ? -9.325 -4.763 -14.495 1.00 90.69 296 GLU A C 1
ATOM 2414 O O . GLU A 1 296 ? -8.345 -5.454 -14.763 1.00 90.69 296 GLU A O 1
ATOM 2419 N N . ASP A 1 297 ? -10.095 -4.235 -15.447 1.00 92.75 297 ASP A N 1
ATOM 2420 C CA . ASP A 1 297 ? -9.910 -4.472 -16.884 1.00 92.75 297 ASP A CA 1
ATOM 2421 C C . ASP A 1 297 ? -8.802 -3.610 -17.510 1.00 92.75 297 ASP A C 1
ATOM 2423 O O . ASP A 1 297 ? -8.349 -3.916 -18.614 1.00 92.75 297 ASP A O 1
ATOM 2427 N N . LYS A 1 298 ? -8.360 -2.556 -16.808 1.00 94.50 298 LYS A N 1
ATOM 2428 C CA . LYS A 1 298 ? -7.327 -1.603 -17.251 1.00 94.50 298 LYS A CA 1
ATOM 2429 C C . LYS A 1 298 ? -5.913 -1.989 -16.838 1.00 94.50 298 LYS A C 1
ATOM 2431 O O . LYS A 1 298 ? -4.955 -1.368 -17.296 1.00 94.50 298 LYS A O 1
ATOM 2436 N N . ARG A 1 299 ? -5.780 -3.005 -15.989 1.00 95.62 299 ARG A N 1
ATOM 2437 C CA . ARG A 1 299 ? -4.498 -3.483 -15.464 1.00 95.62 299 ARG A CA 1
ATOM 2438 C C . ARG A 1 299 ? -3.659 -4.207 -16.510 1.00 95.62 299 ARG A C 1
ATOM 2440 O O . ARG A 1 299 ? -4.154 -4.670 -17.539 1.00 95.62 299 ARG A O 1
ATOM 2447 N N . LEU A 1 300 ? -2.375 -4.333 -16.199 1.00 95.75 300 LEU A N 1
ATOM 2448 C CA . LEU A 1 300 ? -1.380 -4.998 -17.030 1.00 95.75 300 LEU A CA 1
ATOM 2449 C C . LEU A 1 300 ? -1.821 -6.430 -17.400 1.00 95.75 300 LEU A C 1
ATOM 2451 O O . LEU A 1 300 ? -2.221 -7.212 -16.537 1.00 95.75 300 LEU A O 1
ATOM 2455 N N . GLY A 1 301 ? -1.768 -6.777 -18.690 1.00 91.88 301 GLY A N 1
ATOM 2456 C CA . GLY A 1 301 ? -2.130 -8.102 -19.202 1.00 91.88 301 GLY A CA 1
ATOM 2457 C C . GLY A 1 301 ? -3.632 -8.345 -19.405 1.00 91.88 301 GLY A C 1
ATOM 2458 O O . GLY A 1 301 ? -4.011 -9.431 -19.850 1.00 91.88 301 GLY A O 1
ATOM 2459 N N . LYS A 1 302 ? -4.499 -7.365 -19.113 1.00 93.38 302 LYS A N 1
ATOM 2460 C CA . LYS A 1 302 ? -5.960 -7.468 -19.288 1.00 93.38 302 LYS A CA 1
ATOM 2461 C C . LYS A 1 302 ? -6.415 -6.973 -20.664 1.00 93.38 302 LYS A C 1
ATOM 2463 O O . LYS A 1 302 ? -5.636 -6.429 -21.451 1.00 93.38 302 LYS A O 1
ATOM 2468 N N . ASP A 1 303 ? -7.684 -7.206 -20.986 1.00 89.38 303 ASP A N 1
ATOM 2469 C CA . ASP A 1 303 ? -8.223 -6.947 -22.327 1.00 89.38 303 ASP A CA 1
ATOM 2470 C C . ASP A 1 303 ? -8.187 -5.455 -22.684 1.00 89.38 303 ASP A C 1
ATOM 2472 O O . ASP A 1 303 ? -7.750 -5.105 -23.779 1.00 89.38 303 ASP A O 1
ATOM 2476 N N . ASN A 1 304 ? -8.529 -4.581 -21.731 1.00 93.69 304 ASN A N 1
ATOM 2477 C CA . ASN A 1 304 ? -8.537 -3.126 -21.900 1.00 93.69 304 ASN A CA 1
ATOM 2478 C C . ASN A 1 304 ? -7.338 -2.444 -21.222 1.00 93.69 304 ASN A C 1
ATOM 2480 O O . ASN A 1 304 ? -7.462 -1.304 -20.759 1.00 93.69 304 ASN A O 1
ATOM 2484 N N . GLU A 1 305 ? -6.202 -3.146 -21.145 1.00 94.81 305 GLU A N 1
ATOM 2485 C CA . GLU A 1 305 ? -4.959 -2.651 -20.549 1.00 94.81 305 GLU A CA 1
ATOM 2486 C C . GLU A 1 305 ? -4.679 -1.203 -20.964 1.00 94.81 305 GLU A C 1
ATOM 2488 O O . GLU A 1 305 ? -4.651 -0.868 -22.148 1.00 94.81 305 GLU A O 1
ATOM 2493 N N . THR A 1 306 ? -4.485 -0.345 -19.967 1.00 94.75 306 THR A N 1
ATOM 2494 C CA . THR A 1 306 ? -4.140 1.062 -20.151 1.00 94.75 306 THR A CA 1
ATOM 2495 C C . THR A 1 306 ? -2.793 1.322 -19.494 1.00 94.75 306 THR A C 1
ATOM 2497 O O . THR A 1 306 ? -2.469 0.765 -18.439 1.00 94.75 306 THR A O 1
ATOM 2500 N N . ARG A 1 307 ? -1.993 2.164 -20.141 1.00 94.31 307 ARG A N 1
ATOM 2501 C CA . ARG A 1 307 ? -0.708 2.628 -19.631 1.00 94.31 307 ARG A CA 1
ATOM 2502 C C . ARG A 1 307 ? -0.665 4.148 -19.709 1.00 94.31 307 ARG A C 1
ATOM 2504 O O . ARG A 1 307 ? -1.355 4.732 -20.544 1.00 94.31 307 ARG A O 1
ATOM 2511 N N . ILE A 1 308 ? 0.099 4.774 -18.822 1.00 92.88 308 ILE A N 1
ATOM 2512 C CA . ILE A 1 308 ? 0.279 6.230 -18.810 1.00 92.88 308 ILE A CA 1
ATOM 2513 C C . ILE A 1 308 ? 1.751 6.595 -18.645 1.00 92.88 308 ILE A C 1
ATOM 2515 O O . ILE A 1 308 ? 2.519 5.867 -18.019 1.00 92.88 308 ILE A O 1
ATOM 2519 N N . THR A 1 309 ? 2.147 7.759 -19.145 1.00 91.50 309 THR A N 1
ATOM 2520 C CA . THR A 1 309 ? 3.459 8.333 -18.839 1.00 91.50 309 THR A CA 1
ATOM 2521 C C . THR A 1 309 ? 3.396 9.070 -17.505 1.00 91.50 309 THR A C 1
ATOM 2523 O O . THR A 1 309 ? 2.591 9.983 -17.350 1.00 91.50 309 THR A O 1
ATOM 2526 N N . LEU A 1 310 ? 4.253 8.706 -16.547 1.00 90.12 310 LEU A N 1
ATOM 2527 C CA . LEU A 1 310 ? 4.316 9.417 -15.269 1.00 90.12 310 LEU A CA 1
ATOM 2528 C C . LEU A 1 310 ? 4.983 10.802 -15.436 1.00 90.12 310 LEU A C 1
ATOM 2530 O O . LEU A 1 310 ? 5.939 10.941 -16.210 1.00 90.12 310 LEU A O 1
ATOM 2534 N N . PRO A 1 311 ? 4.509 11.837 -14.718 1.00 85.12 311 PRO A N 1
ATOM 2535 C CA . PRO A 1 311 ? 4.884 13.228 -14.962 1.00 85.12 311 PRO A CA 1
ATOM 2536 C C . PRO A 1 311 ? 6.321 13.587 -14.558 1.00 85.12 311 PRO A C 1
ATOM 2538 O O . PRO A 1 311 ? 6.904 14.486 -15.177 1.00 85.12 311 PRO A O 1
ATOM 2541 N N . TYR A 1 312 ? 6.896 12.923 -13.546 1.00 83.88 312 TYR A N 1
ATOM 2542 C CA . TYR A 1 312 ? 8.230 13.250 -13.037 1.00 83.88 312 TYR A CA 1
ATOM 2543 C C . TYR A 1 312 ? 9.314 12.473 -13.770 1.00 83.88 312 TYR A C 1
ATOM 2545 O O . TYR A 1 312 ? 10.232 13.081 -14.321 1.00 83.88 312 TYR A O 1
ATOM 2553 N N . SER A 1 313 ? 9.202 11.144 -13.810 1.00 79.62 313 SER A N 1
ATOM 2554 C CA . SER A 1 313 ? 10.179 10.289 -14.484 1.00 79.62 313 SER A CA 1
ATOM 2555 C C . SER A 1 313 ? 10.185 10.507 -15.986 1.00 79.62 313 SER A C 1
ATOM 2557 O O . SER A 1 313 ? 11.246 10.373 -16.596 1.00 79.62 313 SER A O 1
ATOM 2559 N N . LYS A 1 314 ? 9.025 10.846 -16.578 1.00 76.75 314 LYS A N 1
ATOM 2560 C CA . LYS A 1 314 ? 8.827 10.923 -18.036 1.00 76.75 314 LYS A CA 1
ATOM 2561 C C . LYS A 1 314 ? 9.481 9.736 -18.743 1.00 76.75 314 LYS A C 1
ATOM 2563 O O . LYS A 1 314 ? 10.120 9.889 -19.782 1.00 76.75 314 LYS A O 1
ATOM 2568 N N . SER A 1 315 ? 9.375 8.573 -18.100 1.00 70.56 315 SER A N 1
ATOM 2569 C CA . SER A 1 315 ? 10.013 7.343 -18.539 1.00 70.56 315 SER A CA 1
ATOM 2570 C C . SER A 1 315 ? 9.561 7.012 -19.957 1.00 70.56 315 SER A C 1
ATOM 2572 O O . SER A 1 315 ? 8.391 7.188 -20.298 1.00 70.56 315 SER A O 1
ATOM 2574 N N . GLU A 1 316 ? 10.475 6.483 -20.769 1.00 72.88 316 GLU A N 1
ATOM 2575 C CA . GLU A 1 316 ? 10.127 5.906 -22.073 1.00 72.88 316 GLU A CA 1
ATOM 2576 C C . GLU A 1 316 ? 9.171 4.709 -21.926 1.00 72.88 316 GLU A C 1
ATOM 2578 O O . GLU A 1 316 ? 8.475 4.340 -22.869 1.00 72.88 316 GLU A O 1
ATOM 2583 N N . ILE A 1 317 ? 9.131 4.101 -20.736 1.00 80.44 317 ILE A N 1
ATOM 2584 C CA . ILE A 1 317 ? 8.239 2.996 -20.397 1.00 80.44 317 ILE A CA 1
ATOM 2585 C C . ILE A 1 317 ? 7.020 3.565 -19.674 1.00 80.44 317 ILE A C 1
ATOM 2587 O O . ILE A 1 317 ? 7.135 4.100 -18.569 1.00 80.44 317 ILE A O 1
ATOM 2591 N N . GLU A 1 318 ? 5.852 3.408 -20.289 1.00 91.62 318 GLU A N 1
ATOM 2592 C CA . GLU A 1 318 ? 4.576 3.789 -19.692 1.00 91.62 318 GLU A CA 1
ATOM 2593 C C . GLU A 1 318 ? 4.208 2.867 -18.521 1.00 91.62 318 GLU A C 1
ATOM 2595 O O . GLU A 1 318 ? 4.312 1.643 -18.607 1.00 91.62 318 GLU A O 1
ATOM 2600 N N . PHE A 1 319 ? 3.736 3.467 -17.434 1.00 94.00 319 PHE A N 1
ATOM 2601 C CA . PHE A 1 319 ? 3.349 2.801 -16.199 1.00 94.00 319 PHE A CA 1
ATOM 2602 C C . PHE A 1 319 ? 1.980 2.117 -16.319 1.00 94.00 319 PHE A C 1
ATOM 2604 O O . PHE A 1 319 ? 1.047 2.663 -16.910 1.00 94.00 319 PHE A O 1
ATOM 2611 N N . SER A 1 320 ? 1.837 0.946 -15.692 1.00 95.38 320 SER A N 1
ATOM 2612 C CA . SER A 1 320 ? 0.561 0.247 -15.494 1.00 95.38 320 SER A CA 1
ATOM 2613 C C . SER A 1 320 ? 0.547 -0.486 -14.152 1.00 95.38 320 SER A C 1
ATOM 2615 O O . SER A 1 320 ? 1.580 -0.636 -13.505 1.00 95.38 320 SER A O 1
ATOM 2617 N N . VAL A 1 321 ? -0.628 -0.950 -13.727 1.00 96.88 321 VAL A N 1
ATOM 2618 C CA . VAL A 1 321 ? -0.823 -1.609 -12.428 1.00 96.88 321 VAL A CA 1
ATOM 2619 C C . VAL A 1 321 ? -0.900 -3.131 -12.612 1.00 96.88 321 VAL A C 1
ATOM 2621 O O . VAL A 1 321 ? -1.717 -3.593 -13.414 1.00 96.88 321 VAL A O 1
ATOM 2624 N N . PRO A 1 322 ? -0.112 -3.932 -11.868 1.00 97.12 322 PRO A N 1
ATOM 2625 C CA . PRO A 1 322 ? -0.205 -5.389 -11.896 1.00 97.12 322 PRO A CA 1
ATOM 2626 C C . PRO A 1 322 ? -1.583 -5.910 -11.463 1.00 97.12 322 PRO A C 1
ATOM 2628 O O . PRO A 1 322 ? -2.169 -5.417 -10.493 1.00 97.12 322 PRO A O 1
ATOM 2631 N N . PRO A 1 323 ? -2.117 -6.950 -12.124 1.00 96.25 323 PRO A N 1
ATOM 2632 C CA . PRO A 1 323 ? -3.437 -7.493 -11.810 1.00 96.25 323 PRO A CA 1
ATOM 2633 C C . PRO A 1 323 ? -3.495 -8.172 -10.436 1.00 96.25 323 PRO A C 1
ATOM 2635 O O . PRO A 1 323 ? -4.554 -8.159 -9.813 1.00 96.25 323 PRO A O 1
ATOM 2638 N N . ASN A 1 324 ? -2.376 -8.699 -9.932 1.00 95.19 324 ASN A N 1
ATOM 2639 C CA . ASN A 1 324 ? -2.291 -9.339 -8.619 1.00 95.19 324 ASN A CA 1
ATOM 2640 C C . ASN A 1 324 ? -2.082 -8.354 -7.452 1.00 95.19 324 ASN A C 1
ATOM 2642 O O . ASN A 1 324 ? -1.964 -8.804 -6.315 1.00 95.19 324 ASN A O 1
ATOM 2646 N N . LEU A 1 325 ? -2.062 -7.034 -7.689 1.00 95.62 325 LEU A N 1
ATOM 2647 C CA . LEU A 1 325 ? -2.010 -6.024 -6.627 1.00 95.62 325 LEU A CA 1
ATOM 2648 C C . LEU A 1 325 ? -3.418 -5.666 -6.121 1.00 95.62 325 LEU A C 1
ATOM 2650 O O . LEU A 1 325 ? -4.231 -5.079 -6.831 1.00 95.62 325 LEU A O 1
ATOM 2654 N N . TYR A 1 326 ? -3.711 -5.939 -4.858 1.00 92.44 326 TYR A N 1
ATOM 2655 C CA . TYR A 1 326 ? -4.980 -5.627 -4.208 1.00 92.44 326 TYR A CA 1
ATOM 2656 C C . TYR A 1 326 ? -4.824 -4.438 -3.267 1.00 92.44 326 TYR A C 1
ATOM 2658 O O . TYR A 1 326 ? -4.013 -4.467 -2.349 1.00 92.44 326 TYR A O 1
ATOM 2666 N N . ILE A 1 327 ? -5.638 -3.402 -3.456 1.00 92.69 327 ILE A N 1
ATOM 2667 C CA . ILE A 1 327 ? -5.614 -2.202 -2.613 1.00 92.69 327 ILE A CA 1
ATOM 2668 C C . ILE A 1 327 ? -6.748 -2.297 -1.596 1.00 92.69 327 ILE A C 1
ATOM 2670 O O . ILE A 1 327 ? -7.924 -2.385 -1.961 1.00 92.69 327 ILE A O 1
ATOM 2674 N N . ILE A 1 328 ? -6.410 -2.262 -0.311 1.00 88.94 328 ILE A N 1
ATOM 2675 C CA . ILE A 1 328 ? -7.372 -2.369 0.783 1.00 88.94 328 ILE A CA 1
ATOM 2676 C C . ILE A 1 328 ? -7.255 -1.131 1.667 1.00 88.94 328 ILE A C 1
ATOM 2678 O O . ILE A 1 328 ? -6.322 -0.984 2.447 1.00 88.94 328 ILE A O 1
ATOM 2682 N N . GLY A 1 329 ? -8.243 -0.246 1.547 1.00 88.50 329 GLY A N 1
ATOM 2683 C CA . GLY A 1 329 ? -8.359 0.937 2.395 1.00 88.50 329 GLY A CA 1
ATOM 2684 C C . GLY A 1 329 ? -9.230 0.713 3.633 1.00 88.50 329 GLY A C 1
ATOM 2685 O O . GLY A 1 329 ? -10.227 -0.020 3.558 1.00 88.50 329 GLY A O 1
ATOM 2686 N N . THR A 1 330 ? -8.913 1.391 4.731 1.00 87.50 330 THR A N 1
ATOM 2687 C CA . THR A 1 330 ? -9.814 1.603 5.876 1.00 87.50 330 THR A CA 1
ATOM 2688 C C . THR A 1 330 ? -10.209 3.074 5.977 1.00 87.50 330 THR A C 1
ATOM 2690 O O . THR A 1 330 ? -9.476 3.970 5.563 1.00 87.50 330 THR A O 1
ATOM 2693 N N . MET A 1 331 ? -11.410 3.319 6.495 1.00 86.19 331 MET A N 1
ATOM 2694 C CA . MET A 1 331 ? -11.979 4.654 6.636 1.00 86.19 331 MET A CA 1
ATOM 2695 C C . MET A 1 331 ? -12.792 4.758 7.928 1.00 86.19 331 MET A C 1
ATOM 2697 O O . MET A 1 331 ? -13.653 3.914 8.195 1.00 86.19 331 MET A O 1
ATOM 2701 N N . ASN A 1 332 ? -12.574 5.817 8.704 1.00 85.12 332 ASN A N 1
ATOM 2702 C CA . ASN A 1 332 ? -13.508 6.210 9.756 1.00 85.12 332 ASN A CA 1
ATOM 2703 C C . ASN A 1 332 ? -14.621 7.075 9.168 1.00 85.12 332 ASN A C 1
ATOM 2705 O O . ASN A 1 332 ? -14.358 7.908 8.307 1.00 85.12 332 ASN A O 1
ATOM 2709 N N . THR A 1 333 ? -15.861 6.877 9.613 1.00 81.50 333 THR A N 1
ATOM 2710 C CA . THR A 1 333 ? -17.002 7.686 9.150 1.00 81.50 333 THR A CA 1
ATOM 2711 C C . THR A 1 333 ? -17.332 8.873 10.052 1.00 81.50 333 THR A C 1
ATOM 2713 O O . THR A 1 333 ? -17.937 9.827 9.578 1.00 81.50 333 THR A O 1
ATOM 2716 N N . ALA A 1 334 ? -16.891 8.860 11.313 1.00 75.44 334 ALA A N 1
ATOM 2717 C CA . ALA A 1 334 ? -17.183 9.917 12.287 1.00 75.44 334 ALA A CA 1
ATOM 2718 C C . ALA A 1 334 ? -16.327 11.193 12.139 1.00 75.44 334 ALA A C 1
ATOM 2720 O O . ALA A 1 334 ? -16.685 12.240 12.683 1.00 75.44 334 ALA A O 1
ATOM 2721 N N . ASP A 1 335 ? -15.170 11.128 11.467 1.00 69.94 335 ASP A N 1
ATOM 2722 C CA . ASP A 1 335 ? -14.223 12.249 11.469 1.00 69.94 335 ASP A CA 1
ATOM 2723 C C . ASP A 1 335 ? -14.721 13.416 10.593 1.00 69.94 335 ASP A C 1
ATOM 2725 O O . ASP A 1 335 ? -14.778 13.375 9.368 1.00 69.94 335 ASP A O 1
ATOM 2729 N N . ARG A 1 336 ? -15.057 14.542 11.223 1.00 55.06 336 ARG A N 1
ATOM 2730 C CA . ARG A 1 336 ? -15.591 15.723 10.517 1.00 55.06 336 ARG A CA 1
ATOM 2731 C C . ARG A 1 336 ? -14.573 16.436 9.613 1.00 55.06 336 ARG A C 1
ATOM 2733 O O . ARG A 1 336 ? -14.959 17.319 8.857 1.00 55.06 336 ARG A O 1
ATOM 2740 N N . SER A 1 337 ? -13.290 16.077 9.696 1.00 52.28 337 SER A N 1
ATOM 2741 C CA . SER A 1 337 ? -12.180 16.641 8.908 1.00 52.28 337 SER A CA 1
ATOM 2742 C C . SER A 1 337 ? -11.859 15.845 7.634 1.00 52.28 337 SER A C 1
ATOM 2744 O O . SER A 1 337 ? -10.763 15.974 7.091 1.00 52.28 337 SER A O 1
ATOM 2746 N N . ILE A 1 338 ? -12.771 14.972 7.212 1.00 60.06 338 ILE A N 1
ATOM 2747 C CA . ILE A 1 338 ? -12.618 14.071 6.070 1.00 60.06 338 ILE A CA 1
ATOM 2748 C C . ILE A 1 338 ? -12.986 14.789 4.765 1.00 60.06 338 ILE A C 1
ATOM 2750 O O . ILE A 1 338 ? -14.064 15.380 4.662 1.00 60.06 338 ILE A O 1
ATOM 2754 N N . GLU A 1 339 ? -12.145 14.667 3.734 1.00 58.66 339 GLU A N 1
ATOM 2755 C CA . GLU A 1 339 ? -12.573 14.983 2.370 1.00 58.66 339 GLU A CA 1
ATOM 2756 C C . GLU A 1 339 ? -13.585 13.933 1.893 1.00 58.66 339 GLU A C 1
ATOM 2758 O O . GLU A 1 339 ? -13.366 12.723 2.002 1.00 58.66 339 GLU A O 1
ATOM 2763 N N . ALA A 1 340 ? -14.721 14.384 1.357 1.00 64.25 340 ALA A N 1
ATOM 2764 C CA . ALA A 1 340 ? -15.703 13.473 0.789 1.00 64.25 340 ALA A CA 1
ATOM 2765 C C . ALA A 1 340 ? -15.054 12.656 -0.339 1.00 64.25 340 ALA A C 1
ATOM 2767 O O . ALA A 1 340 ? -14.585 13.216 -1.327 1.00 64.25 340 ALA A O 1
ATOM 2768 N N . LEU A 1 341 ? -15.058 11.327 -0.197 1.00 70.50 341 LEU A N 1
ATOM 2769 C CA . LEU A 1 341 ? -14.594 10.409 -1.239 1.00 70.50 341 LEU A CA 1
ATOM 2770 C C . LEU A 1 341 ? -15.298 10.728 -2.560 1.00 70.50 341 LEU A C 1
ATOM 2772 O O . LEU A 1 341 ? -16.525 10.603 -2.653 1.00 70.50 341 LEU A O 1
ATOM 2776 N N . ASP A 1 342 ? -14.513 11.101 -3.572 1.00 72.31 342 ASP A N 1
ATOM 2777 C CA . ASP A 1 342 ? -15.029 11.416 -4.899 1.00 72.31 342 ASP A CA 1
ATOM 2778 C C . ASP A 1 342 ? -15.847 10.232 -5.445 1.00 72.31 342 ASP A C 1
ATOM 2780 O O . ASP A 1 342 ? -15.505 9.053 -5.289 1.00 72.31 342 ASP A O 1
ATOM 2784 N N . SER A 1 343 ? -16.942 10.560 -6.125 1.00 74.19 343 SER A N 1
ATOM 2785 C CA . SER A 1 343 ? -17.753 9.646 -6.922 1.00 74.19 343 SER A CA 1
ATOM 2786 C C . SER A 1 343 ? -16.919 8.745 -7.842 1.00 74.19 343 SER A C 1
ATOM 2788 O O . SER A 1 343 ? -17.253 7.572 -8.019 1.00 74.19 343 SER A O 1
ATOM 2790 N N . ALA A 1 344 ? -15.817 9.267 -8.386 1.00 71.75 344 ALA A N 1
ATOM 2791 C CA . ALA A 1 344 ? -14.907 8.541 -9.257 1.00 71.75 344 ALA A CA 1
ATOM 2792 C C . ALA A 1 344 ? -14.162 7.419 -8.511 1.00 71.75 344 ALA A C 1
ATOM 2794 O O . ALA A 1 344 ? -13.998 6.324 -9.046 1.00 71.75 344 ALA A O 1
ATOM 2795 N N . LEU A 1 345 ? -13.754 7.655 -7.262 1.00 76.69 345 LEU A N 1
ATOM 2796 C CA . LEU A 1 345 ? -13.131 6.640 -6.408 1.00 76.69 345 LEU A CA 1
ATOM 2797 C C . LEU A 1 345 ? -14.167 5.640 -5.911 1.00 76.69 345 LEU A C 1
ATOM 2799 O O . LEU A 1 345 ? -13.932 4.436 -5.948 1.00 76.69 345 LEU A O 1
ATOM 2803 N N . ARG A 1 346 ? -15.357 6.109 -5.519 1.00 82.31 346 ARG A N 1
ATOM 2804 C CA . ARG A 1 346 ? -16.431 5.225 -5.043 1.00 82.31 346 ARG A CA 1
ATOM 2805 C C . ARG A 1 346 ? -16.820 4.136 -6.045 1.00 82.31 346 ARG A C 1
ATOM 2807 O O . ARG A 1 346 ? -17.211 3.055 -5.632 1.00 82.31 346 ARG A O 1
ATOM 2814 N N . ARG A 1 347 ? -16.700 4.386 -7.350 1.00 82.50 347 ARG A N 1
ATOM 2815 C CA . ARG A 1 347 ? -16.998 3.383 -8.390 1.00 82.50 347 ARG A CA 1
ATOM 2816 C C . ARG A 1 347 ? -15.925 2.299 -8.533 1.00 82.50 347 ARG A C 1
ATOM 2818 O O . ARG A 1 347 ? -16.210 1.253 -9.100 1.00 82.50 347 ARG A O 1
ATOM 2825 N N . ARG A 1 348 ? -14.710 2.546 -8.038 1.00 86.88 348 ARG A N 1
ATOM 2826 C CA . ARG A 1 348 ? -13.521 1.698 -8.255 1.00 86.88 348 ARG A CA 1
ATOM 2827 C C . ARG A 1 348 ? -13.173 0.822 -7.064 1.00 86.88 348 ARG A C 1
ATOM 2829 O O . ARG A 1 348 ? -12.345 -0.074 -7.170 1.00 86.88 348 ARG A O 1
ATOM 2836 N N . PHE A 1 349 ? -13.817 1.074 -5.931 1.00 86.88 349 PHE A N 1
ATOM 2837 C CA . PHE A 1 349 ? -13.648 0.295 -4.721 1.00 86.88 349 PHE A CA 1
ATOM 2838 C C . PHE A 1 349 ? -14.967 -0.356 -4.319 1.00 86.88 349 PHE A C 1
ATOM 2840 O O . PHE A 1 349 ? -16.026 0.261 -4.366 1.00 86.88 349 PHE A O 1
ATOM 2847 N N . SER A 1 350 ? -14.887 -1.599 -3.849 1.00 88.44 350 SER A N 1
ATOM 2848 C CA . SER A 1 350 ? -15.979 -2.213 -3.094 1.00 88.44 350 SER A CA 1
ATOM 2849 C C . SER A 1 350 ? -15.952 -1.709 -1.651 1.00 88.44 350 SER A C 1
ATOM 2851 O O . SER A 1 350 ? -14.877 -1.615 -1.048 1.00 88.44 350 SER A O 1
ATOM 2853 N N . PHE A 1 351 ? -17.115 -1.387 -1.088 1.00 86.69 351 PHE A N 1
ATOM 2854 C CA . PHE A 1 351 ? -17.255 -0.855 0.267 1.00 86.69 351 PHE A CA 1
ATOM 2855 C C . PHE A 1 351 ? -17.904 -1.893 1.179 1.00 86.69 351 PHE A C 1
ATOM 2857 O O . PHE A 1 351 ? -18.934 -2.474 0.853 1.00 86.69 351 PHE A O 1
ATOM 2864 N N . THR A 1 352 ? -17.295 -2.124 2.338 1.00 87.56 352 THR A N 1
ATOM 2865 C CA . THR A 1 352 ? -17.799 -3.041 3.36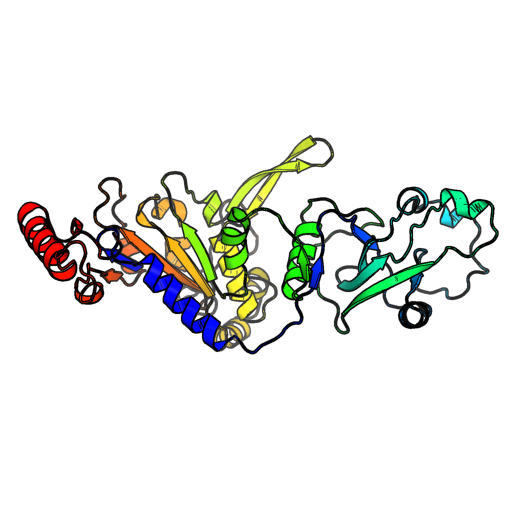1 1.00 87.56 352 THR A CA 1
ATOM 2866 C C . THR A 1 352 ? -17.894 -2.302 4.685 1.00 87.56 352 THR A C 1
ATOM 2868 O O . THR A 1 352 ? -16.884 -1.848 5.225 1.00 87.56 352 THR A O 1
ATOM 2871 N N . GLU A 1 353 ? -19.111 -2.190 5.203 1.00 88.00 353 GLU A N 1
ATOM 2872 C CA . GLU A 1 353 ? -19.383 -1.541 6.482 1.00 88.00 353 GLU A CA 1
ATOM 2873 C C . GLU A 1 353 ? -18.944 -2.434 7.651 1.00 88.00 353 GLU A C 1
ATOM 2875 O O . GLU A 1 353 ? -19.144 -3.652 7.642 1.00 88.00 353 GLU A O 1
ATOM 2880 N N . VAL A 1 354 ? -18.331 -1.829 8.666 1.00 88.19 354 VAL A N 1
ATOM 2881 C CA . VAL A 1 354 ? -17.886 -2.488 9.896 1.00 88.19 354 VAL A CA 1
ATOM 2882 C C . VAL A 1 354 ? -18.408 -1.694 11.089 1.00 88.19 354 VAL A C 1
ATOM 2884 O O . VAL A 1 354 ? -17.786 -0.724 11.528 1.00 88.19 354 VAL A O 1
ATOM 2887 N N . MET A 1 355 ? -19.554 -2.132 11.607 1.00 90.31 355 MET A N 1
ATOM 2888 C CA . MET A 1 355 ? -20.220 -1.547 12.772 1.00 90.31 355 MET A CA 1
ATOM 2889 C C . MET A 1 355 ? -19.658 -2.087 14.099 1.00 90.31 355 MET A C 1
ATOM 2891 O O . MET A 1 355 ? -19.006 -3.139 14.115 1.00 90.31 355 MET A O 1
ATOM 2895 N N . PRO A 1 356 ? -19.897 -1.390 15.226 1.00 90.94 356 PRO A N 1
ATOM 2896 C CA . PRO A 1 356 ? -19.622 -1.926 16.552 1.00 90.94 356 PRO A CA 1
ATOM 2897 C C . PRO A 1 356 ? -20.334 -3.263 16.783 1.00 90.94 356 PRO A C 1
ATOM 2899 O O . PRO A 1 356 ? -21.443 -3.483 16.307 1.00 90.94 356 PRO A O 1
ATOM 2902 N N . ASP A 1 357 ? -19.691 -4.151 17.537 1.00 91.81 357 ASP A N 1
ATOM 2903 C CA . ASP A 1 357 ? -20.180 -5.500 17.808 1.00 91.81 357 ASP A CA 1
ATOM 2904 C C . ASP A 1 357 ? -20.019 -5.763 19.302 1.00 91.81 357 ASP A C 1
ATOM 2906 O O . ASP A 1 357 ? -18.936 -6.114 19.773 1.00 91.81 357 ASP A O 1
ATOM 2910 N N . SER A 1 358 ? -21.093 -5.523 20.055 1.00 90.88 358 SER A N 1
ATOM 2911 C CA . SER A 1 358 ? -21.098 -5.680 21.510 1.00 90.88 358 SER A CA 1
ATOM 2912 C C . SER A 1 358 ? -20.930 -7.131 21.951 1.00 90.88 358 SER A C 1
ATOM 2914 O O . SER A 1 358 ? -20.455 -7.358 23.059 1.00 90.88 358 SER A O 1
ATOM 2916 N N . LYS A 1 359 ? -21.227 -8.107 21.082 1.00 91.06 359 LYS A N 1
ATOM 2917 C CA . LYS A 1 359 ? -21.100 -9.537 21.402 1.00 91.06 359 LYS A CA 1
ATOM 2918 C C . LYS A 1 359 ? -19.659 -9.951 21.675 1.00 91.06 359 LYS A C 1
ATOM 2920 O O . LYS A 1 359 ? -19.399 -10.886 22.420 1.00 91.06 359 LYS A O 1
ATOM 2925 N N . LYS A 1 360 ? -18.685 -9.220 21.125 1.00 88.38 360 LYS A N 1
ATOM 2926 C CA . LYS A 1 360 ? -17.262 -9.439 21.426 1.00 88.38 360 LYS A CA 1
ATOM 2927 C C . LYS A 1 360 ? -16.890 -9.150 22.883 1.00 88.38 360 LYS A C 1
ATOM 2929 O O . LYS A 1 360 ? -15.780 -9.481 23.286 1.00 88.38 360 LYS A O 1
ATOM 2934 N N . LEU A 1 361 ? -17.790 -8.526 23.642 1.00 90.75 361 LEU A N 1
ATOM 2935 C CA . LEU A 1 361 ? -17.616 -8.171 25.046 1.00 90.75 361 LEU A CA 1
ATOM 2936 C C . LEU A 1 361 ? -18.535 -8.986 25.974 1.00 90.75 361 LEU A C 1
ATOM 2938 O O . LEU A 1 361 ? -18.626 -8.643 27.150 1.00 90.75 361 LEU A O 1
ATOM 2942 N N . ASP A 1 362 ? -19.225 -10.022 25.474 1.00 89.50 362 ASP A N 1
ATOM 2943 C CA . ASP A 1 362 ? -20.226 -10.785 26.245 1.00 89.50 362 ASP A CA 1
ATOM 2944 C C . ASP A 1 362 ? -19.658 -11.367 27.552 1.00 89.50 362 ASP A C 1
ATOM 2946 O O . ASP A 1 362 ? -20.343 -11.375 28.573 1.00 89.50 362 ASP A O 1
ATOM 2950 N N . ASP A 1 363 ? -18.383 -11.763 27.550 1.00 89.50 363 ASP A N 1
ATOM 2951 C CA . ASP A 1 363 ? -17.716 -12.382 28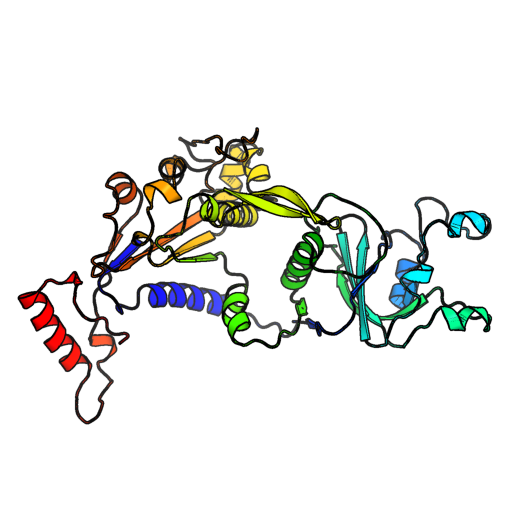.702 1.00 89.50 363 ASP A CA 1
ATOM 2952 C C . ASP A 1 363 ? -16.969 -11.378 29.605 1.00 89.50 363 ASP A C 1
ATOM 2954 O O . ASP A 1 363 ? -16.265 -11.777 30.537 1.00 89.50 363 ASP A O 1
ATOM 2958 N N . ILE A 1 364 ? -17.077 -10.068 29.344 1.00 89.31 364 ILE A N 1
ATOM 2959 C CA . ILE A 1 364 ? -16.289 -9.046 30.047 1.00 89.31 364 ILE A CA 1
ATOM 2960 C C . ILE A 1 364 ? -17.158 -8.271 31.037 1.00 89.31 364 ILE A C 1
ATOM 2962 O O . ILE A 1 364 ? -17.999 -7.447 30.670 1.00 89.31 364 ILE A O 1
ATOM 2966 N N . VAL A 1 365 ? -16.878 -8.491 32.324 1.00 90.31 365 VAL A N 1
ATOM 2967 C CA . VAL A 1 365 ? -17.522 -7.793 33.441 1.00 90.31 365 VAL A CA 1
ATOM 2968 C C . VAL A 1 365 ? -16.472 -7.058 34.264 1.00 90.31 365 VAL A C 1
ATOM 2970 O O . VAL A 1 365 ? -15.555 -7.667 34.814 1.00 90.31 365 VAL A O 1
ATOM 2973 N N . ILE A 1 366 ? -16.622 -5.740 34.400 1.00 91.50 366 ILE A N 1
ATOM 2974 C CA . ILE A 1 366 ? -15.735 -4.904 35.219 1.00 91.50 366 ILE A CA 1
ATOM 2975 C C . ILE A 1 366 ? -16.565 -4.247 36.313 1.00 91.50 366 ILE A C 1
ATOM 2977 O O . ILE A 1 366 ? -17.529 -3.546 36.025 1.00 91.50 366 ILE A O 1
ATOM 2981 N N . LYS A 1 367 ? -16.189 -4.451 37.583 1.00 91.31 367 LYS A N 1
ATOM 2982 C CA . LYS A 1 367 ? -16.894 -3.870 38.745 1.00 91.31 367 LYS A CA 1
ATOM 2983 C C . LYS A 1 367 ? -18.416 -4.123 38.710 1.00 91.31 367 LYS A C 1
ATOM 2985 O O . LYS A 1 367 ? -19.197 -3.222 38.999 1.00 91.31 367 LYS A O 1
ATOM 2990 N N . ASN A 1 368 ? -18.823 -5.348 38.360 1.00 91.81 368 ASN A N 1
ATOM 2991 C CA . ASN A 1 368 ? -20.223 -5.775 38.194 1.00 91.81 368 ASN A CA 1
ATOM 2992 C C . ASN A 1 368 ? -20.997 -5.079 37.056 1.00 91.81 368 ASN A C 1
ATOM 2994 O O . ASN A 1 368 ? -22.224 -5.107 37.053 1.00 91.81 368 ASN A O 1
ATOM 2998 N N . ILE A 1 369 ? -20.305 -4.471 36.090 1.00 91.62 369 ILE A N 1
ATOM 2999 C CA . ILE A 1 369 ? -20.910 -3.898 34.883 1.00 91.62 369 ILE A CA 1
ATOM 3000 C C . ILE A 1 369 ? -20.568 -4.799 33.698 1.00 91.62 369 ILE A C 1
ATOM 3002 O O . ILE A 1 369 ? -19.388 -4.992 33.396 1.00 91.62 369 ILE A O 1
ATOM 3006 N N . ALA A 1 370 ? -21.594 -5.334 33.036 1.00 93.81 370 ALA A N 1
ATOM 3007 C CA . ALA A 1 370 ? -21.450 -6.088 31.797 1.00 93.81 370 ALA A CA 1
ATOM 3008 C C . ALA A 1 370 ? -21.175 -5.119 30.634 1.00 93.81 370 ALA A C 1
ATOM 3010 O O . ALA A 1 370 ? -21.988 -4.237 30.335 1.00 93.81 370 ALA A O 1
ATOM 3011 N N . LEU A 1 371 ? -19.998 -5.228 30.010 1.00 93.75 371 LEU A N 1
ATOM 3012 C CA . LEU A 1 371 ? -19.562 -4.244 29.013 1.00 93.75 371 LEU A CA 1
ATOM 3013 C C . LEU A 1 371 ? -20.339 -4.339 27.696 1.00 93.75 371 LEU A C 1
ATOM 3015 O O . LEU A 1 371 ? -20.536 -3.321 27.034 1.00 93.75 371 LEU A O 1
ATOM 3019 N N . ASN A 1 372 ? -20.822 -5.526 27.332 1.00 93.81 372 ASN A N 1
ATOM 3020 C CA . ASN A 1 372 ? -21.691 -5.718 26.172 1.00 93.81 372 ASN A CA 1
ATOM 3021 C C . ASN A 1 372 ? -22.997 -4.906 26.283 1.00 93.81 372 ASN A C 1
ATOM 3023 O O . ASN A 1 372 ? -23.377 -4.214 25.334 1.00 93.81 372 ASN A O 1
ATOM 3027 N N . GLU A 1 373 ? -23.658 -4.939 27.444 1.00 94.31 373 GLU A N 1
ATOM 3028 C CA . GLU A 1 373 ? -24.881 -4.180 27.716 1.00 94.31 373 GLU A CA 1
ATOM 3029 C C . GLU A 1 373 ? -24.608 -2.679 27.795 1.00 94.31 373 GLU A C 1
ATOM 3031 O O . GLU A 1 373 ? -25.380 -1.882 27.253 1.00 94.31 373 GLU A O 1
ATOM 3036 N N . LEU A 1 374 ? -23.492 -2.287 28.419 1.00 94.50 374 LEU A N 1
ATOM 3037 C CA . LEU A 1 374 ? -23.071 -0.891 28.499 1.00 94.50 374 LEU A CA 1
ATOM 3038 C C . LEU A 1 374 ? -22.848 -0.302 27.101 1.00 94.50 374 LEU A C 1
ATOM 3040 O O . LEU A 1 374 ? -23.438 0.727 26.770 1.00 94.50 374 LEU A O 1
ATOM 3044 N N . LEU A 1 375 ? -22.032 -0.966 26.276 1.00 94.81 375 LEU A N 1
ATOM 3045 C CA . LEU A 1 375 ? -21.712 -0.506 24.927 1.00 94.81 375 LEU A CA 1
ATOM 3046 C C . LEU A 1 375 ? -22.970 -0.417 24.063 1.00 94.81 375 LEU A C 1
ATOM 3048 O O . LEU A 1 375 ? -23.178 0.590 23.387 1.00 94.81 375 LEU A O 1
ATOM 3052 N N . LYS A 1 376 ? -23.833 -1.439 24.121 1.00 95.19 376 LYS A N 1
ATOM 3053 C CA . LYS A 1 376 ? -25.110 -1.441 23.403 1.00 95.19 376 LYS A CA 1
ATOM 3054 C C . LYS A 1 376 ? -25.981 -0.256 23.822 1.00 95.19 376 LYS A C 1
ATOM 3056 O O . LYS A 1 376 ? -26.412 0.511 22.973 1.00 95.19 376 LYS A O 1
ATOM 3061 N N . THR A 1 377 ? -26.173 -0.059 25.125 1.00 95.38 377 THR A N 1
ATOM 3062 C CA . THR A 1 377 ? -27.019 1.023 25.653 1.00 95.38 3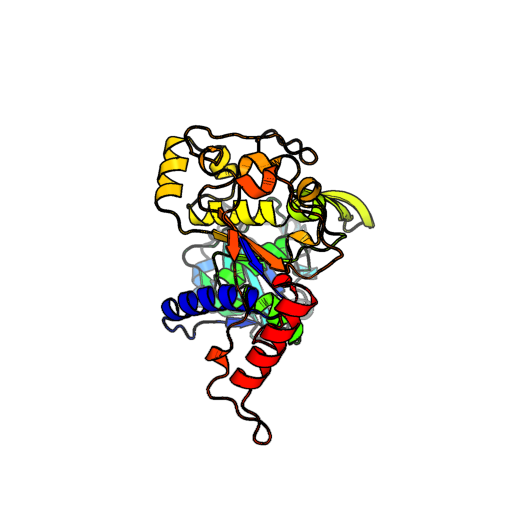77 THR A CA 1
ATOM 3063 C C . THR A 1 377 ? -26.495 2.407 25.264 1.00 95.38 377 THR A C 1
ATOM 3065 O O . THR A 1 377 ? -27.282 3.311 24.976 1.00 95.38 377 THR A O 1
ATOM 3068 N N . ILE A 1 378 ? -25.172 2.598 25.259 1.00 95.31 378 ILE A N 1
ATOM 3069 C CA . ILE A 1 378 ? -24.553 3.855 24.825 1.00 95.31 378 ILE A CA 1
ATOM 3070 C C . ILE A 1 378 ? -24.765 4.063 23.321 1.00 95.31 378 ILE A C 1
ATOM 3072 O O . ILE A 1 378 ? -25.202 5.141 22.922 1.00 95.31 378 ILE A O 1
ATOM 3076 N N . ASN A 1 379 ? -24.513 3.043 22.500 1.00 95.88 379 ASN A N 1
ATOM 3077 C CA . ASN A 1 379 ? -24.646 3.146 21.048 1.00 95.88 379 ASN A CA 1
ATOM 3078 C C . ASN A 1 379 ? -26.093 3.360 20.597 1.00 95.88 379 ASN A C 1
ATOM 3080 O O . ASN A 1 379 ? -26.315 4.230 19.760 1.00 95.88 379 ASN A O 1
ATOM 3084 N N . ASP A 1 380 ? -27.066 2.686 21.218 1.00 95.44 380 ASP A N 1
ATOM 3085 C CA . ASP A 1 380 ? -28.496 2.898 20.952 1.00 95.44 380 ASP A CA 1
ATOM 3086 C C . ASP A 1 380 ? -28.886 4.372 21.197 1.00 95.44 380 ASP A C 1
ATOM 3088 O O . ASP A 1 380 ? -29.665 4.963 20.451 1.00 95.44 380 ASP A O 1
ATOM 3092 N N . ARG A 1 381 ? -28.314 5.010 22.231 1.00 96.38 381 ARG A N 1
ATOM 3093 C CA . ARG A 1 381 ? -28.538 6.440 22.507 1.00 96.38 381 ARG A CA 1
ATOM 3094 C C . ARG A 1 381 ? -27.825 7.351 21.512 1.00 96.38 381 ARG A C 1
ATOM 3096 O O . ARG A 1 381 ? -28.410 8.351 21.105 1.00 96.38 381 ARG A O 1
ATOM 3103 N N . ILE A 1 382 ? -26.580 7.043 21.150 1.00 94.12 382 ILE A N 1
ATOM 3104 C CA . ILE A 1 382 ? -25.807 7.838 20.185 1.00 94.12 382 ILE A CA 1
ATOM 3105 C C . ILE A 1 382 ? -26.495 7.838 18.822 1.00 94.12 382 ILE A C 1
ATOM 3107 O O . ILE A 1 382 ? -26.634 8.902 18.227 1.00 94.12 382 ILE A O 1
ATOM 3111 N N . GLU A 1 383 ? -26.974 6.684 18.364 1.00 93.19 383 GLU A N 1
ATOM 3112 C CA . GLU A 1 383 ? -27.640 6.556 17.068 1.00 93.19 383 GLU A CA 1
ATOM 3113 C C . GLU A 1 383 ? -28.922 7.397 16.988 1.00 93.19 383 GLU A C 1
ATOM 3115 O O . GLU A 1 383 ? -29.193 8.011 15.959 1.00 93.19 383 GLU A O 1
ATOM 3120 N N . ILE A 1 384 ? -29.675 7.491 18.091 1.00 94.12 384 ILE A N 1
ATOM 3121 C CA . ILE A 1 384 ? -30.876 8.336 18.184 1.00 94.12 384 ILE A CA 1
ATOM 3122 C C . ILE A 1 384 ? -30.524 9.832 18.233 1.00 94.12 384 ILE A C 1
ATOM 3124 O O . ILE A 1 384 ? -31.246 10.650 17.666 1.00 94.12 384 ILE A O 1
ATOM 3128 N N . LEU A 1 385 ? -29.469 10.208 18.965 1.00 94.31 385 LEU A N 1
ATOM 3129 C CA . LEU A 1 385 ? -29.131 11.613 19.235 1.00 94.31 385 LEU A CA 1
ATOM 3130 C C . LEU A 1 385 ? -28.269 12.265 18.148 1.00 94.31 385 LEU A C 1
ATOM 3132 O O . LEU A 1 385 ? -28.306 13.487 18.001 1.00 94.31 385 LEU A O 1
ATOM 3136 N N . LEU A 1 386 ? -27.466 11.474 17.440 1.00 89.62 386 LEU A N 1
ATOM 3137 C CA . LEU A 1 386 ? -26.553 11.918 16.393 1.00 89.62 386 LEU A CA 1
ATOM 3138 C C . LEU A 1 386 ? -26.845 11.138 15.109 1.00 89.62 386 LEU A C 1
ATOM 3140 O O . LEU A 1 386 ? -27.667 11.567 14.306 1.00 89.62 386 LEU A O 1
ATOM 3144 N N . ASP A 1 387 ? -26.170 10.007 14.929 1.00 87.62 387 ASP A N 1
ATOM 3145 C CA . ASP A 1 387 ? -26.345 9.059 13.838 1.00 87.62 387 ASP A CA 1
ATOM 3146 C C . ASP A 1 387 ? -25.544 7.778 14.147 1.00 87.62 387 ASP A C 1
ATOM 3148 O O . ASP A 1 387 ? -24.821 7.677 15.145 1.00 87.62 387 ASP A O 1
ATOM 3152 N N . ARG A 1 388 ? -25.659 6.788 13.261 1.00 88.62 388 ARG A N 1
ATOM 3153 C CA . ARG A 1 388 ? -24.950 5.508 13.365 1.00 88.62 388 ARG A CA 1
ATOM 3154 C C . ARG A 1 388 ? -23.427 5.616 13.200 1.00 88.62 388 ARG A C 1
ATOM 3156 O O . ARG A 1 388 ? -22.706 4.759 13.711 1.00 88.62 388 ARG A O 1
ATOM 3163 N N . ASP A 1 389 ? -22.927 6.643 12.510 1.00 87.00 389 ASP A N 1
ATOM 3164 C CA . ASP A 1 389 ? -21.504 6.812 12.195 1.00 87.00 389 ASP A CA 1
ATOM 3165 C C . ASP A 1 389 ? -20.685 7.274 13.409 1.00 87.00 389 ASP A C 1
ATOM 3167 O O . ASP A 1 389 ? -19.488 7.004 13.479 1.00 87.00 389 ASP A O 1
ATOM 3171 N N . HIS A 1 390 ? -21.333 7.887 14.404 1.00 90.69 390 HIS A N 1
ATOM 3172 C CA . HIS A 1 390 ? -20.708 8.328 15.658 1.00 90.69 390 HIS A CA 1
ATOM 3173 C C . HIS A 1 390 ? -20.726 7.272 16.777 1.00 90.69 390 HIS A C 1
ATOM 3175 O O . HIS A 1 390 ? -20.300 7.558 17.899 1.00 90.69 390 HIS A O 1
ATOM 3181 N N . THR A 1 391 ? -21.228 6.062 16.511 1.00 92.06 391 THR A N 1
ATOM 3182 C CA . THR A 1 391 ? -21.283 4.992 17.520 1.00 92.06 391 THR A CA 1
ATOM 3183 C C . THR A 1 391 ? -19.882 4.555 17.975 1.00 92.06 391 THR A C 1
ATOM 3185 O O . THR A 1 391 ? -18.896 4.644 17.247 1.00 92.06 391 THR A O 1
ATOM 3188 N N . ILE A 1 392 ? -19.766 4.092 19.218 1.00 91.81 392 ILE A N 1
ATOM 3189 C CA . ILE A 1 392 ? -18.496 3.700 19.831 1.00 91.81 392 ILE A CA 1
ATOM 3190 C C . ILE A 1 392 ? -18.179 2.256 19.458 1.00 91.81 392 ILE A C 1
ATOM 3192 O O . ILE A 1 392 ? -18.997 1.349 19.629 1.00 91.81 392 ILE A O 1
ATOM 3196 N N . GLY A 1 393 ? -16.971 2.027 18.955 1.00 90.75 393 GLY A N 1
ATOM 3197 C CA . GLY A 1 393 ? -16.482 0.696 18.647 1.00 90.75 393 GLY A CA 1
ATOM 3198 C C . GLY A 1 393 ? -16.087 -0.130 19.875 1.00 90.75 393 GLY A C 1
ATOM 3199 O O . GLY A 1 393 ? -15.737 0.388 20.928 1.00 90.75 393 GLY A O 1
ATOM 3200 N N . HIS A 1 394 ? -16.110 -1.450 19.711 1.00 90.31 394 HIS A N 1
ATOM 3201 C CA . HIS A 1 394 ? -15.860 -2.440 20.764 1.00 90.31 394 HIS A CA 1
ATOM 3202 C C . HIS A 1 394 ? -14.380 -2.602 21.154 1.00 90.31 394 HIS A C 1
ATOM 3204 O O . HIS A 1 394 ? -14.070 -3.457 21.976 1.00 90.31 394 HIS A O 1
ATOM 3210 N N . SER A 1 395 ? -13.456 -1.863 20.530 1.00 86.81 395 SER A N 1
ATOM 3211 C CA . SER A 1 395 ? -12.031 -1.908 20.880 1.00 86.81 395 SER A CA 1
ATOM 3212 C C . SER A 1 395 ? -11.616 -0.917 21.971 1.00 86.81 395 SER A C 1
ATOM 3214 O O . SER A 1 395 ? -10.447 -0.935 22.349 1.00 86.81 395 SER A O 1
ATOM 3216 N N . TYR A 1 396 ? -12.509 -0.006 22.369 1.00 80.88 396 TYR A N 1
ATOM 3217 C CA . TYR A 1 396 ? -12.256 1.006 23.400 1.00 80.88 396 TYR A CA 1
ATOM 3218 C C . TYR A 1 396 ? -12.398 0.465 24.820 1.00 80.88 396 TYR A C 1
ATOM 3220 O O . TYR A 1 396 ? -13.164 -0.508 25.012 1.00 80.88 396 TYR A O 1
#

Foldseek 3Di:
DEEFAPALCPVVVVVVVQVVVVVVVPDDDPLFAEAAPVAWEKEAAEPPPDPCPVVCVVVQKDFHDYDDPDDPDPPPDDPPVVPPDPVCVAVQWHAFQHKYFYDHDQWTFFMWTFHHIDHPVVVVPPPDPVSITRTHTPDGDPGTDGQPDDDDDDIHIDDDDPSVVSVQVVCVVVSYHYDDDDPVVCVVCVVVPDDLEDEDEDAAPQFQCQAAKHWDWDQDPVRDTDTDIDGHPPLVNQQSQVVQLVANGNLSLLPDDLVSNQVSLVPGAAHEYEYEACQNYPVCRNCPPCLVQLALQCARSHPNPDFAQDDPCSDPGTDHGRNRYHYHYYHQPPDPNGDPDDPSNVVSDDYDYRAADLVVQQPPADPNDRSSVVLVVQQVVCCVVPRRSNRDHPSD

pLDDT: mean 72.23, std 19.3, range [26.42, 97.12]

Sequence (396 aa):
MFYGPPGTGKTFKINSFFNKQKSKITVETDDSILVNRHKTFWHLAPGEGGYLWNDLKSGNRLGYEWCHNDIGDLKKLNRDQTNNFNIKAYFSYVKKGDYFCIISGRKFYAIAEALHDYDYSKAITLEFDFQTIEVKWIKIFNTPELLSTSYTPTFGRLNGGKRWNSLIEGLKANKIFFDHQNEEEKQNITSSCDTNSIFTTFHQSFCYEDFIEGIKPNLDDNNELSYVIEDGIFKIACDKASNLAGFEDLNDALKSPKEIVKAKFEVSEPFFLFIDEINRGNISQIFGELITLIEEDKRLGKDNETRITLPYSKSEIEFSVPPNLYIIGTMNTADRSIEALDSALRRRFSFTEVMPDSKKLDDIVIKNIALNELLKTINDRIEILLDRDHTIGHSY